Protein AF-0000000080696445 (afdb_homodimer)

Secondary structure (DSSP, 8-state):
--HHHHTS-HHHHHHHHHHHHHHHHHHHHHHHHHHHHHHHHHHHHHHHHHHHHHHHHHHHHHHHHHHHTTS-HHHHHHHHHHHHHHHHHHHHHHHH---HHHHHHHHHHHHHHHHHHHHHHHHHHHHHHHHHHHHHHHHHHHHHHHHHHHHHHHHHTS-TT-THHHHHHHHHHHHHHHHHHHHHHHHHHHHS-SHHHHHHHHHHHHHHHHTHHHHHHHHTTTTHHHHHHHHHHHHHHHHHHHHHHHHHHHHHHHHHHHHHHHHHHHHHHHHHHHHHHHHHHHHHHHHHHHHHHHHHHHHHHHHHHHHHHHHHHHHHHHHHHHHHHHHHTT-----------SHHHHHHHHHHHHHHHHHHHHHHHHHHHHHHHHHHHHHHHHHHHHH-/--HHHHTS-HHHHHHHHHHHHHHHHHHHHHHHHHHHHHHHHHHHHHHHHHHHHHHHHHHHHHHHHHHHTTS-HHHHHHHHHHHHHHHHHHHHHHHH---HHHHHHHHHHHHHHHHHHHHHHHHHHHHHHHHHHHHHHHHHHHHHHHHHHHHHHHHHTS-TT-THHHHHHHHHHHHHHHHHHHHHHHHHHHHS-SHHHHHHHHHHHHHHHHTHHHHHHHHTTTTHHHHHHHHHHHHHHHHHHHHHHHHHHHHHHHHHHHHHHHHHHHHHHHHHHHHHHHHHHHHHHHHHHHHHHHHHHHHHHHHHHHHHHHHHHHHHHHHHHHHHHHHHTT-----------SHHHHHHHHHHHHHHHHHHHHHHHHHHHHHHHHHHHHHHHHHHHHH-

Sequence (776 aa):
MNSRFANISVNMKLALGFGTVLFFTAVLALVGWTSLDKLIYRTDRIGDITRLSDNLTTLRIARLQYMLTDGDETAAQNMQGKLDVFKAQQQSLLVSFNNPVNLKPLRELADVTRDYEASLNSMRAAYQAGANVRNEMTANGTAAMQAVESLNNAVMQIDPSDPARFDLAQLANNARQDLVLVRYEVRGYTGNPNDKTETAAFQQLDSAISHLDRLKAAFGTANREQIAQFESALRNYRSSVDAFKATTQTAASVRKDLTTQGATIVKLGEELYGLQMQMGKEDTAHARSLQMGCVVLVMLLGILAAVVITRQITRPLRDTLAIVERIASGDLTHTEAVTRRDELGVLQQGIQRMGTTLRELISGIRDGVTQIASAAEELSAVTEQTSAMNSRFANISVNMKLALGFGTVLFFTAVLALVGWTSLDKLIYRTDRIGDITRLSDNLTTLRIARLQYMLTDGDETAAQNMQGKLDVFKAQQQSLLVSFNNPVNLKPLRELADVTRDYEASLNSMRAAYQAGANVRNEMTANGTAAMQAVESLNNAVMQIDPSDPARFDLAQLANNARQDLVLVRYEVRGYTGNPNDKTETAAFQQLDSAISHLDRLKAAFGTANREQIAQFESALRNYRSSVDAFKATTQTAASVRKDLTTQGATIVKLGEELYGLQMQMGKEDTAHARSLQMGCVVLVMLLGILAAVVITRQITRPLRDTLAIVERIASGDLTHTEAVTRRDELGVLQQGIQRMGTTLRELISGIRDGVTQIASAAEELSAVTEQTSA

Solvent-accessible surface area (backbone atoms only — not comparable to full-atom values): 39063 Å² total; per-residue (Å²): 126,72,64,68,69,58,35,44,46,67,59,54,48,43,48,50,36,44,47,51,40,49,51,40,51,51,51,46,51,50,49,53,52,53,46,50,54,56,51,52,54,46,53,51,52,53,49,52,54,51,49,47,52,49,34,47,48,54,26,53,48,30,45,51,50,16,56,70,55,69,56,36,66,70,38,48,53,52,26,51,51,33,46,51,54,34,51,53,49,54,53,50,46,65,68,68,55,77,51,72,86,54,43,60,61,48,51,52,45,51,51,46,48,53,49,39,52,53,35,51,53,50,37,52,51,26,42,51,50,36,52,52,31,50,52,49,29,52,54,25,46,50,48,23,52,52,26,40,50,52,47,43,52,54,40,71,71,47,59,87,82,42,79,59,38,62,59,50,44,51,52,35,50,48,52,45,50,36,50,55,51,22,52,36,30,39,42,42,16,74,43,49,75,43,71,67,32,43,51,49,20,52,52,39,45,52,50,44,59,64,50,45,59,59,50,53,66,70,55,41,81,87,42,45,65,49,50,51,50,24,50,52,24,46,52,49,24,50,52,28,51,50,51,36,51,52,30,52,50,50,37,50,53,33,51,50,48,41,52,54,39,50,52,49,46,52,50,46,51,50,48,52,50,49,51,51,51,51,51,46,51,51,50,49,50,50,42,48,49,50,49,51,50,44,50,51,51,36,47,50,50,35,50,49,35,40,50,51,49,37,49,65,52,46,48,57,49,52,53,47,37,52,51,35,49,36,43,55,71,63,51,61,78,77,80,74,86,68,83,44,66,16,69,66,22,50,36,44,46,30,50,48,49,41,40,51,52,45,48,52,51,53,50,48,40,50,51,49,52,50,50,46,53,50,51,51,51,51,50,53,51,53,53,54,54,70,75,88,130,71,65,68,70,57,37,43,44,66,58,54,51,43,48,50,37,45,46,52,39,49,50,40,50,51,51,46,51,50,50,53,52,52,46,50,52,56,50,53,55,47,52,50,52,52,49,52,52,51,47,47,52,49,34,48,49,53,26,52,48,30,46,51,49,17,57,69,54,69,56,36,67,70,39,46,51,52,26,50,51,34,46,50,53,33,50,54,48,54,54,50,46,64,68,68,55,76,48,72,85,52,43,60,62,47,52,52,47,51,51,46,48,52,51,38,52,52,35,51,53,51,38,53,50,25,44,53,50,36,53,53,32,50,54,49,27,52,54,24,47,50,47,23,53,54,26,38,50,52,46,42,53,54,39,72,70,47,57,87,84,43,80,60,38,61,60,50,44,51,52,35,50,50,53,46,49,36,49,52,52,23,53,35,31,38,41,43,17,74,44,49,76,43,73,67,32,43,50,50,20,52,53,39,44,52,50,43,59,63,51,47,58,58,50,53,67,70,54,40,80,86,42,44,66,49,50,51,48,23,51,52,22,46,51,49,24,52,50,28,51,53,51,37,50,53,30,52,51,50,37,52,53,33,50,52,49,41,53,53,40,52,51,50,46,51,51,47,50,50,48,51,50,50,51,51,52,53,51,45,51,50,51,50,51,51,42,50,47,50,46,51,51,42,50,51,50,37,46,50,51,35,50,50,36,42,51,52,48,36,48,65,50,47,48,58,50,50,53,46,39,51,52,35,49,36,45,55,68,64,51,63,78,75,80,74,86,70,84,44,68,15,68,65,21,52,36,43,46,30,51,49,49,41,38,50,52,45,47,52,52,54,50,49,40,51,50,50,51,52,50,45,52,50,51,51,51,52,50,52,50,53,53,53,54,70,74,92

Organism: NCBI:txid629263

Foldseek 3Di:
DDQPLLADALVVLVCVLVVLLVVLVVVLVVLVVVLVVVLVLLVVLLVLLVVLLVLLVQLVVLVVVCVVVLNDPVSLVSNVVSLVVNVVSLVVNCVSVPDPVLNVLSVVLVVLSVVLVVLSVLLNVLSVLLVVLVVQLVVLLVQLLVLLVVQLVVLVPDDPPDPLSVVSNVLSVVLNVLSVLLVVLLVVCSVPPDPVSLCSNVVSLVVSLVSLVVNCVSVDPVCNPSSVSNNVSSVSSSVSSVSSVVSVVSNVVSVVSNVVSSVSSVVSSVVSSVVSVVVSVVSSVVSVVVSVVSVVVSVVSSVVSVVVSCCSVVVLVVVLVVLLVCVVVPNLPDQDDQSHNYPSSVSSVVSNVVSVVVVVVVVVVVVVVVVVVVVVVVVVVVVVVVVD/DDQPLLFDALVVLVCVLVVLLVVLVVVLVVLVVVLVVVLVLLVVLLVLLVVLVVLLVQLVVLVVVCVVVLNDPVSLVSNVVSLVVNVVSLVVNCVSVPDPVLNVLSVVLVVLSVVLVVLSVLLNVLSVLLVVLVVQLVVLLVQLLVLLVVQLVVLVPDPPVDPLSVVSNVLSVVLNVLSVQLVVLLVVCSVPPDPVSLCSNVVSLVVSLVSLVVNCVSVDPVCNPSSVSNNVSSVSSSVSSVSSVVSVVSNVVSVVSNVVSSVSSVVSSVVSSVVSVVVSVVSSVVSVVVSVVSVVVSVVSSVVSVVVSCCSPVVLVVVLVVLLVCLVVPNLPDDDDQSHNYPSSVSSVVSNVVSVVVVVVVVVVVVVVVVVVVVVVVVVVVVVVVVD

Structure (mmCIF, N/CA/C/O backbone):
data_AF-0000000080696445-model_v1
#
loop_
_entity.id
_entity.type
_entity.pdbx_description
1 polymer 'Histidine kinase, HAMP region: chemotaxis sensory transducer'
#
loop_
_atom_site.group_PDB
_atom_site.id
_atom_site.type_symbol
_atom_site.label_atom_id
_atom_site.label_alt_id
_atom_site.label_comp_id
_atom_site.label_asym_id
_atom_site.label_entity_id
_atom_site.label_seq_id
_atom_site.pdbx_PDB_ins_code
_atom_site.Cartn_x
_atom_site.Cartn_y
_atom_site.Cartn_z
_atom_site.occupancy
_atom_site.B_iso_or_equiv
_atom_site.auth_seq_id
_atom_site.auth_comp_id
_atom_site.auth_asym_id
_atom_site.auth_atom_id
_atom_site.pdbx_PDB_model_num
ATOM 1 N N . MET A 1 1 ? 10.602 60.25 44.219 1 37.22 1 MET A N 1
ATOM 2 C CA . MET A 1 1 ? 9.727 60 43.062 1 37.22 1 MET A CA 1
ATOM 3 C C . MET A 1 1 ? 10.336 60.562 41.781 1 37.22 1 MET A C 1
ATOM 5 O O . MET A 1 1 ? 10.672 61.75 41.719 1 37.22 1 MET A O 1
ATOM 9 N N . ASN A 1 2 ? 10.859 59.812 40.969 1 44.88 2 ASN A N 1
ATOM 10 C CA . ASN A 1 2 ? 12 60.094 40.094 1 44.88 2 ASN A CA 1
ATOM 11 C C . ASN A 1 2 ? 11.742 61.25 39.156 1 44.88 2 ASN A C 1
ATOM 13 O O . ASN A 1 2 ? 10.688 61.344 38.531 1 44.88 2 ASN A O 1
ATOM 17 N N . SER A 1 3 ? 12.398 62.281 39.344 1 53.12 3 SER A N 1
ATOM 18 C CA . SER A 1 3 ? 12.594 63.688 39 1 53.12 3 SER A CA 1
ATOM 19 C C . SER A 1 3 ? 12.523 63.875 37.469 1 53.12 3 SER A C 1
ATOM 21 O O . SER A 1 3 ? 11.992 64.875 37 1 53.12 3 SER A O 1
ATOM 23 N N . ARG A 1 4 ? 13.062 62.875 36.812 1 59.59 4 ARG A N 1
ATOM 24 C CA . ARG A 1 4 ? 13.211 63.125 35.406 1 59.59 4 ARG A CA 1
ATOM 25 C C . ARG A 1 4 ? 11.875 62.969 34.656 1 59.59 4 ARG A C 1
ATOM 27 O O . ARG A 1 4 ? 11.562 63.75 33.75 1 59.59 4 ARG A O 1
ATOM 34 N N . PHE A 1 5 ? 11.094 62 35.062 1 60.88 5 PHE A N 1
ATOM 35 C CA . PHE A 1 5 ? 9.82 61.75 34.406 1 60.88 5 PHE A CA 1
ATOM 36 C C . PHE A 1 5 ? 8.812 62.844 34.781 1 60.88 5 PHE A C 1
ATOM 38 O O . PHE A 1 5 ? 7.969 63.219 33.938 1 60.88 5 PHE A O 1
ATOM 45 N N . ALA A 1 6 ? 9.031 63.281 35.938 1 61.41 6 ALA A N 1
ATOM 46 C CA . ALA A 1 6 ? 8.125 64.312 36.406 1 61.41 6 ALA A CA 1
ATOM 47 C C . ALA A 1 6 ? 8.375 65.625 35.656 1 61.41 6 ALA A C 1
ATOM 49 O O . ALA A 1 6 ? 7.492 66.5 35.594 1 61.41 6 ALA A O 1
ATOM 50 N N . ASN A 1 7 ? 9.586 65.562 34.938 1 64.75 7 ASN A N 1
ATOM 51 C CA . ASN A 1 7 ? 9.969 66.812 34.312 1 64.75 7 ASN A CA 1
ATOM 52 C C . ASN A 1 7 ? 9.672 66.812 32.812 1 64.75 7 ASN A C 1
ATOM 54 O O . ASN A 1 7 ? 9.828 67.875 32.156 1 64.75 7 ASN A O 1
ATOM 58 N N . ILE A 1 8 ? 9.195 65.688 32.312 1 70.06 8 ILE A N 1
ATOM 59 C CA . ILE A 1 8 ? 8.906 65.688 30.891 1 70.06 8 ILE A CA 1
ATOM 60 C C . ILE A 1 8 ? 7.512 66.25 30.625 1 70.06 8 ILE A C 1
ATOM 62 O O . ILE A 1 8 ? 6.648 66.188 31.5 1 70.06 8 ILE A O 1
ATOM 66 N N . SER A 1 9 ? 7.387 66.75 29.281 1 72.81 9 SER A N 1
ATOM 67 C CA . SER A 1 9 ? 6.121 67.312 28.906 1 72.81 9 SER A CA 1
ATOM 68 C C . SER A 1 9 ? 4.977 66.312 28.953 1 72.81 9 SER A C 1
ATOM 70 O O . SER A 1 9 ? 5.203 65.125 28.875 1 72.81 9 SER A O 1
ATOM 72 N N . VAL A 1 10 ? 3.828 66.688 29.375 1 75.75 10 VAL A N 1
ATOM 73 C CA . VAL A 1 10 ? 2.631 65.875 29.406 1 75.75 10 VAL A CA 1
ATOM 74 C C . VAL A 1 10 ? 2.428 65.188 28.047 1 75.75 10 VAL A C 1
ATOM 76 O O . VAL A 1 10 ? 2.031 64.062 27.984 1 75.75 10 VAL A O 1
ATOM 79 N N . ASN A 1 11 ? 2.734 65.938 26.953 1 73.25 11 ASN A N 1
ATOM 80 C CA . ASN A 1 11 ? 2.66 65.375 25.625 1 73.25 11 ASN A CA 1
ATOM 81 C C . ASN A 1 11 ? 3.586 64.125 25.469 1 73.25 11 ASN A C 1
ATOM 83 O O . ASN A 1 11 ? 3.205 63.125 24.891 1 73.25 11 ASN A O 1
ATOM 87 N N . MET A 1 12 ? 4.672 64.312 25.938 1 76.19 12 MET A N 1
ATOM 88 C CA . MET A 1 12 ? 5.664 63.281 25.812 1 76.19 12 MET A CA 1
ATOM 89 C C . MET A 1 12 ? 5.305 62.094 26.719 1 76.19 12 MET A C 1
ATOM 91 O O . MET A 1 12 ? 5.551 60.938 26.359 1 76.19 12 MET A O 1
ATOM 95 N N . LYS A 1 13 ? 4.754 62.375 27.906 1 74.38 13 LYS A N 1
ATOM 96 C CA . LYS A 1 13 ? 4.332 61.281 28.781 1 74.38 13 LYS A CA 1
ATOM 97 C C . LYS A 1 13 ? 3.238 60.438 28.141 1 74.38 13 LYS A C 1
ATOM 99 O O . LYS A 1 13 ? 3.268 59.219 28.219 1 74.38 13 LYS A O 1
ATOM 104 N N . LEU A 1 14 ? 2.35 61.094 27.484 1 76.31 14 LEU A N 1
ATOM 105 C CA . LEU A 1 14 ? 1.259 60.406 26.812 1 76.31 14 LEU A CA 1
ATOM 106 C C . LEU A 1 14 ? 1.771 59.625 25.594 1 76.31 14 LEU A C 1
ATOM 108 O O . LEU A 1 14 ? 1.359 58.5 25.344 1 76.31 14 LEU A O 1
ATOM 112 N N . ALA A 1 15 ? 2.658 60.281 24.875 1 75.12 15 ALA A N 1
ATOM 113 C CA . ALA A 1 15 ? 3.248 59.625 23.703 1 75.12 15 ALA A CA 1
ATOM 114 C C . ALA A 1 15 ? 4.016 58.375 24.109 1 75.12 15 ALA A C 1
ATOM 116 O O . ALA A 1 15 ? 3.961 57.344 23.422 1 75.12 15 ALA A O 1
ATOM 117 N N . LEU A 1 16 ? 4.695 58.438 25.141 1 73.62 16 LEU A N 1
ATOM 118 C CA . LEU A 1 16 ? 5.469 57.281 25.625 1 73.62 16 LEU A CA 1
ATOM 119 C C . LEU A 1 16 ? 4.551 56.188 26.109 1 73.62 16 LEU A C 1
ATOM 121 O O . LEU A 1 16 ? 4.836 55 25.891 1 73.62 16 LEU A O 1
ATOM 125 N N . GLY A 1 17 ? 3.531 56.562 26.812 1 74.31 17 GLY A N 1
ATOM 126 C CA . GLY A 1 17 ? 2.596 55.562 27.297 1 74.31 17 GLY A CA 1
ATOM 127 C C . GLY A 1 17 ? 1.884 54.812 26.172 1 74.31 17 GLY A C 1
ATOM 128 O O . GLY A 1 17 ? 1.975 53.594 26.078 1 74.31 17 GLY A O 1
ATOM 129 N N . PHE A 1 18 ? 1.278 55.562 25.297 1 76.38 18 PHE A N 1
ATOM 130 C CA . PHE A 1 18 ? 0.558 54.969 24.188 1 76.38 18 PHE A CA 1
ATOM 131 C C . PHE A 1 18 ? 1.523 54.281 23.219 1 76.38 18 PHE A C 1
ATOM 133 O O . PHE A 1 18 ? 1.211 53.25 22.641 1 76.38 18 PHE A O 1
ATOM 140 N N . GLY A 1 19 ? 2.682 54.906 23 1 76.12 19 GLY A N 1
ATOM 141 C CA . GLY A 1 19 ? 3.693 54.312 22.141 1 76.12 19 GLY A CA 1
ATOM 142 C C . GLY A 1 19 ? 4.176 52.969 22.609 1 76.12 19 GLY A C 1
ATOM 143 O O . GLY A 1 19 ? 4.355 52.031 21.797 1 76.12 19 GLY A O 1
ATOM 144 N N . THR A 1 20 ? 4.363 52.812 23.844 1 76 20 THR A N 1
ATOM 145 C CA . THR A 1 20 ? 4.809 51.562 24.422 1 76 20 THR A CA 1
ATOM 146 C C . THR A 1 20 ? 3.758 50.469 24.219 1 76 20 THR A C 1
ATOM 148 O O . THR A 1 20 ? 4.09 49.344 23.859 1 76 20 THR A O 1
ATOM 151 N N . VAL A 1 21 ? 2.523 50.781 24.406 1 74.62 21 VAL A N 1
ATOM 152 C CA . VAL A 1 21 ? 1.443 49.812 24.25 1 74.62 21 VAL A CA 1
ATOM 153 C C . VAL A 1 21 ? 1.349 49.375 22.781 1 74.62 21 VAL A C 1
ATOM 155 O O . VAL A 1 21 ? 1.165 48.188 22.484 1 74.62 21 VAL A O 1
ATOM 158 N N . LEU A 1 22 ? 1.515 50.312 21.922 1 77.56 22 LEU A N 1
ATOM 159 C CA . LEU A 1 22 ? 1.433 50.031 20.484 1 77.56 22 LEU A CA 1
ATOM 160 C C . LEU A 1 22 ? 2.613 49.188 20.047 1 77.56 22 LEU A C 1
ATOM 162 O O . LEU A 1 22 ? 2.465 48.312 19.188 1 77.56 22 LEU A O 1
ATOM 166 N N . PHE A 1 23 ? 3.729 49.469 20.562 1 77.19 23 PHE A N 1
ATOM 167 C CA . PHE A 1 23 ? 4.922 48.688 20.25 1 77.19 23 PHE A CA 1
ATOM 168 C C . PHE A 1 23 ? 4.742 47.219 20.656 1 77.19 23 PHE A C 1
ATOM 170 O O . PHE A 1 23 ? 5.023 46.312 19.859 1 77.19 23 PHE A O 1
ATOM 177 N N . PHE A 1 24 ? 4.234 47 21.781 1 75.06 24 PHE A N 1
ATOM 178 C CA . PHE A 1 24 ? 4.074 45.656 22.266 1 75.06 24 PHE A CA 1
ATOM 179 C C . PHE A 1 24 ? 2.953 44.938 21.531 1 75.06 24 PHE A C 1
ATOM 181 O O . PHE A 1 24 ? 3.014 43.719 21.328 1 75.06 24 PHE A O 1
ATOM 188 N N . THR A 1 25 ? 2.004 45.688 21.094 1 73.94 25 THR A N 1
ATOM 189 C CA . THR A 1 25 ? 0.953 45.094 20.266 1 73.94 25 THR A CA 1
ATOM 190 C C . THR A 1 25 ? 1.513 44.625 18.922 1 73.94 25 THR A C 1
ATOM 192 O O . THR A 1 25 ? 1.118 43.562 18.422 1 73.94 25 THR A O 1
ATOM 195 N N . ALA A 1 26 ? 2.406 45.375 18.422 1 75.75 26 ALA A N 1
ATOM 196 C CA . ALA A 1 26 ? 3.059 45 17.172 1 75.75 26 ALA A CA 1
ATOM 197 C C . ALA A 1 26 ? 3.896 43.719 17.344 1 75.75 26 ALA A C 1
ATOM 199 O O . ALA A 1 26 ? 3.932 42.875 16.469 1 75.75 26 ALA A O 1
ATOM 200 N N . VAL A 1 27 ? 4.535 43.688 18.453 1 74.81 27 VAL A N 1
ATOM 201 C CA . VAL A 1 27 ? 5.352 42.5 18.75 1 74.81 27 VAL A CA 1
ATOM 202 C C . VAL A 1 27 ? 4.461 41.281 18.875 1 74.81 27 VAL A C 1
ATOM 204 O O . VAL A 1 27 ? 4.812 40.188 18.391 1 74.81 27 VAL A O 1
ATOM 207 N N . LEU A 1 28 ? 3.34 41.469 19.531 1 73.62 28 LEU A N 1
ATOM 208 C CA . LEU A 1 28 ? 2.383 40.375 19.672 1 73.62 28 LEU A CA 1
ATOM 209 C C . LEU A 1 28 ? 1.896 39.875 18.312 1 73.62 28 LEU A C 1
ATOM 211 O O . LEU A 1 28 ? 1.744 38.688 18.094 1 73.62 28 LEU A O 1
ATOM 215 N N . ALA A 1 29 ? 1.685 40.812 17.438 1 74.38 29 ALA A N 1
ATOM 216 C CA . ALA A 1 29 ? 1.231 40.469 16.094 1 74.38 29 ALA A CA 1
ATOM 217 C C . ALA A 1 29 ? 2.303 39.688 15.328 1 74.38 29 ALA A C 1
ATOM 219 O O . ALA A 1 29 ? 1.993 38.75 14.594 1 74.38 29 ALA A O 1
ATOM 220 N N . LEU A 1 30 ? 3.49 40.062 15.523 1 73.62 30 LEU A N 1
ATOM 221 C CA . LEU A 1 30 ? 4.598 39.406 14.844 1 73.62 30 LEU A CA 1
ATOM 222 C C . LEU A 1 30 ? 4.781 37.969 15.367 1 73.62 30 LEU A C 1
ATOM 224 O O . LEU A 1 30 ? 5.07 37.062 14.594 1 73.62 30 LEU A O 1
ATOM 228 N N . VAL A 1 31 ? 4.617 37.875 16.625 1 71.94 31 VAL A N 1
ATOM 229 C CA . VAL A 1 31 ? 4.738 36.531 17.219 1 71.94 31 VAL A CA 1
ATOM 230 C C . VAL A 1 31 ? 3.623 35.625 16.703 1 71.94 31 VAL A C 1
ATOM 232 O O . VAL A 1 31 ? 3.855 34.469 16.406 1 71.94 31 VAL A O 1
ATOM 235 N N . GLY A 1 32 ? 2.494 36.125 16.625 1 69.44 32 GLY A N 1
ATOM 236 C CA . GLY A 1 32 ? 1.392 35.344 16.062 1 69.44 32 GLY A CA 1
ATOM 237 C C . GLY A 1 32 ? 1.629 34.938 14.633 1 69.44 32 GLY A C 1
ATOM 238 O O . GLY A 1 32 ? 1.338 33.781 14.25 1 69.44 32 GLY A O 1
ATOM 239 N N . TRP A 1 33 ? 2.25 35.812 13.883 1 70.25 33 TRP A N 1
ATOM 240 C CA . TRP A 1 33 ? 2.52 35.562 12.477 1 70.25 33 TRP A CA 1
ATOM 241 C C . TRP A 1 33 ? 3.584 34.469 12.312 1 70.25 33 TRP A C 1
ATOM 243 O O . TRP A 1 33 ? 3.428 33.562 11.5 1 70.25 33 TRP A O 1
ATOM 253 N N . THR A 1 34 ? 4.59 34.531 13.031 1 72 34 THR A N 1
ATOM 254 C CA . THR A 1 34 ? 5.695 33.594 12.922 1 72 34 THR A CA 1
ATOM 255 C C . THR A 1 34 ? 5.273 32.219 13.398 1 72 34 THR A C 1
ATOM 257 O O . THR A 1 34 ? 5.727 31.203 12.859 1 72 34 THR A O 1
ATOM 260 N N . SER A 1 35 ? 4.43 32.156 14.367 1 70.31 35 SER A N 1
ATOM 261 C CA . SER A 1 35 ? 3.941 30.875 14.859 1 70.31 35 SER A CA 1
ATOM 262 C C . SER A 1 35 ? 3.139 30.141 13.789 1 70.31 35 SER A C 1
ATOM 264 O O . SER A 1 35 ? 3.246 28.922 13.656 1 70.31 35 SER A O 1
ATOM 266 N N . LEU A 1 36 ? 2.465 30.797 12.969 1 67.94 36 LEU A N 1
ATOM 267 C CA . LEU A 1 36 ? 1.675 30.188 11.898 1 67.94 36 LEU A CA 1
ATOM 268 C C . LEU A 1 36 ? 2.576 29.656 10.797 1 67.94 36 LEU A C 1
ATOM 270 O O . LEU A 1 36 ? 2.305 28.594 10.227 1 67.94 36 LEU A O 1
ATOM 274 N N . ASP A 1 37 ? 3.572 30.391 10.5 1 71.19 37 ASP A N 1
ATOM 275 C CA . ASP A 1 37 ? 4.516 29.969 9.469 1 71.19 37 ASP A CA 1
ATOM 276 C C . ASP A 1 37 ? 5.195 28.656 9.859 1 71.19 37 ASP A C 1
ATOM 278 O O . ASP A 1 37 ? 5.398 27.781 9.008 1 71.19 37 ASP A O 1
ATOM 282 N N . LYS A 1 38 ? 5.551 28.578 11.062 1 70.69 38 LYS A N 1
ATOM 283 C CA . LYS A 1 38 ? 6.199 27.359 11.547 1 70.69 38 LYS A CA 1
ATOM 284 C C . LYS A 1 38 ? 5.258 26.156 11.461 1 70.69 38 LYS A C 1
ATOM 286 O O . LYS A 1 38 ? 5.68 25.047 11.133 1 70.69 38 LYS A O 1
ATOM 291 N N . LEU A 1 39 ? 4.008 26.359 11.648 1 68.31 39 LEU A N 1
ATOM 292 C CA . LEU A 1 39 ? 3.023 25.297 11.586 1 68.31 39 LEU A CA 1
ATOM 293 C C . LEU A 1 39 ? 2.812 24.828 10.148 1 68.31 39 LEU A C 1
ATOM 295 O O . LEU A 1 39 ? 2.633 23.641 9.898 1 68.31 39 LEU A O 1
ATOM 299 N N . ILE A 1 40 ? 2.846 25.766 9.297 1 70.12 40 ILE A N 1
ATOM 300 C CA . ILE A 1 40 ? 2.682 25.438 7.887 1 70.12 40 ILE A CA 1
ATOM 301 C C . ILE A 1 40 ? 3.865 24.594 7.414 1 70.12 40 ILE A C 1
ATOM 303 O O . ILE A 1 40 ? 3.688 23.609 6.684 1 70.12 40 ILE A O 1
ATOM 307 N N . TYR A 1 41 ? 5.008 25 7.855 1 71.5 41 TYR A N 1
ATOM 308 C CA . TYR A 1 41 ? 6.219 24.266 7.516 1 71.5 41 TYR A CA 1
ATOM 309 C C . TYR A 1 41 ? 6.125 22.812 7.992 1 71.5 41 TYR A C 1
ATOM 311 O O . TYR A 1 41 ? 6.453 21.891 7.25 1 71.5 41 TYR A O 1
ATOM 319 N N . ARG A 1 42 ? 5.641 22.578 9.078 1 70.75 42 ARG A N 1
ATOM 320 C CA . ARG A 1 42 ? 5.523 21.234 9.648 1 70.75 42 ARG A CA 1
ATOM 321 C C . ARG A 1 42 ? 4.473 20.422 8.906 1 70.75 42 ARG A C 1
ATOM 323 O O . ARG A 1 42 ? 4.648 19.219 8.695 1 70.75 42 ARG A O 1
ATOM 330 N N . THR A 1 43 ? 3.48 20.969 8.562 1 70.62 43 THR A N 1
ATOM 331 C CA . THR A 1 43 ? 2.432 20.266 7.82 1 70.62 43 THR A CA 1
ATOM 332 C C . THR A 1 43 ? 2.949 19.797 6.469 1 70.62 43 THR A C 1
ATOM 334 O O . THR A 1 43 ? 2.605 18.703 6.016 1 70.62 43 THR A O 1
ATOM 337 N N . ASP A 1 44 ? 3.793 20.609 5.91 1 73.44 44 ASP A N 1
ATOM 338 C CA . ASP A 1 44 ? 4.375 20.234 4.625 1 73.44 44 ASP A CA 1
ATOM 339 C C . ASP A 1 44 ? 5.297 19.016 4.77 1 73.44 44 ASP A C 1
ATOM 341 O O . ASP A 1 44 ? 5.312 18.141 3.912 1 73.44 44 ASP A O 1
ATOM 345 N N . ARG A 1 45 ? 6.027 19.047 5.844 1 76.69 45 ARG A N 1
ATOM 346 C CA . ARG A 1 45 ? 6.938 17.938 6.09 1 76.69 45 ARG A CA 1
ATOM 347 C C . ARG A 1 45 ? 6.168 16.641 6.363 1 76.69 45 ARG A C 1
ATOM 349 O O . ARG A 1 45 ? 6.562 15.57 5.91 1 76.69 45 ARG A O 1
ATOM 356 N N . ILE A 1 46 ? 5.117 16.75 7.051 1 74 46 ILE A N 1
ATOM 357 C CA . ILE A 1 46 ? 4.25 15.594 7.293 1 74 46 ILE A CA 1
ATOM 358 C C . ILE A 1 46 ? 3.691 15.078 5.965 1 74 46 ILE A C 1
ATOM 360 O O . ILE A 1 46 ? 3.602 13.867 5.75 1 74 46 ILE A O 1
ATOM 364 N N . GLY A 1 47 ? 3.387 15.984 5.125 1 75.94 47 GLY A N 1
ATOM 365 C CA . GLY A 1 47 ? 2.912 15.609 3.803 1 75.94 47 GLY A CA 1
ATOM 366 C C . GLY A 1 47 ? 3.949 14.852 2.99 1 75.94 47 GLY A C 1
ATOM 367 O O . GLY A 1 47 ? 3.619 13.883 2.299 1 75.94 47 GLY A O 1
ATOM 368 N N . ASP A 1 48 ? 5.164 15.305 3.115 1 81.38 48 ASP A N 1
ATOM 369 C CA . ASP A 1 48 ? 6.25 14.648 2.393 1 81.38 48 ASP A CA 1
ATOM 370 C C . ASP A 1 48 ? 6.441 13.211 2.875 1 81.38 48 ASP A C 1
ATOM 372 O O . ASP A 1 48 ? 6.672 12.305 2.07 1 81.38 48 ASP A O 1
ATOM 376 N N . ILE A 1 49 ? 6.391 13 4.121 1 80.69 49 ILE A N 1
ATOM 377 C CA . ILE A 1 49 ? 6.555 11.672 4.699 1 80.69 49 ILE A CA 1
ATOM 378 C C . ILE A 1 49 ? 5.379 10.789 4.297 1 80.69 49 ILE A C 1
ATOM 380 O O . ILE A 1 49 ? 5.562 9.609 3.986 1 80.69 49 ILE A O 1
ATOM 384 N N . THR A 1 50 ? 4.23 11.32 4.285 1 77.56 50 THR A N 1
ATOM 385 C CA . THR A 1 50 ? 3.049 10.586 3.859 1 77.56 50 THR A CA 1
ATOM 386 C C . THR A 1 50 ? 3.17 10.164 2.396 1 77.56 50 THR A C 1
ATOM 388 O O . THR A 1 50 ? 2.82 9.039 2.037 1 77.56 50 THR A O 1
ATOM 391 N N . ARG A 1 51 ? 3.729 11 1.618 1 85.31 51 ARG A N 1
ATOM 392 C CA . ARG A 1 51 ? 3.932 10.688 0.207 1 85.31 51 ARG A CA 1
ATOM 393 C C . ARG A 1 51 ? 4.945 9.562 0.036 1 85.31 51 ARG A C 1
ATOM 395 O O . ARG A 1 51 ? 4.789 8.711 -0.842 1 85.31 51 ARG A O 1
ATOM 402 N N . LEU A 1 52 ? 5.93 9.664 0.823 1 85.88 52 LEU A N 1
ATOM 403 C CA . LEU A 1 52 ? 6.918 8.586 0.79 1 85.88 52 LEU A CA 1
ATOM 404 C C . LEU A 1 52 ? 6.27 7.246 1.104 1 85.88 52 LEU A C 1
ATOM 406 O O . LEU A 1 52 ? 6.523 6.254 0.416 1 85.88 52 LEU A O 1
ATOM 410 N N . SER A 1 53 ? 5.461 7.23 2.115 1 83.62 53 SER A N 1
ATOM 411 C CA . SER A 1 53 ? 4.754 6.012 2.5 1 83.62 53 SER A CA 1
ATOM 412 C C . SER A 1 53 ? 3.834 5.531 1.383 1 83.62 53 SER A C 1
ATOM 414 O O . SER A 1 53 ? 3.75 4.328 1.117 1 83.62 53 SER A O 1
ATOM 416 N N . ASP A 1 54 ? 3.23 6.461 0.752 1 83.81 54 ASP A N 1
ATOM 417 C CA . ASP A 1 54 ? 2.35 6.125 -0.364 1 83.81 54 ASP A CA 1
ATOM 418 C C . ASP A 1 54 ? 3.139 5.523 -1.524 1 83.81 54 ASP A C 1
ATOM 420 O O . ASP A 1 54 ? 2.701 4.551 -2.141 1 83.81 54 ASP A O 1
ATOM 424 N N . ASN A 1 55 ? 4.227 6.148 -1.757 1 89.5 55 ASN A N 1
ATOM 425 C CA . ASN A 1 55 ? 5.07 5.645 -2.836 1 89.5 55 ASN A CA 1
ATOM 426 C C . ASN A 1 55 ? 5.605 4.25 -2.52 1 89.5 55 ASN A C 1
ATOM 428 O O . ASN A 1 55 ? 5.734 3.412 -3.414 1 89.5 55 ASN A O 1
ATOM 432 N N . LEU A 1 56 ? 5.945 4.016 -1.283 1 89.06 56 LEU A N 1
ATOM 433 C CA . LEU A 1 56 ? 6.367 2.676 -0.89 1 89.06 56 LEU A CA 1
ATOM 434 C C . LEU A 1 56 ? 5.234 1.672 -1.084 1 89.06 56 LEU A C 1
ATOM 436 O O . LEU A 1 56 ? 5.465 0.561 -1.567 1 89.06 56 LEU A O 1
ATOM 440 N N . THR A 1 57 ? 4.098 2.059 -0.73 1 86.44 57 THR A N 1
ATOM 441 C CA . THR A 1 57 ? 2.936 1.188 -0.879 1 86.44 57 THR A CA 1
ATOM 442 C C . THR A 1 57 ? 2.727 0.811 -2.344 1 86.44 57 THR A C 1
ATOM 444 O O . THR A 1 57 ? 2.529 -0.363 -2.666 1 86.44 57 THR A O 1
ATOM 447 N N . THR A 1 58 ? 2.807 1.797 -3.193 1 88.31 58 THR A N 1
ATOM 448 C CA . THR A 1 58 ? 2.625 1.543 -4.617 1 88.31 58 THR A CA 1
ATOM 449 C C . THR A 1 58 ? 3.719 0.621 -5.148 1 88.31 58 THR A C 1
ATOM 451 O O . THR A 1 58 ? 3.467 -0.215 -6.02 1 88.31 58 THR A O 1
ATOM 454 N N . LEU A 1 59 ? 4.867 0.83 -4.602 1 92.31 59 LEU A N 1
ATOM 455 C CA . LEU A 1 59 ? 5.984 -0.024 -4.984 1 92.31 59 LEU A CA 1
ATOM 456 C C . LEU A 1 59 ? 5.758 -1.46 -4.523 1 92.31 59 LEU A C 1
ATOM 458 O O . LEU A 1 59 ? 6 -2.404 -5.281 1 92.31 59 LEU A O 1
ATOM 462 N N . ARG A 1 60 ? 5.277 -1.655 -3.332 1 89.25 60 ARG A N 1
ATOM 463 C CA . ARG A 1 60 ? 5.008 -2.986 -2.797 1 89.25 60 ARG A CA 1
ATOM 464 C C . ARG A 1 60 ? 3.912 -3.686 -3.592 1 89.25 60 ARG A C 1
ATOM 466 O O . ARG A 1 60 ? 4.004 -4.887 -3.863 1 89.25 60 ARG A O 1
ATOM 473 N N . ILE A 1 61 ? 2.943 -2.945 -4.004 1 88.38 61 ILE A N 1
ATOM 474 C CA . ILE A 1 61 ? 1.862 -3.506 -4.809 1 88.38 61 ILE A CA 1
ATOM 475 C C . ILE A 1 61 ? 2.398 -3.926 -6.176 1 88.38 61 ILE A C 1
ATOM 477 O O . ILE A 1 61 ? 2.092 -5.016 -6.66 1 88.38 61 ILE A O 1
ATOM 481 N N . ALA A 1 62 ? 3.182 -3.041 -6.719 1 91.88 62 ALA A N 1
ATOM 482 C CA . ALA A 1 62 ? 3.773 -3.365 -8.016 1 91.88 62 ALA A CA 1
ATOM 483 C C . ALA A 1 62 ? 4.641 -4.617 -7.922 1 91.88 62 ALA A C 1
ATOM 485 O O . ALA A 1 62 ? 4.66 -5.438 -8.844 1 91.88 62 ALA A O 1
ATOM 486 N N . ARG A 1 63 ? 5.328 -4.707 -6.805 1 92.62 63 ARG A N 1
ATOM 487 C CA . ARG A 1 63 ? 6.16 -5.887 -6.594 1 92.62 63 ARG A CA 1
ATOM 488 C C . ARG A 1 63 ? 5.309 -7.152 -6.516 1 92.62 63 ARG A C 1
ATOM 490 O O . ARG A 1 63 ? 5.629 -8.164 -7.145 1 92.62 63 ARG A O 1
ATOM 497 N N . LEU A 1 64 ? 4.25 -7.109 -5.75 1 90.88 64 LEU A N 1
ATOM 498 C CA . LEU A 1 64 ? 3.379 -8.266 -5.602 1 90.88 64 LEU A CA 1
ATOM 499 C C . LEU A 1 64 ? 2.715 -8.625 -6.93 1 90.88 64 LEU A C 1
ATOM 501 O O . LEU A 1 64 ? 2.541 -9.805 -7.242 1 90.88 64 LEU A O 1
ATOM 505 N N . GLN A 1 65 ? 2.391 -7.586 -7.668 1 89.62 65 GLN A N 1
ATOM 506 C CA . GLN A 1 65 ? 1.848 -7.844 -9 1 89.62 65 GLN A CA 1
ATOM 507 C C . GLN A 1 65 ? 2.883 -8.516 -9.891 1 89.62 65 GLN A C 1
ATOM 509 O O . GLN A 1 65 ? 2.547 -9.414 -10.672 1 89.62 65 GLN A O 1
ATOM 514 N N . TYR A 1 66 ? 4.184 -8.109 -9.758 1 93 66 TYR A N 1
ATOM 515 C CA . TYR A 1 66 ? 5.289 -8.719 -10.484 1 93 66 TYR A CA 1
ATOM 516 C C . TYR A 1 66 ? 5.426 -10.195 -10.133 1 93 66 TYR A C 1
ATOM 518 O O . TYR A 1 66 ? 5.625 -11.039 -11.008 1 93 66 TYR A O 1
ATOM 526 N N . MET A 1 67 ? 5.168 -10.461 -8.906 1 90.06 67 MET A N 1
ATOM 527 C CA . MET A 1 67 ? 5.254 -11.844 -8.445 1 90.06 67 MET A CA 1
ATOM 528 C C . MET A 1 67 ? 4.062 -12.664 -8.93 1 90.06 67 MET A C 1
ATOM 530 O O . MET A 1 67 ? 4.219 -13.812 -9.336 1 90.06 67 MET A O 1
ATOM 534 N N . LEU A 1 68 ? 2.877 -12.016 -8.961 1 87.38 68 LEU A N 1
ATOM 535 C CA . LEU A 1 68 ? 1.662 -12.703 -9.375 1 87.38 68 LEU A CA 1
ATOM 536 C C . LEU A 1 68 ? 1.724 -13.07 -10.859 1 87.38 68 LEU A C 1
ATOM 538 O O . LEU A 1 68 ? 1.127 -14.055 -11.289 1 87.38 68 LEU A O 1
ATOM 542 N N . THR A 1 69 ? 2.527 -12.266 -11.617 1 87.69 69 THR A N 1
ATOM 543 C CA . THR A 1 69 ? 2.645 -12.531 -13.047 1 87.69 69 THR A CA 1
ATOM 544 C C . THR A 1 69 ? 3.879 -13.383 -13.344 1 87.69 69 THR A C 1
ATOM 546 O O . THR A 1 69 ? 4.281 -13.523 -14.5 1 87.69 69 THR A O 1
ATOM 549 N N . ASP A 1 70 ? 4.516 -13.836 -12.289 1 86.88 70 ASP A N 1
ATOM 550 C CA . ASP A 1 70 ? 5.699 -14.68 -12.406 1 86.88 70 ASP A CA 1
ATOM 551 C C . ASP A 1 70 ? 6.789 -13.984 -13.219 1 86.88 70 ASP A C 1
ATOM 553 O O . ASP A 1 70 ? 7.367 -14.578 -14.133 1 86.88 70 ASP A O 1
ATOM 557 N N . GLY A 1 71 ? 6.926 -12.688 -13.008 1 88 71 GLY A N 1
ATOM 558 C CA . GLY A 1 71 ? 8.047 -11.922 -13.539 1 88 71 GLY A CA 1
ATOM 559 C C . GLY A 1 71 ? 7.816 -11.445 -14.961 1 88 71 GLY A C 1
ATOM 560 O O . GLY A 1 71 ? 8.75 -11.414 -15.766 1 88 71 GLY A O 1
ATOM 561 N N . ASP A 1 72 ? 6.648 -11.164 -15.32 1 90.38 72 ASP A N 1
ATOM 562 C CA . ASP A 1 72 ? 6.391 -10.664 -16.672 1 90.38 72 ASP A CA 1
ATOM 563 C C . ASP A 1 72 ? 7.027 -9.289 -16.875 1 90.38 72 ASP A C 1
ATOM 565 O O . ASP A 1 72 ? 7.152 -8.508 -15.938 1 90.38 72 ASP A O 1
ATOM 569 N N . GLU A 1 73 ? 7.383 -8.961 -18.094 1 90.06 73 GLU A N 1
ATOM 570 C CA . GLU A 1 73 ? 8.164 -7.773 -18.406 1 90.06 73 GLU A CA 1
ATOM 571 C C . GLU A 1 73 ? 7.355 -6.5 -18.172 1 90.06 73 GLU A C 1
ATOM 573 O O . GLU A 1 73 ? 7.895 -5.496 -17.703 1 90.06 73 GLU A O 1
ATOM 578 N N . THR A 1 74 ? 6.105 -6.527 -18.469 1 92.25 74 THR A N 1
ATOM 579 C CA . THR A 1 74 ? 5.27 -5.352 -18.25 1 92.25 74 THR A CA 1
ATOM 580 C C . THR A 1 74 ? 5.199 -5.008 -16.766 1 92.25 74 THR A C 1
ATOM 582 O O . THR A 1 74 ? 5.355 -3.844 -16.375 1 92.25 74 THR A O 1
ATOM 585 N N . ALA A 1 75 ? 4.984 -6.016 -15.906 1 92.81 75 ALA A N 1
ATOM 586 C CA . ALA A 1 75 ? 4.953 -5.809 -14.461 1 92.81 75 ALA A CA 1
ATOM 587 C C . ALA A 1 75 ? 6.316 -5.371 -13.938 1 92.81 75 ALA A C 1
ATOM 589 O O . ALA A 1 75 ? 6.406 -4.566 -13.008 1 92.81 75 ALA A O 1
ATOM 590 N N . ALA A 1 76 ? 7.422 -5.879 -14.586 1 93.25 76 ALA A N 1
ATOM 591 C CA . ALA A 1 76 ? 8.773 -5.492 -14.188 1 93.25 76 ALA A CA 1
ATOM 592 C C . ALA A 1 76 ? 9.016 -4.008 -14.445 1 93.25 76 ALA A C 1
ATOM 594 O O . ALA A 1 76 ? 9.586 -3.309 -13.602 1 93.25 76 ALA A O 1
ATOM 595 N N . GLN A 1 77 ? 8.539 -3.549 -15.578 1 93.69 77 GLN A N 1
ATOM 596 C CA . GLN A 1 77 ? 8.703 -2.141 -15.922 1 93.69 77 GLN A CA 1
ATOM 597 C C . GLN A 1 77 ? 7.898 -1.247 -14.984 1 93.69 77 GLN A C 1
ATOM 599 O O . GLN A 1 77 ? 8.375 -0.187 -14.57 1 93.69 77 GLN A O 1
ATOM 604 N N . ASN A 1 78 ? 6.719 -1.663 -14.719 1 94.31 78 ASN A N 1
ATOM 605 C CA . ASN A 1 78 ? 5.902 -0.921 -13.766 1 94.31 78 ASN A CA 1
ATOM 606 C C . ASN A 1 78 ? 6.574 -0.843 -12.398 1 94.31 78 ASN A C 1
ATOM 608 O O . ASN A 1 78 ? 6.617 0.224 -11.781 1 94.31 78 ASN A O 1
ATOM 612 N N . MET A 1 79 ? 7.121 -1.987 -11.93 1 94.31 79 MET A N 1
ATOM 613 C CA . MET A 1 79 ? 7.828 -2.041 -10.656 1 94.31 79 MET A CA 1
ATOM 614 C C . MET A 1 79 ? 9.039 -1.11 -10.664 1 94.31 79 MET A C 1
ATOM 616 O O . MET A 1 79 ? 9.258 -0.37 -9.703 1 94.31 79 MET A O 1
ATOM 620 N N . GLN A 1 80 ? 9.742 -1.07 -11.781 1 94.12 80 GLN A N 1
ATOM 621 C CA . GLN A 1 80 ? 10.891 -0.189 -11.906 1 94.12 80 GLN A CA 1
ATOM 622 C C . GLN A 1 80 ? 10.477 1.277 -11.852 1 94.12 80 GLN A C 1
ATOM 624 O O . GLN A 1 80 ? 11.148 2.096 -11.211 1 94.12 80 GLN A O 1
ATOM 629 N N . GLY A 1 81 ? 9.453 1.555 -12.516 1 95.31 81 GLY A N 1
ATOM 630 C CA . GLY A 1 81 ? 8.945 2.918 -12.477 1 95.31 81 GLY A CA 1
ATOM 631 C C . GLY A 1 81 ? 8.578 3.371 -11.078 1 95.31 81 GLY A C 1
ATOM 632 O O . GLY A 1 81 ? 8.922 4.48 -10.664 1 95.31 81 GLY A O 1
ATOM 633 N N . LYS A 1 82 ? 7.863 2.525 -10.383 1 94.94 82 LYS A N 1
ATOM 634 C CA . LYS A 1 82 ? 7.48 2.848 -9.008 1 94.94 82 LYS A CA 1
ATOM 635 C C . LYS A 1 82 ? 8.711 3 -8.117 1 94.94 82 LYS A C 1
ATOM 637 O O . LYS A 1 82 ? 8.734 3.854 -7.227 1 94.94 82 LYS A O 1
ATOM 642 N N . LEU A 1 83 ? 9.719 2.15 -8.328 1 94.88 83 LEU A N 1
ATOM 643 C CA . LEU A 1 83 ? 10.969 2.25 -7.582 1 94.88 83 LEU A CA 1
ATOM 644 C C . LEU A 1 83 ? 11.641 3.594 -7.828 1 94.88 83 LEU A C 1
ATOM 646 O O . LEU A 1 83 ? 12.133 4.23 -6.891 1 94.88 83 LEU A O 1
ATOM 650 N N . ASP A 1 84 ? 11.617 4.07 -9.039 1 95.19 84 ASP A N 1
ATOM 651 C CA . ASP A 1 84 ? 12.242 5.34 -9.391 1 95.19 84 ASP A CA 1
ATOM 652 C C . ASP A 1 84 ? 11.547 6.508 -8.688 1 95.19 84 ASP A C 1
ATOM 654 O O . ASP A 1 84 ? 12.203 7.414 -8.18 1 95.19 84 ASP A O 1
ATOM 658 N N . VAL A 1 85 ? 10.289 6.43 -8.688 1 93.81 85 VAL A N 1
ATOM 659 C CA . VAL A 1 85 ? 9.516 7.477 -8.031 1 93.81 85 VAL A CA 1
ATOM 660 C C . VAL A 1 85 ? 9.82 7.48 -6.531 1 93.81 85 VAL A C 1
ATOM 662 O O . VAL A 1 85 ? 10.016 8.539 -5.934 1 93.81 85 VAL A O 1
ATOM 665 N N . PHE A 1 86 ? 9.891 6.332 -5.93 1 94.56 86 PHE A N 1
ATOM 666 C CA . PHE A 1 86 ? 10.188 6.199 -4.508 1 94.56 86 PHE A CA 1
ATOM 667 C C . PHE A 1 86 ? 11.578 6.738 -4.191 1 94.56 86 PHE A C 1
ATOM 669 O O . PHE A 1 86 ? 11.758 7.477 -3.219 1 94.56 86 PHE A O 1
ATOM 676 N N . LYS A 1 87 ? 12.461 6.406 -5.012 1 92.5 87 LYS A N 1
ATOM 677 C CA . LYS A 1 87 ? 13.836 6.859 -4.812 1 92.5 87 LYS A CA 1
ATOM 678 C C . LYS A 1 87 ? 13.938 8.375 -4.922 1 92.5 87 LYS A C 1
ATOM 680 O O . LYS A 1 87 ? 14.641 9.016 -4.137 1 92.5 87 LYS A O 1
ATOM 685 N N . ALA A 1 88 ? 13.289 8.914 -5.902 1 91.5 88 ALA A N 1
ATOM 686 C CA . ALA A 1 88 ? 13.297 10.359 -6.082 1 91.5 88 ALA A CA 1
ATOM 687 C C . ALA A 1 88 ? 12.719 11.07 -4.859 1 91.5 88 ALA A C 1
ATOM 689 O O . ALA A 1 88 ? 13.258 12.078 -4.406 1 91.5 88 ALA A O 1
ATOM 690 N N . GLN A 1 89 ? 11.664 10.508 -4.383 1 90 89 GLN A N 1
ATOM 691 C CA . GLN A 1 89 ? 11.039 11.094 -3.199 1 90 89 GLN A CA 1
ATOM 692 C C . GLN A 1 89 ? 11.953 10.977 -1.981 1 90 89 GLN A C 1
ATOM 694 O O . GLN A 1 89 ? 12.047 11.914 -1.184 1 90 89 GLN A O 1
ATOM 699 N N . GLN A 1 90 ? 12.508 9.867 -1.819 1 89.12 90 GLN A N 1
ATOM 700 C CA . GLN A 1 90 ? 13.438 9.656 -0.713 1 89.12 90 GLN A CA 1
ATOM 701 C C . GLN A 1 90 ? 14.594 10.656 -0.764 1 89.12 90 GLN A C 1
ATOM 703 O O . GLN A 1 90 ? 14.969 11.227 0.259 1 89.12 90 GLN A O 1
ATOM 708 N N . GLN A 1 91 ? 15.133 10.914 -1.909 1 87 91 GLN A N 1
ATOM 709 C CA . GLN A 1 91 ? 16.234 11.859 -2.078 1 87 91 GLN A CA 1
ATOM 710 C C . GLN A 1 91 ? 15.789 13.281 -1.744 1 87 91 GLN A C 1
ATOM 712 O O . GLN A 1 91 ? 16.547 14.047 -1.137 1 87 91 GLN A O 1
ATOM 717 N N . SER A 1 92 ? 14.625 13.578 -2.125 1 87.25 92 SER A N 1
ATOM 718 C CA . SER A 1 92 ? 14.102 14.906 -1.84 1 87.25 92 SER A CA 1
ATOM 719 C C . SER A 1 92 ? 13.977 15.141 -0.339 1 87.25 92 SER A C 1
ATOM 721 O O . SER A 1 92 ? 14.203 16.25 0.14 1 87.25 92 SER A O 1
ATOM 723 N N . LEU A 1 93 ? 13.633 14.086 0.382 1 83.38 93 LEU A N 1
ATOM 724 C CA . LEU A 1 93 ? 13.5 14.195 1.831 1 83.38 93 LEU A CA 1
ATOM 725 C C . LEU A 1 93 ? 14.859 14.438 2.486 1 83.38 93 LEU A C 1
ATOM 727 O O . LEU A 1 93 ? 14.953 15.172 3.467 1 83.38 93 LEU A O 1
ATOM 731 N N . LEU A 1 94 ? 15.836 13.859 1.968 1 81.31 94 LEU A N 1
ATOM 732 C CA . LEU A 1 94 ? 17.172 14.039 2.506 1 81.31 94 LEU A CA 1
ATOM 733 C C . LEU A 1 94 ? 17.641 15.484 2.367 1 81.31 94 LEU A C 1
ATOM 735 O O . LEU A 1 94 ? 18.359 16 3.223 1 81.31 94 LEU A O 1
ATOM 739 N N . VAL A 1 95 ? 17.094 16.188 1.383 1 79.06 95 VAL A N 1
ATOM 740 C CA . VAL A 1 95 ? 17.469 17.578 1.141 1 79.06 95 VAL A CA 1
ATOM 741 C C . VAL A 1 95 ? 16.609 18.5 2.008 1 79.06 95 VAL A C 1
ATOM 743 O O . VAL A 1 95 ? 17.125 19.484 2.562 1 79.06 95 VAL A O 1
ATOM 746 N N . SER A 1 96 ? 15.406 18.094 2.201 1 77.38 96 SER A N 1
ATOM 747 C CA . SER A 1 96 ? 14.453 19 2.83 1 77.38 96 SER A CA 1
ATOM 748 C C . SER A 1 96 ? 14.508 18.891 4.352 1 77.38 96 SER A C 1
ATOM 750 O O . SER A 1 96 ? 14.172 19.844 5.055 1 77.38 96 SER A O 1
ATOM 752 N N . PHE A 1 97 ? 14.844 17.75 4.875 1 75.44 97 PHE A N 1
ATOM 753 C CA . PHE A 1 97 ? 14.828 17.547 6.316 1 75.44 97 PHE A CA 1
ATOM 754 C C . PHE A 1 97 ? 16.188 17.906 6.922 1 75.44 97 PHE A C 1
ATOM 756 O O . PHE A 1 97 ? 17.094 17.078 6.965 1 75.44 97 PHE A O 1
ATOM 763 N N . ASN A 1 98 ? 16.375 19.109 7.352 1 68.75 98 ASN A N 1
ATOM 764 C CA . ASN A 1 98 ? 17.656 19.656 7.793 1 68.75 98 ASN A CA 1
ATOM 765 C C . ASN A 1 98 ? 17.812 19.578 9.305 1 68.75 98 ASN A C 1
ATOM 767 O O . ASN A 1 98 ? 18.875 19.875 9.844 1 68.75 98 ASN A O 1
ATOM 771 N N . ASN A 1 99 ? 16.938 19.062 9.969 1 73.44 99 ASN A N 1
ATOM 772 C CA . ASN A 1 99 ? 17.062 18.953 11.414 1 73.44 99 ASN A CA 1
ATOM 773 C C . ASN A 1 99 ? 17.875 17.734 11.82 1 73.44 99 ASN A C 1
ATOM 775 O O . ASN A 1 99 ? 17.625 16.625 11.328 1 73.44 99 ASN A O 1
ATOM 779 N N . PRO A 1 100 ? 18.828 17.969 12.656 1 75.75 100 PRO A N 1
ATOM 780 C CA . PRO A 1 100 ? 19.719 16.875 13.039 1 75.75 100 PRO A CA 1
ATOM 781 C C . PRO A 1 100 ? 18.984 15.695 13.664 1 75.75 100 PRO A C 1
ATOM 783 O O . PRO A 1 100 ? 19.453 14.555 13.578 1 75.75 100 PRO A O 1
ATOM 786 N N . VAL A 1 101 ? 17.891 15.914 14.305 1 77.5 101 VAL A N 1
ATOM 787 C CA . VAL A 1 101 ? 17.156 14.844 14.977 1 77.5 101 VAL A CA 1
ATOM 788 C C . VAL A 1 101 ? 16.609 13.859 13.945 1 77.5 101 VAL A C 1
ATOM 790 O O . VAL A 1 101 ? 16.438 12.672 14.227 1 77.5 101 VAL A O 1
ATOM 793 N N . ASN A 1 102 ? 16.438 14.414 12.766 1 78.25 102 ASN A N 1
ATOM 794 C CA . ASN A 1 102 ? 15.875 13.602 11.695 1 78.25 102 ASN A CA 1
ATOM 795 C C . ASN A 1 102 ? 16.953 12.891 10.891 1 78.25 102 ASN A C 1
ATOM 797 O O . ASN A 1 102 ? 16.656 12.016 10.078 1 78.25 102 ASN A O 1
ATOM 801 N N . LEU A 1 103 ? 18.172 13.156 11.141 1 80.31 103 LEU A N 1
ATOM 802 C CA . LEU A 1 103 ? 19.234 12.703 10.25 1 80.31 103 LEU A CA 1
ATOM 803 C C . LEU A 1 103 ? 19.5 11.211 10.422 1 80.31 103 LEU A C 1
ATOM 805 O O . LEU A 1 103 ? 19.734 10.5 9.445 1 80.31 103 LEU A O 1
ATOM 809 N N . LYS A 1 104 ? 19.422 10.719 11.609 1 85.56 104 LYS A N 1
ATOM 810 C CA . LYS A 1 104 ? 19.719 9.305 11.844 1 85.56 104 LYS A CA 1
ATOM 811 C C . LYS A 1 104 ? 18.688 8.414 11.164 1 85.56 104 LYS A C 1
ATOM 813 O O . LYS A 1 104 ? 19.031 7.562 10.344 1 85.56 104 LYS A O 1
ATOM 818 N N . PRO A 1 105 ? 17.406 8.586 11.461 1 86.75 105 PRO A N 1
ATOM 819 C CA . PRO A 1 105 ? 16.422 7.758 10.773 1 86.75 105 PRO A CA 1
ATOM 820 C C . PRO A 1 105 ? 16.438 7.945 9.258 1 86.75 105 PRO A C 1
ATOM 822 O O . PRO A 1 105 ? 16.172 7 8.516 1 86.75 105 PRO A O 1
ATOM 825 N N . LEU A 1 106 ? 16.828 9.039 8.828 1 87.31 106 LEU A N 1
ATOM 826 C CA . LEU A 1 106 ? 16.859 9.305 7.395 1 87.31 106 LEU A CA 1
ATOM 827 C C . LEU A 1 106 ? 18.031 8.562 6.742 1 87.31 106 LEU A C 1
ATOM 829 O O . LEU A 1 106 ? 17.891 8.055 5.625 1 87.31 106 LEU A O 1
ATOM 833 N N . ARG A 1 107 ? 19.141 8.547 7.387 1 87.75 107 ARG A N 1
ATOM 834 C CA . ARG A 1 107 ? 20.281 7.805 6.867 1 87.75 107 ARG A CA 1
ATOM 835 C C . ARG A 1 107 ? 20 6.309 6.84 1 87.75 107 ARG A C 1
ATOM 837 O O . ARG A 1 107 ? 20.344 5.621 5.875 1 87.75 107 ARG A O 1
ATOM 844 N N . GLU A 1 108 ? 19.391 5.879 7.914 1 91.81 108 GLU A N 1
ATOM 845 C CA . GLU A 1 108 ? 18.984 4.477 7.938 1 91.81 108 GLU A CA 1
ATOM 846 C C . GLU A 1 108 ? 17.984 4.168 6.828 1 91.81 108 GLU A C 1
ATOM 848 O O . GLU A 1 108 ? 18.047 3.109 6.199 1 91.81 108 GLU A O 1
ATOM 853 N N . LEU A 1 109 ? 17.078 5.082 6.645 1 91.06 109 LEU A N 1
ATOM 854 C CA . LEU A 1 109 ? 16.109 4.926 5.574 1 91.06 109 LEU A CA 1
ATOM 855 C C . LEU A 1 109 ? 16.797 4.84 4.219 1 91.06 109 LEU A C 1
ATOM 857 O O . LEU A 1 109 ? 16.438 4.012 3.381 1 91.06 109 LEU A O 1
ATOM 861 N N . ALA A 1 110 ? 17.781 5.625 4.027 1 90.06 110 ALA A N 1
ATOM 862 C CA . ALA A 1 110 ? 18.516 5.605 2.773 1 90.06 110 ALA A CA 1
ATOM 863 C C . ALA A 1 110 ? 19.234 4.273 2.58 1 90.06 110 ALA A C 1
ATOM 865 O O . ALA A 1 110 ? 19.234 3.709 1.482 1 90.06 110 ALA A O 1
ATOM 866 N N . ASP A 1 111 ? 19.766 3.766 3.598 1 94.38 111 ASP A N 1
ATOM 867 C CA . ASP A 1 111 ? 20.484 2.496 3.537 1 94.38 111 ASP A CA 1
ATOM 868 C C . ASP A 1 111 ? 19.531 1.343 3.221 1 94.38 111 ASP A C 1
ATOM 870 O O . ASP A 1 111 ? 19.812 0.524 2.342 1 94.38 111 ASP A O 1
ATOM 874 N N . VAL A 1 112 ? 18.484 1.304 3.945 1 94.75 112 VAL A N 1
ATOM 875 C CA . VAL A 1 112 ? 17.531 0.214 3.738 1 94.75 112 VAL A CA 1
ATOM 876 C C . VAL A 1 112 ? 16.938 0.314 2.34 1 94.75 112 VAL A C 1
ATOM 878 O O . VAL A 1 112 ? 16.641 -0.705 1.705 1 94.75 112 VAL A O 1
ATOM 881 N N . THR A 1 113 ? 16.766 1.496 1.878 1 93.31 113 THR A N 1
ATOM 882 C CA . THR A 1 113 ? 16.25 1.683 0.531 1 93.31 113 THR A CA 1
ATOM 883 C C . THR A 1 113 ? 17.219 1.159 -0.512 1 93.31 113 THR A C 1
ATOM 885 O O . THR A 1 113 ? 16.828 0.564 -1.512 1 93.31 113 THR A O 1
ATOM 888 N N . ARG A 1 114 ? 18.469 1.361 -0.285 1 93.75 114 ARG A N 1
ATOM 889 C CA . ARG A 1 114 ? 19.484 0.82 -1.178 1 93.75 114 ARG A CA 1
ATOM 890 C C . ARG A 1 114 ? 19.453 -0.705 -1.187 1 93.75 114 ARG A C 1
ATOM 892 O O . ARG A 1 114 ? 19.531 -1.327 -2.248 1 93.75 114 ARG A O 1
ATOM 899 N N . ASP A 1 115 ? 19.297 -1.233 -0.027 1 96.44 115 ASP A N 1
ATOM 900 C CA . ASP A 1 115 ? 19.188 -2.686 0.077 1 96.44 115 ASP A CA 1
ATOM 901 C C . ASP A 1 115 ? 17.953 -3.195 -0.649 1 96.44 115 ASP A C 1
ATOM 903 O O . ASP A 1 115 ? 18 -4.234 -1.31 1 96.44 115 ASP A O 1
ATOM 907 N N . TYR A 1 116 ? 16.875 -2.494 -0.497 1 96.12 116 TYR A N 1
ATOM 908 C CA . TYR A 1 116 ? 15.633 -2.861 -1.155 1 96.12 116 TYR A CA 1
ATOM 909 C C . TYR A 1 116 ? 15.797 -2.857 -2.672 1 96.12 116 TYR A C 1
ATOM 911 O O . TYR A 1 116 ? 15.344 -3.783 -3.352 1 96.12 116 TYR A O 1
ATOM 919 N N . GLU A 1 117 ? 16.422 -1.848 -3.111 1 94.88 117 GLU A N 1
ATOM 920 C CA . GLU A 1 117 ? 16.672 -1.757 -4.547 1 94.88 117 GLU A CA 1
ATOM 921 C C . GLU A 1 117 ? 17.531 -2.922 -5.035 1 94.88 117 GLU A C 1
ATOM 923 O O . GLU A 1 117 ? 17.25 -3.514 -6.078 1 94.88 117 GLU A O 1
ATOM 928 N N . ALA A 1 118 ? 18.516 -3.26 -4.34 1 96.56 118 ALA A N 1
ATOM 929 C CA . ALA A 1 118 ? 19.375 -4.395 -4.684 1 96.56 118 ALA A CA 1
ATOM 930 C C . ALA A 1 118 ? 18.578 -5.699 -4.684 1 96.56 118 ALA A C 1
ATOM 932 O O . ALA A 1 118 ? 18.75 -6.531 -5.578 1 96.56 118 ALA A O 1
ATOM 933 N N . SER A 1 119 ? 17.75 -5.824 -3.689 1 96.5 119 SER A N 1
ATOM 934 C CA . SER A 1 119 ? 16.922 -7.023 -3.604 1 96.5 119 SER A CA 1
ATOM 935 C C . SER A 1 119 ? 15.938 -7.102 -4.766 1 96.5 119 SER A C 1
ATOM 937 O O . SER A 1 119 ? 15.68 -8.18 -5.289 1 96.5 119 SER A O 1
ATOM 939 N N . LEU A 1 120 ? 15.43 -5.992 -5.184 1 95.44 120 LEU A N 1
ATOM 940 C CA . LEU A 1 120 ? 14.531 -5.984 -6.336 1 95.44 120 LEU A CA 1
ATOM 941 C C . LEU A 1 120 ? 15.266 -6.441 -7.594 1 95.44 120 LEU A C 1
ATOM 943 O O . LEU A 1 120 ? 14.719 -7.211 -8.391 1 95.44 120 LEU A O 1
ATOM 947 N N . ASN A 1 121 ? 16.469 -5.992 -7.727 1 94.94 121 ASN A N 1
ATOM 948 C CA . ASN A 1 121 ? 17.281 -6.422 -8.859 1 94.94 121 ASN A CA 1
ATOM 949 C C . ASN A 1 121 ? 17.578 -7.918 -8.797 1 94.94 121 ASN A C 1
ATOM 951 O O . ASN A 1 121 ? 17.531 -8.602 -9.82 1 94.94 121 ASN A O 1
ATOM 955 N N . SER A 1 122 ? 17.828 -8.367 -7.645 1 95.81 122 SER A N 1
ATOM 956 C CA . SER A 1 122 ? 18.078 -9.797 -7.461 1 95.81 122 SER A CA 1
ATOM 957 C C . SER A 1 122 ? 16.828 -10.617 -7.781 1 95.81 122 SER A C 1
ATOM 959 O O . SER A 1 122 ? 16.922 -11.711 -8.336 1 95.81 122 SER A O 1
ATOM 961 N N . MET A 1 123 ? 15.703 -10.078 -7.406 1 94.75 123 MET A N 1
ATOM 962 C CA . MET A 1 123 ? 14.453 -10.766 -7.719 1 94.75 123 MET A CA 1
ATOM 963 C C . MET A 1 123 ? 14.25 -10.867 -9.227 1 94.75 123 MET A C 1
ATOM 965 O O . MET A 1 123 ? 13.883 -11.93 -9.742 1 94.75 123 MET A O 1
ATOM 969 N N . ARG A 1 124 ? 14.5 -9.805 -9.883 1 93.69 124 ARG A N 1
ATOM 970 C CA . ARG A 1 124 ? 14.383 -9.805 -11.336 1 93.69 124 ARG A CA 1
ATOM 971 C C . ARG A 1 124 ? 15.32 -10.836 -11.961 1 93.69 124 ARG A C 1
ATOM 973 O O . ARG A 1 124 ? 14.922 -11.578 -12.859 1 93.69 124 ARG A O 1
ATOM 980 N N . ALA A 1 125 ? 16.516 -10.906 -11.484 1 94.88 125 ALA A N 1
ATOM 981 C CA . ALA A 1 125 ? 17.5 -11.875 -11.969 1 94.88 125 ALA A CA 1
ATOM 982 C C . ALA A 1 125 ? 17.031 -13.305 -11.703 1 94.88 125 ALA A C 1
ATOM 984 O O . ALA A 1 125 ? 17.203 -14.188 -12.555 1 94.88 125 ALA A O 1
ATOM 985 N N . ALA A 1 126 ? 16.469 -13.477 -10.523 1 94.56 126 ALA A N 1
ATOM 986 C CA . ALA A 1 126 ? 15.992 -14.812 -10.164 1 94.56 126 ALA A CA 1
ATOM 987 C C . ALA A 1 126 ? 14.867 -15.258 -11.086 1 94.56 126 ALA A C 1
ATOM 989 O O . ALA A 1 126 ? 14.836 -16.406 -11.523 1 94.56 126 ALA A O 1
ATOM 990 N N . TYR A 1 127 ? 13.953 -14.391 -11.406 1 94.19 127 TYR A N 1
ATOM 991 C CA . TYR A 1 127 ? 12.844 -14.734 -12.289 1 94.19 127 TYR A CA 1
ATOM 992 C C . TYR A 1 127 ? 13.328 -14.992 -13.711 1 94.19 127 TYR A C 1
ATOM 994 O O . TYR A 1 127 ? 12.844 -15.898 -14.383 1 94.19 127 TYR A O 1
ATOM 1002 N N . GLN A 1 128 ? 14.312 -14.227 -14.156 1 93.75 128 GLN A N 1
ATOM 1003 C CA . GLN A 1 128 ? 14.891 -14.461 -15.477 1 93.75 128 GLN A CA 1
ATOM 1004 C C . GLN A 1 128 ? 15.602 -15.805 -15.539 1 93.75 128 GLN A C 1
ATOM 1006 O O . GLN A 1 128 ? 15.445 -16.547 -16.5 1 93.75 128 GLN A O 1
ATOM 1011 N N . ALA A 1 129 ? 16.328 -16.094 -14.516 1 95.31 129 ALA A N 1
ATOM 1012 C CA . ALA A 1 129 ? 17 -17.391 -14.438 1 95.31 129 ALA A CA 1
ATOM 1013 C C . ALA A 1 129 ? 15.992 -18.531 -14.406 1 95.31 129 ALA A C 1
ATOM 1015 O O . ALA A 1 129 ? 16.188 -19.562 -15.062 1 95.31 129 ALA A O 1
ATOM 1016 N N . GLY A 1 130 ? 14.938 -18.312 -13.602 1 94.69 130 GLY A N 1
ATOM 1017 C CA . GLY A 1 130 ? 13.883 -19.312 -13.562 1 94.69 130 GLY A CA 1
ATOM 1018 C C . GLY A 1 130 ? 13.258 -19.562 -14.914 1 94.69 130 GLY A C 1
ATOM 1019 O O . GLY A 1 130 ? 13.016 -20.719 -15.289 1 94.69 130 GLY A O 1
ATOM 1020 N N . ALA A 1 131 ? 13.031 -18.516 -15.68 1 92.94 131 ALA A N 1
ATOM 1021 C CA . ALA A 1 131 ? 12.453 -18.656 -17.016 1 92.94 131 ALA A CA 1
ATOM 1022 C C . ALA A 1 131 ? 13.398 -19.422 -17.953 1 92.94 131 ALA A C 1
ATOM 1024 O O . ALA A 1 131 ? 12.961 -20.281 -18.703 1 92.94 131 ALA A O 1
ATOM 1025 N N . ASN A 1 132 ? 14.664 -19.141 -17.859 1 95.75 132 ASN A N 1
ATOM 1026 C CA . ASN A 1 132 ? 15.664 -19.828 -18.688 1 95.75 132 ASN A CA 1
ATOM 1027 C C . ASN A 1 132 ? 15.727 -21.328 -18.359 1 95.75 132 ASN A C 1
ATOM 1029 O O . ASN A 1 132 ? 15.773 -22.156 -19.266 1 95.75 132 ASN A O 1
ATOM 1033 N N . VAL A 1 133 ? 15.703 -21.609 -17.094 1 97.06 133 VAL A N 1
ATOM 1034 C CA . VAL A 1 133 ? 15.789 -23 -16.672 1 97.06 133 VAL A CA 1
ATOM 1035 C C . VAL A 1 133 ? 14.531 -23.75 -17.109 1 97.06 133 VAL A C 1
ATOM 1037 O O . VAL A 1 133 ? 14.594 -24.922 -17.484 1 97.06 133 VAL A O 1
ATOM 1040 N N . ARG A 1 134 ? 13.398 -23.109 -17.031 1 94.5 134 ARG A N 1
ATOM 1041 C CA . ARG A 1 134 ? 12.164 -23.734 -17.5 1 94.5 134 ARG A CA 1
ATOM 1042 C C . ARG A 1 134 ? 12.258 -24.078 -18.984 1 94.5 134 ARG A C 1
ATOM 1044 O O . ARG A 1 134 ? 11.797 -25.141 -19.406 1 94.5 134 ARG A O 1
ATOM 1051 N N . ASN A 1 135 ? 12.859 -23.203 -19.781 1 95.19 135 ASN A N 1
ATOM 1052 C CA . ASN A 1 135 ? 13.086 -23.5 -21.188 1 95.19 135 ASN A CA 1
ATOM 1053 C C . ASN A 1 135 ? 14 -24.719 -21.375 1 95.19 135 ASN A C 1
ATOM 1055 O O . ASN A 1 135 ? 13.734 -25.578 -22.203 1 95.19 135 ASN A O 1
ATOM 1059 N N . GLU A 1 136 ? 14.992 -24.781 -20.562 1 96.81 136 GLU A N 1
ATOM 1060 C CA . GLU A 1 136 ? 15.906 -25.922 -20.609 1 96.81 136 GLU A CA 1
ATOM 1061 C C . GLU A 1 136 ? 15.188 -27.219 -20.219 1 96.81 136 GLU A C 1
ATOM 1063 O O . GLU A 1 136 ? 15.414 -28.266 -20.828 1 96.81 136 GLU A O 1
ATOM 1068 N N . MET A 1 137 ? 14.344 -27.125 -19.203 1 97 137 MET A N 1
ATOM 1069 C CA . MET A 1 137 ? 13.57 -28.281 -18.781 1 97 137 MET A CA 1
ATOM 1070 C C . MET A 1 137 ? 12.664 -28.781 -19.906 1 97 137 MET A C 1
ATOM 1072 O O . MET A 1 137 ? 12.57 -29.984 -20.141 1 97 137 MET A O 1
ATOM 1076 N N . THR A 1 138 ? 12.031 -27.828 -20.562 1 94.06 138 THR A N 1
ATOM 1077 C CA . THR A 1 138 ? 11.18 -28.203 -21.688 1 94.06 138 THR A CA 1
ATOM 1078 C C . THR A 1 138 ? 11.984 -28.891 -22.781 1 94.06 138 THR A C 1
ATOM 1080 O O . THR A 1 138 ? 11.578 -29.938 -23.297 1 94.06 138 THR A O 1
ATOM 1083 N N . ALA A 1 139 ? 13.164 -28.391 -23.125 1 96.38 139 ALA A N 1
ATOM 1084 C CA . ALA A 1 139 ? 14.023 -28.969 -24.156 1 96.38 139 ALA A CA 1
ATOM 1085 C C . ALA A 1 139 ? 14.492 -30.359 -23.766 1 96.38 139 ALA A C 1
ATOM 1087 O O . ALA A 1 139 ? 14.414 -31.297 -24.547 1 96.38 139 ALA A O 1
ATOM 1088 N N . ASN A 1 140 ? 14.906 -30.484 -22.484 1 96.62 140 ASN A N 1
ATOM 1089 C CA . ASN A 1 140 ? 15.406 -31.781 -22.016 1 96.62 140 ASN A CA 1
ATOM 1090 C C . ASN A 1 140 ? 14.289 -32.812 -21.875 1 96.62 140 ASN A C 1
ATOM 1092 O O . ASN A 1 140 ? 14.484 -33.969 -22.172 1 96.62 140 ASN A O 1
ATOM 1096 N N . GLY A 1 141 ? 13.133 -32.312 -21.422 1 95.75 141 GLY A N 1
ATOM 1097 C CA . GLY A 1 141 ? 11.984 -33.219 -21.375 1 95.75 141 GLY A CA 1
ATOM 1098 C C . GLY A 1 141 ? 11.57 -33.75 -22.734 1 95.75 141 GLY A C 1
ATOM 1099 O O . GLY A 1 141 ? 11.297 -34.938 -22.891 1 95.75 141 GLY A O 1
ATOM 1100 N N . THR A 1 142 ? 11.602 -32.875 -23.734 1 95.25 142 THR A N 1
ATOM 1101 C CA . THR A 1 142 ? 11.258 -33.25 -25.109 1 95.25 142 THR A CA 1
ATOM 1102 C C . THR A 1 142 ? 12.289 -34.25 -25.672 1 95.25 142 THR A C 1
ATOM 1104 O O . THR A 1 142 ? 11.93 -35.219 -26.312 1 95.25 142 THR A O 1
ATOM 1107 N N . ALA A 1 143 ? 13.523 -33.969 -25.391 1 96.38 143 ALA A N 1
ATOM 1108 C CA . ALA A 1 143 ? 14.586 -34.875 -25.844 1 96.38 143 ALA A CA 1
ATOM 1109 C C . ALA A 1 143 ? 14.43 -36.25 -25.219 1 96.38 143 ALA A C 1
ATOM 1111 O O . ALA A 1 143 ? 14.633 -37.281 -25.906 1 96.38 143 ALA A O 1
ATOM 1112 N N . ALA A 1 144 ? 14.031 -36.281 -23.984 1 96.81 144 ALA A N 1
ATOM 1113 C CA . ALA A 1 144 ? 13.828 -37.562 -23.328 1 96.81 144 ALA A CA 1
ATOM 1114 C C . ALA A 1 144 ? 12.641 -38.312 -23.922 1 96.81 144 ALA A C 1
ATOM 1116 O O . ALA A 1 144 ? 12.703 -39.531 -24.125 1 96.81 144 ALA A O 1
ATOM 1117 N N . MET A 1 145 ? 11.617 -37.594 -24.234 1 94.5 145 MET A N 1
ATOM 1118 C CA . MET A 1 145 ? 10.438 -38.188 -24.844 1 94.5 145 MET A CA 1
ATOM 1119 C C . MET A 1 145 ? 10.766 -38.75 -26.219 1 94.5 145 MET A C 1
ATOM 1121 O O . MET A 1 145 ? 10.328 -39.875 -26.562 1 94.5 145 MET A O 1
ATOM 1125 N N . GLN A 1 146 ? 11.57 -38.062 -27 1 94.69 146 GLN A N 1
ATOM 1126 C CA . GLN A 1 146 ? 11.977 -38.531 -28.312 1 94.69 146 GLN A CA 1
ATOM 1127 C C . GLN A 1 146 ? 12.852 -39.781 -28.203 1 94.69 146 GLN A C 1
ATOM 1129 O O . GLN A 1 146 ? 12.703 -40.719 -28.984 1 94.69 146 GLN A O 1
ATOM 1134 N N . ALA A 1 147 ? 13.688 -39.75 -27.188 1 94.69 147 ALA A N 1
ATOM 1135 C CA . ALA A 1 147 ? 14.594 -40.906 -27 1 94.69 147 ALA A CA 1
ATOM 1136 C C . ALA A 1 147 ? 13.828 -42.156 -26.625 1 94.69 147 ALA A C 1
ATOM 1138 O O . ALA A 1 147 ? 14.094 -43.25 -27.172 1 94.69 147 ALA A O 1
ATOM 1139 N N . VAL A 1 148 ? 12.891 -42.062 -25.75 1 93.56 148 VAL A N 1
ATOM 1140 C CA . VAL A 1 148 ? 12.141 -43.25 -25.328 1 93.56 148 VAL A CA 1
ATOM 1141 C C . VAL A 1 148 ? 11.242 -43.719 -26.469 1 93.56 148 VAL A C 1
ATOM 1143 O O . VAL A 1 148 ? 11.023 -44.906 -26.656 1 93.56 148 VAL A O 1
ATOM 1146 N N . GLU A 1 149 ? 10.727 -42.781 -27.25 1 91.88 149 GLU A N 1
ATOM 1147 C CA . GLU A 1 149 ? 9.953 -43.125 -28.438 1 91.88 149 GLU A CA 1
ATOM 1148 C C . GLU A 1 149 ? 10.805 -43.906 -29.438 1 91.88 149 GLU A C 1
ATOM 1150 O O . GLU A 1 149 ? 10.312 -44.844 -30.094 1 91.88 149 GLU A O 1
ATOM 1155 N N . SER A 1 150 ? 12.039 -43.594 -29.578 1 92.19 150 SER A N 1
ATOM 1156 C CA . SER A 1 150 ? 12.938 -44.312 -30.469 1 92.19 150 SER A CA 1
ATOM 1157 C C . SER A 1 150 ? 13.117 -45.75 -30.031 1 92.19 150 SER A C 1
ATOM 1159 O O . SER A 1 150 ? 13.266 -46.656 -30.875 1 92.19 150 SER A O 1
ATOM 1161 N N . LEU A 1 151 ? 13.023 -46 -28.734 1 89.56 151 LEU A N 1
ATOM 1162 C CA . LEU A 1 151 ? 13.094 -47.375 -28.219 1 89.56 151 LEU A CA 1
ATOM 1163 C C . LEU A 1 151 ? 11.859 -48.188 -28.641 1 89.56 151 LEU A C 1
ATOM 1165 O O . LEU A 1 151 ? 11.969 -49.344 -29.047 1 89.56 151 LEU A O 1
ATOM 1169 N N . ASN A 1 152 ? 10.766 -47.531 -28.453 1 88.19 152 ASN A N 1
ATOM 1170 C CA . ASN A 1 152 ? 9.531 -48.156 -28.891 1 88.19 152 ASN A CA 1
ATOM 1171 C C . ASN A 1 152 ? 9.562 -48.469 -30.391 1 88.19 152 ASN A C 1
ATOM 1173 O O . ASN A 1 152 ? 9.148 -49.562 -30.797 1 88.19 152 ASN A O 1
ATOM 1177 N N . ASN A 1 153 ? 10.062 -47.594 -31.203 1 90.19 153 ASN A N 1
ATOM 1178 C CA . ASN A 1 153 ? 10.18 -47.812 -32.625 1 90.19 153 ASN A CA 1
ATOM 1179 C C . ASN A 1 153 ? 11.094 -49 -32.938 1 90.19 153 ASN A C 1
ATOM 1181 O O . ASN A 1 153 ? 10.812 -49.781 -33.875 1 90.19 153 ASN A O 1
ATOM 1185 N N . ALA A 1 154 ? 12.117 -49.125 -32.188 1 88.94 154 ALA A N 1
ATOM 1186 C CA . ALA A 1 154 ? 13.031 -50.25 -32.375 1 88.94 154 ALA A CA 1
ATOM 1187 C C . ALA A 1 154 ? 12.328 -51.594 -32.094 1 88.94 154 ALA A C 1
ATOM 1189 O O . ALA A 1 154 ? 12.547 -52.562 -32.812 1 88.94 154 ALA A O 1
ATOM 1190 N N . VAL A 1 155 ? 11.492 -51.625 -31.078 1 88.62 155 VAL A N 1
ATOM 1191 C CA . VAL A 1 155 ? 10.758 -52.812 -30.734 1 88.62 155 VAL A CA 1
ATOM 1192 C C . VAL A 1 155 ? 9.797 -53.188 -31.859 1 88.62 155 VAL A C 1
ATOM 1194 O O . VAL A 1 155 ? 9.633 -54.375 -32.188 1 88.62 155 VAL A O 1
ATOM 1197 N N . MET A 1 156 ? 9.219 -52.188 -32.531 1 88.88 156 MET A N 1
ATOM 1198 C CA . MET A 1 156 ? 8.25 -52.406 -33.594 1 88.88 156 MET A CA 1
ATOM 1199 C C . MET A 1 156 ? 8.938 -53 -34.844 1 88.88 156 MET A C 1
ATOM 1201 O O . MET A 1 156 ? 8.273 -53.562 -35.719 1 88.88 156 MET A O 1
ATOM 1205 N N . GLN A 1 157 ? 10.258 -52.938 -34.938 1 88.56 157 GLN A N 1
ATOM 1206 C CA . GLN A 1 157 ? 11 -53.469 -36.062 1 88.56 157 GLN A CA 1
ATOM 1207 C C . GLN A 1 157 ? 11.422 -54.906 -35.844 1 88.56 157 GLN A C 1
ATOM 1209 O O . GLN A 1 157 ? 11.898 -55.562 -36.75 1 88.56 157 GLN A O 1
ATOM 1214 N N . ILE A 1 158 ? 11.203 -55.406 -34.625 1 87.88 158 ILE A N 1
ATOM 1215 C CA . ILE A 1 158 ? 11.508 -56.812 -34.312 1 87.88 158 ILE A CA 1
ATOM 1216 C C . ILE A 1 158 ? 10.5 -57.719 -35.031 1 87.88 158 ILE A C 1
ATOM 1218 O O . ILE A 1 158 ? 9.32 -57.375 -35.125 1 87.88 158 ILE A O 1
ATOM 1222 N N . ASP A 1 159 ? 10.914 -58.875 -35.438 1 88.94 159 ASP A N 1
ATOM 1223 C CA . ASP A 1 159 ? 10.055 -59.875 -36.094 1 88.94 159 ASP A CA 1
ATOM 1224 C C . ASP A 1 159 ? 8.859 -60.219 -35.219 1 88.94 159 ASP A C 1
ATOM 1226 O O . ASP A 1 159 ? 9.031 -60.562 -34.031 1 88.94 159 ASP A O 1
ATOM 1230 N N . PRO A 1 160 ? 7.723 -60.062 -35.688 1 87.44 160 PRO A N 1
ATOM 1231 C CA . PRO A 1 160 ? 6.512 -60.344 -34.938 1 87.44 160 PRO A CA 1
ATOM 1232 C C . PRO A 1 160 ? 6.5 -61.75 -34.344 1 87.44 160 PRO A C 1
ATOM 1234 O O . PRO A 1 160 ? 5.797 -62.031 -33.375 1 87.44 160 PRO A O 1
ATOM 1237 N N . SER A 1 161 ? 7.324 -62.656 -34.938 1 85.88 161 SER A N 1
ATOM 1238 C CA . SER A 1 161 ? 7.344 -64.062 -34.469 1 85.88 161 SER A CA 1
ATOM 1239 C C . SER A 1 161 ? 8.305 -64.188 -33.281 1 85.88 161 SER A C 1
ATOM 1241 O O . SER A 1 161 ? 8.289 -65.25 -32.625 1 85.88 161 SER A O 1
ATOM 1243 N N . ASP A 1 162 ? 9.047 -63.219 -33.062 1 87.38 162 ASP A N 1
ATOM 1244 C CA . ASP A 1 162 ? 9.992 -63.281 -31.953 1 87.38 162 ASP A CA 1
ATOM 1245 C C . ASP A 1 162 ? 9.273 -63.219 -30.609 1 87.38 162 ASP A C 1
ATOM 1247 O O . ASP A 1 162 ? 8.578 -62.219 -30.312 1 87.38 162 ASP A O 1
ATOM 1251 N N . PRO A 1 163 ? 9.445 -64.125 -29.766 1 84.06 163 PRO A N 1
ATOM 1252 C CA . PRO A 1 163 ? 8.727 -64.125 -28.484 1 84.06 163 PRO A CA 1
ATOM 1253 C C . PRO A 1 163 ? 9.148 -63.031 -27.531 1 84.06 163 PRO A C 1
ATOM 1255 O O . PRO A 1 163 ? 8.406 -62.688 -26.609 1 84.06 163 PRO A O 1
ATOM 1258 N N . ALA A 1 164 ? 10.289 -62.438 -27.812 1 86.62 164 ALA A N 1
ATOM 1259 C CA . ALA A 1 164 ? 10.789 -61.406 -26.906 1 86.62 164 ALA A CA 1
ATOM 1260 C C . ALA A 1 164 ? 10.133 -60.062 -27.219 1 86.62 164 ALA A C 1
ATOM 1262 O O . ALA A 1 164 ? 10.227 -59.125 -26.438 1 86.62 164 ALA A O 1
ATOM 1263 N N . ARG A 1 165 ? 9.5 -59.969 -28.406 1 88.44 165 ARG A N 1
ATOM 1264 C CA . ARG A 1 165 ? 8.961 -58.688 -28.891 1 88.44 165 ARG A CA 1
ATOM 1265 C C . ARG A 1 165 ? 7.957 -58.125 -27.891 1 88.44 165 ARG A C 1
ATOM 1267 O O . ARG A 1 165 ? 8.008 -56.906 -27.578 1 88.44 165 ARG A O 1
ATOM 1274 N N . PHE A 1 166 ? 7.129 -58.938 -27.375 1 88.12 166 PHE A N 1
ATOM 1275 C CA . PHE A 1 166 ? 6.074 -58.5 -26.484 1 88.12 166 PHE A CA 1
ATOM 1276 C C . PHE A 1 166 ? 6.664 -57.938 -25.188 1 88.12 166 PHE A C 1
ATOM 1278 O O . PHE A 1 166 ? 6.289 -56.844 -24.75 1 88.12 166 PHE A O 1
ATOM 1285 N N . ASP A 1 167 ? 7.578 -58.656 -24.625 1 87.81 167 ASP A N 1
ATOM 1286 C CA . ASP A 1 167 ? 8.18 -58.219 -23.359 1 87.81 167 ASP A CA 1
ATOM 1287 C C . ASP A 1 167 ? 8.969 -56.938 -23.531 1 87.81 167 ASP A C 1
ATOM 1289 O O . ASP A 1 167 ? 8.922 -56.062 -22.656 1 87.81 167 ASP A O 1
ATOM 1293 N N . LEU A 1 168 ? 9.641 -56.781 -24.625 1 89.94 168 LEU A N 1
ATOM 1294 C CA . LEU A 1 168 ? 10.398 -55.562 -24.891 1 89.94 168 LEU A CA 1
ATOM 1295 C C . LEU A 1 168 ? 9.469 -54.406 -25.125 1 89.94 168 LEU A C 1
ATOM 1297 O O . LEU A 1 168 ? 9.758 -53.281 -24.688 1 89.94 168 LEU A O 1
ATOM 1301 N N . ALA A 1 169 ? 8.359 -54.625 -25.734 1 90 169 ALA A N 1
ATOM 1302 C CA . ALA A 1 169 ? 7.359 -53.562 -25.953 1 90 169 ALA A CA 1
ATOM 1303 C C . ALA A 1 169 ? 6.801 -53.062 -24.625 1 90 169 ALA A C 1
ATOM 1305 O O . ALA A 1 169 ? 6.625 -51.875 -24.438 1 90 169 ALA A O 1
ATOM 1306 N N . GLN A 1 170 ? 6.586 -54 -23.719 1 88.12 170 GLN A N 1
ATOM 1307 C CA . GLN A 1 170 ? 6.066 -53.625 -22.406 1 88.12 170 GLN A CA 1
ATOM 1308 C C . GLN A 1 170 ? 7.082 -52.781 -21.625 1 88.12 170 GLN A C 1
ATOM 1310 O O . GLN A 1 170 ? 6.715 -51.812 -20.953 1 88.12 170 GLN A O 1
ATOM 1315 N N . LEU A 1 171 ? 8.297 -53.188 -21.75 1 90.25 171 LEU A N 1
ATOM 1316 C CA . LEU A 1 171 ? 9.344 -52.469 -21.031 1 90.25 171 LEU A CA 1
ATOM 1317 C C . LEU A 1 171 ? 9.508 -51.062 -21.594 1 90.25 171 LEU A C 1
ATOM 1319 O O . LEU A 1 171 ? 9.664 -50.094 -20.844 1 90.25 171 LEU A O 1
ATOM 1323 N N . ALA A 1 172 ? 9.492 -50.906 -22.906 1 91.69 172 ALA A N 1
ATOM 1324 C CA . ALA A 1 172 ? 9.578 -49.594 -23.547 1 91.69 172 ALA A CA 1
ATOM 1325 C C . ALA A 1 172 ? 8.391 -48.719 -23.156 1 91.69 172 ALA A C 1
ATOM 1327 O O . ALA A 1 172 ? 8.555 -47.531 -22.859 1 91.69 172 ALA A O 1
ATOM 1328 N N . ASN A 1 173 ? 7.258 -49.281 -23.109 1 90.31 173 ASN A N 1
ATOM 1329 C CA . ASN A 1 173 ? 6.055 -48.562 -22.719 1 90.31 173 ASN A CA 1
ATOM 1330 C C . ASN A 1 173 ? 6.113 -48.125 -21.266 1 90.31 173 ASN A C 1
ATOM 1332 O O . ASN A 1 173 ? 5.676 -47 -20.938 1 90.31 173 ASN A O 1
ATOM 1336 N N . ASN A 1 174 ? 6.574 -49 -20.453 1 89.81 174 ASN A N 1
ATOM 1337 C CA . ASN A 1 174 ? 6.711 -48.625 -19.047 1 89.81 174 ASN A CA 1
ATOM 1338 C C . ASN A 1 174 ? 7.684 -47.469 -18.859 1 89.81 174 ASN A C 1
ATOM 1340 O O . ASN A 1 174 ? 7.453 -46.594 -18.031 1 89.81 174 ASN A O 1
ATOM 1344 N N . ALA A 1 175 ? 8.766 -47.5 -19.594 1 93.44 175 ALA A N 1
ATOM 1345 C CA . ALA A 1 175 ? 9.727 -46.406 -19.531 1 93.44 175 ALA A CA 1
ATOM 1346 C C . ALA A 1 175 ? 9.086 -45.094 -19.969 1 93.44 175 ALA A C 1
ATOM 1348 O O . ALA A 1 175 ? 9.305 -44.031 -19.344 1 93.44 175 ALA A O 1
ATOM 1349 N N . ARG A 1 176 ? 8.367 -45.125 -21.031 1 93.31 176 ARG A N 1
ATOM 1350 C CA . ARG A 1 176 ? 7.66 -43.938 -21.516 1 93.31 176 ARG A CA 1
ATOM 1351 C C . ARG A 1 176 ? 6.668 -43.438 -20.484 1 93.31 176 ARG A C 1
ATOM 1353 O O . ARG A 1 176 ? 6.586 -42.219 -20.234 1 93.31 176 ARG A O 1
ATOM 1360 N N . GLN A 1 177 ? 5.969 -44.344 -19.859 1 89.38 177 GLN A N 1
ATOM 1361 C CA . GLN A 1 177 ? 5.008 -43.969 -18.828 1 89.38 177 GLN A CA 1
ATOM 1362 C C . GLN A 1 177 ? 5.703 -43.312 -17.641 1 89.38 177 GLN A C 1
ATOM 1364 O O . GLN A 1 177 ? 5.211 -42.312 -17.094 1 89.38 177 GLN A O 1
ATOM 1369 N N . ASP A 1 178 ? 6.797 -43.906 -17.25 1 93 178 ASP A N 1
ATOM 1370 C CA . ASP A 1 178 ? 7.574 -43.344 -16.172 1 93 178 ASP A CA 1
ATOM 1371 C C . ASP A 1 178 ? 7.945 -41.875 -16.484 1 93 178 ASP A C 1
ATOM 1373 O O . ASP A 1 178 ? 7.801 -41 -15.641 1 93 178 ASP A O 1
ATOM 1377 N N . LEU A 1 179 ? 8.375 -41.688 -17.703 1 95.31 179 LEU A N 1
ATOM 1378 C CA . LEU A 1 179 ? 8.82 -40.344 -18.094 1 95.31 179 LEU A CA 1
ATOM 1379 C C . LEU A 1 179 ? 7.652 -39.375 -18.109 1 95.31 179 LEU A C 1
ATOM 1381 O O . LEU A 1 179 ? 7.789 -38.219 -17.641 1 95.31 179 LEU A O 1
ATOM 1385 N N . VAL A 1 180 ? 6.543 -39.688 -18.641 1 93.25 180 VAL A N 1
ATOM 1386 C CA . VAL A 1 180 ? 5.387 -38.812 -18.688 1 93.25 180 VAL A CA 1
ATOM 1387 C C . VAL A 1 180 ? 4.941 -38.469 -17.266 1 93.25 180 VAL A C 1
ATOM 1389 O O . VAL A 1 180 ? 4.555 -37.312 -16.984 1 93.25 180 VAL A O 1
ATOM 1392 N N . LEU A 1 181 ? 4.992 -39.5 -16.375 1 92.06 181 LEU A N 1
ATOM 1393 C CA . LEU A 1 181 ? 4.652 -39.25 -14.984 1 92.06 181 LEU A CA 1
ATOM 1394 C C . LEU A 1 181 ? 5.652 -38.281 -14.352 1 92.06 181 LEU A C 1
ATOM 1396 O O . LEU A 1 181 ? 5.277 -37.469 -13.508 1 92.06 181 LEU A O 1
ATOM 1400 N N . VAL A 1 182 ? 6.918 -38.469 -14.68 1 96.31 182 VAL A N 1
ATOM 1401 C CA . VAL A 1 182 ? 7.926 -37.5 -14.219 1 96.31 182 VAL A CA 1
ATOM 1402 C C . VAL A 1 182 ? 7.543 -36.094 -14.664 1 96.31 182 VAL A C 1
ATOM 1404 O O . VAL A 1 182 ? 7.531 -35.156 -13.852 1 96.31 182 VAL A O 1
ATOM 1407 N N . ARG A 1 183 ? 7.219 -35.906 -15.938 1 95.06 183 ARG A N 1
ATOM 1408 C CA . ARG A 1 183 ? 6.879 -34.594 -16.469 1 95.06 183 ARG A CA 1
ATOM 1409 C C . ARG A 1 183 ? 5.629 -34.031 -15.789 1 95.06 183 ARG A C 1
ATOM 1411 O O . ARG A 1 183 ? 5.52 -32.844 -15.578 1 95.06 183 ARG A O 1
ATOM 1418 N N . TYR A 1 184 ? 4.719 -34.938 -15.477 1 93.38 184 TYR A N 1
ATOM 1419 C CA . TYR A 1 184 ? 3.512 -34.562 -14.75 1 93.38 184 TYR A CA 1
ATOM 1420 C C . TYR A 1 184 ? 3.855 -33.969 -13.383 1 93.38 184 TYR A C 1
ATOM 1422 O O . TYR A 1 184 ? 3.391 -32.906 -13.023 1 93.38 184 TYR A O 1
ATOM 1430 N N . GLU A 1 185 ? 4.668 -34.688 -12.625 1 94.81 185 GLU A N 1
ATOM 1431 C CA . GLU A 1 185 ? 5.027 -34.25 -11.289 1 94.81 185 GLU A CA 1
ATOM 1432 C C . GLU A 1 185 ? 5.875 -32.969 -11.344 1 94.81 185 GLU A C 1
ATOM 1434 O O . GLU A 1 185 ? 5.738 -32.094 -10.492 1 94.81 185 GLU A O 1
ATOM 1439 N N . VAL A 1 186 ? 6.766 -32.906 -12.312 1 96.06 186 VAL A N 1
ATOM 1440 C CA . VAL A 1 186 ? 7.605 -31.734 -12.461 1 96.06 186 VAL A CA 1
ATOM 1441 C C . VAL A 1 186 ? 6.742 -30.531 -12.797 1 96.06 186 VAL A C 1
ATOM 1443 O O . VAL A 1 186 ? 6.984 -29.422 -12.305 1 96.06 186 VAL A O 1
ATOM 1446 N N . ARG A 1 187 ? 5.789 -30.719 -13.633 1 93.44 187 ARG A N 1
ATOM 1447 C CA . ARG A 1 187 ? 4.863 -29.641 -13.945 1 93.44 187 ARG A CA 1
ATOM 1448 C C . ARG A 1 187 ? 4.129 -29.156 -12.695 1 93.44 187 ARG A C 1
ATOM 1450 O O . ARG A 1 187 ? 3.898 -27.953 -12.523 1 93.44 187 ARG A O 1
ATOM 1457 N N . GLY A 1 188 ? 3.742 -30.141 -11.898 1 91.56 188 GLY A N 1
ATOM 1458 C CA . GLY A 1 188 ? 3.162 -29.766 -10.617 1 91.56 188 GLY A CA 1
ATOM 1459 C C . GLY A 1 188 ? 4.094 -28.922 -9.766 1 91.56 188 GLY A C 1
ATOM 1460 O O . GLY A 1 188 ? 3.67 -27.938 -9.164 1 91.56 188 GLY A O 1
ATOM 1461 N N . TYR A 1 189 ? 5.367 -29.297 -9.75 1 93.94 189 TYR A N 1
ATOM 1462 C CA . TYR A 1 189 ? 6.379 -28.594 -8.977 1 93.94 189 TYR A CA 1
ATOM 1463 C C . TYR A 1 189 ? 6.613 -27.188 -9.531 1 93.94 189 TYR A C 1
ATOM 1465 O O . TYR A 1 189 ? 6.668 -26.219 -8.773 1 93.94 189 TYR A O 1
ATOM 1473 N N . THR A 1 190 ? 6.66 -27.016 -10.844 1 92.62 190 THR A N 1
ATOM 1474 C CA . THR A 1 190 ? 6.938 -25.719 -11.453 1 92.62 190 THR A CA 1
ATOM 1475 C C . THR A 1 190 ? 5.727 -24.812 -11.336 1 92.62 190 THR A C 1
ATOM 1477 O O . THR A 1 190 ? 5.867 -23.578 -11.289 1 92.62 190 THR A O 1
ATOM 1480 N N . GLY A 1 191 ? 4.555 -25.391 -11.25 1 87.5 191 GLY A N 1
ATOM 1481 C CA . GLY A 1 191 ? 3.346 -24.609 -11.094 1 87.5 191 GLY A CA 1
ATOM 1482 C C . GLY A 1 191 ? 3.123 -24.125 -9.68 1 87.5 191 GLY A C 1
ATOM 1483 O O . GLY A 1 191 ? 2.588 -23.031 -9.461 1 87.5 191 GLY A O 1
ATOM 1484 N N . ASN A 1 192 ? 3.449 -24.984 -8.75 1 88.06 192 ASN A N 1
ATOM 1485 C CA . ASN A 1 192 ? 3.318 -24.672 -7.332 1 88.06 192 ASN A CA 1
ATOM 1486 C C . ASN A 1 192 ? 4.516 -25.188 -6.531 1 88.06 192 ASN A C 1
ATOM 1488 O O . ASN A 1 192 ? 4.414 -26.188 -5.832 1 88.06 192 ASN A O 1
ATOM 1492 N N . PRO A 1 193 ? 5.566 -24.422 -6.633 1 90.31 193 PRO A N 1
ATOM 1493 C CA . PRO A 1 193 ? 6.766 -24.906 -5.945 1 90.31 193 PRO A CA 1
ATOM 1494 C C . PRO A 1 193 ? 6.609 -24.922 -4.426 1 90.31 193 PRO A C 1
ATOM 1496 O O . PRO A 1 193 ? 6.406 -23.859 -3.812 1 90.31 193 PRO A O 1
ATOM 1499 N N . ASN A 1 194 ? 6.602 -26.062 -3.816 1 89.69 194 ASN A N 1
ATOM 1500 C CA . ASN A 1 194 ? 6.59 -26.297 -2.375 1 89.69 194 ASN A CA 1
ATOM 1501 C C . ASN A 1 194 ? 7.242 -27.625 -2.018 1 89.69 194 ASN A C 1
ATOM 1503 O O . ASN A 1 194 ? 7.664 -28.375 -2.902 1 89.69 194 ASN A O 1
ATOM 1507 N N . ASP A 1 195 ? 7.336 -27.938 -0.777 1 93.94 195 ASP A N 1
ATOM 1508 C CA . ASP A 1 195 ? 8.055 -29.141 -0.334 1 93.94 195 ASP A CA 1
ATOM 1509 C C . ASP A 1 195 ? 7.383 -30.406 -0.858 1 93.94 195 ASP A C 1
ATOM 1511 O O . ASP A 1 195 ? 8.062 -31.344 -1.278 1 93.94 195 ASP A O 1
ATOM 1515 N N . LYS A 1 196 ? 6.102 -30.391 -0.845 1 94.06 196 LYS A N 1
ATOM 1516 C CA . LYS A 1 196 ? 5.355 -31.562 -1.266 1 94.06 196 LYS A CA 1
ATOM 1517 C C . LYS A 1 196 ? 5.543 -31.844 -2.756 1 94.06 196 LYS A C 1
ATOM 1519 O O . LYS A 1 196 ? 5.879 -32.969 -3.154 1 94.06 196 LYS A O 1
ATOM 1524 N N . THR A 1 197 ? 5.309 -30.812 -3.604 1 95 197 THR A N 1
ATOM 1525 C CA . THR A 1 197 ? 5.43 -30.969 -5.047 1 95 197 THR A CA 1
ATOM 1526 C C . THR A 1 197 ? 6.879 -31.234 -5.441 1 95 197 THR A C 1
ATOM 1528 O O . THR A 1 197 ? 7.148 -32 -6.375 1 95 197 THR A O 1
ATOM 1531 N N . GLU A 1 198 ? 7.844 -30.656 -4.723 1 96.56 198 GLU A N 1
ATOM 1532 C CA . GLU A 1 198 ? 9.258 -30.906 -4.961 1 96.56 198 GLU A CA 1
ATOM 1533 C C . GLU A 1 198 ? 9.609 -32.375 -4.723 1 96.56 198 GLU A C 1
ATOM 1535 O O . GLU A 1 198 ? 10.219 -33 -5.578 1 96.56 198 GLU A O 1
ATOM 1540 N N . THR A 1 199 ? 9.203 -32.875 -3.584 1 97.62 199 THR A N 1
ATOM 1541 C CA . THR A 1 199 ? 9.484 -34.25 -3.221 1 97.62 199 THR A CA 1
ATOM 1542 C C . THR A 1 199 ? 8.883 -35.219 -4.238 1 97.62 199 THR A C 1
ATOM 1544 O O . THR A 1 199 ? 9.547 -36.188 -4.672 1 97.62 199 THR A O 1
ATOM 1547 N N . ALA A 1 200 ? 7.641 -34.938 -4.664 1 96.62 200 ALA A N 1
ATOM 1548 C CA . ALA A 1 200 ? 6.973 -35.781 -5.641 1 96.62 200 ALA A CA 1
ATOM 1549 C C . ALA A 1 200 ? 7.73 -35.781 -6.969 1 96.62 200 ALA A C 1
ATOM 1551 O O . ALA A 1 200 ? 7.926 -36.844 -7.566 1 96.62 200 ALA A O 1
ATOM 1552 N N . ALA A 1 201 ? 8.203 -34.625 -7.418 1 97.62 201 ALA A N 1
ATOM 1553 C CA . ALA A 1 201 ? 8.922 -34.531 -8.688 1 97.62 201 ALA A CA 1
ATOM 1554 C C . ALA A 1 201 ? 10.242 -35.281 -8.641 1 97.62 201 ALA A C 1
ATOM 1556 O O . ALA A 1 201 ? 10.516 -36.125 -9.523 1 97.62 201 ALA A O 1
ATOM 1557 N N . PHE A 1 202 ? 11.008 -35.156 -7.578 1 97.81 202 PHE A N 1
ATOM 1558 C CA . PHE A 1 202 ? 12.328 -35.781 -7.5 1 97.81 202 PHE A CA 1
ATOM 1559 C C . PHE A 1 202 ? 12.203 -37.281 -7.234 1 97.81 202 PHE A C 1
ATOM 1561 O O . PHE A 1 202 ? 13.008 -38.062 -7.73 1 97.81 202 PHE A O 1
ATOM 1568 N N . GLN A 1 203 ? 11.203 -37.656 -6.414 1 97.75 203 GLN A N 1
ATOM 1569 C CA . GLN A 1 203 ? 10.977 -39.094 -6.195 1 97.75 203 GLN A CA 1
ATOM 1570 C C . GLN A 1 203 ? 10.648 -39.812 -7.504 1 97.75 203 GLN A C 1
ATOM 1572 O O . GLN A 1 203 ? 11.188 -40.875 -7.777 1 97.75 203 GLN A O 1
ATOM 1577 N N . GLN A 1 204 ? 9.75 -39.188 -8.305 1 96.94 204 GLN A N 1
ATOM 1578 C CA . GLN A 1 204 ? 9.383 -39.781 -9.586 1 96.94 204 GLN A CA 1
ATOM 1579 C C . GLN A 1 204 ? 10.578 -39.812 -10.539 1 96.94 204 GLN A C 1
ATOM 1581 O O . GLN A 1 204 ? 10.766 -40.781 -11.273 1 96.94 204 GLN A O 1
ATOM 1586 N N . LEU A 1 205 ? 11.367 -38.719 -10.578 1 97.44 205 LEU A N 1
ATOM 1587 C CA . LEU A 1 205 ? 12.562 -38.656 -11.406 1 97.44 205 LEU A CA 1
ATOM 1588 C C . LEU A 1 205 ? 13.555 -39.75 -11.023 1 97.44 205 LEU A C 1
ATOM 1590 O O . LEU A 1 205 ? 14.055 -40.469 -11.883 1 97.44 205 LEU A O 1
ATOM 1594 N N . ASP A 1 206 ? 13.789 -39.969 -9.758 1 97.12 206 ASP A N 1
ATOM 1595 C CA . ASP A 1 206 ? 14.742 -40.938 -9.273 1 97.12 206 ASP A CA 1
ATOM 1596 C C . ASP A 1 206 ? 14.242 -42.375 -9.531 1 97.12 206 ASP A C 1
ATOM 1598 O O . ASP A 1 206 ? 15.023 -43.25 -9.867 1 97.12 206 ASP A O 1
ATOM 1602 N N . SER A 1 207 ? 12.93 -42.531 -9.391 1 96.5 207 SER A N 1
ATOM 1603 C CA . SER A 1 207 ? 12.344 -43.812 -9.711 1 96.5 207 SER A CA 1
ATOM 1604 C C . SER A 1 207 ? 12.547 -44.156 -11.188 1 96.5 207 SER A C 1
ATOM 1606 O O . SER A 1 207 ? 12.945 -45.281 -11.516 1 96.5 207 SER A O 1
ATOM 1608 N N . ALA A 1 208 ? 12.273 -43.156 -12.078 1 96.62 208 ALA A N 1
ATOM 1609 C CA . ALA A 1 208 ? 12.453 -43.375 -13.508 1 96.62 208 ALA A CA 1
ATOM 1610 C C . ALA A 1 208 ? 13.906 -43.719 -13.836 1 96.62 208 ALA A C 1
ATOM 1612 O O . ALA A 1 208 ? 14.18 -44.625 -14.648 1 96.62 208 ALA A O 1
ATOM 1613 N N . ILE A 1 209 ? 14.852 -43.062 -13.219 1 95.94 209 ILE A N 1
ATOM 1614 C CA . ILE A 1 209 ? 16.281 -43.281 -13.461 1 95.94 209 ILE A CA 1
ATOM 1615 C C . ILE A 1 209 ? 16.672 -44.688 -12.961 1 95.94 209 ILE A C 1
ATOM 1617 O O . ILE A 1 209 ? 17.469 -45.375 -13.602 1 95.94 209 ILE A O 1
ATOM 1621 N N . SER A 1 210 ? 16.047 -45.156 -11.828 1 95.44 210 SER A N 1
ATOM 1622 C CA . SER A 1 210 ? 16.375 -46.469 -11.281 1 95.44 210 SER A CA 1
ATOM 1623 C C . SER A 1 210 ? 15.898 -47.594 -12.203 1 95.44 210 SER A C 1
ATOM 1625 O O . SER A 1 210 ? 16.453 -48.688 -12.195 1 95.44 210 SER A O 1
ATOM 1627 N N . HIS A 1 211 ? 14.852 -47.281 -12.992 1 94.19 211 HIS A N 1
ATOM 1628 C CA . HIS A 1 211 ? 14.305 -48.281 -13.891 1 94.19 211 HIS A CA 1
ATOM 1629 C C . HIS A 1 211 ? 15.148 -48.438 -15.148 1 94.19 211 HIS A C 1
ATOM 1631 O O . HIS A 1 211 ? 14.93 -49.344 -15.953 1 94.19 211 HIS A O 1
ATOM 1637 N N . LEU A 1 212 ? 16.172 -47.531 -15.344 1 92.81 212 LEU A N 1
ATOM 1638 C CA . LEU A 1 212 ? 17 -47.562 -16.547 1 92.81 212 LEU A CA 1
ATOM 1639 C C . LEU A 1 212 ? 17.828 -48.844 -16.609 1 92.81 212 LEU A C 1
ATOM 1641 O O . LEU A 1 212 ? 18.094 -49.344 -17.688 1 92.81 212 LEU A O 1
ATOM 1645 N N . ASP A 1 213 ? 18.219 -49.406 -15.469 1 90.94 213 ASP A N 1
ATOM 1646 C CA . ASP A 1 213 ? 19.047 -50.625 -15.438 1 90.94 213 ASP A CA 1
ATOM 1647 C C . ASP A 1 213 ? 18.297 -51.812 -16.016 1 90.94 213 ASP A C 1
ATOM 1649 O O . ASP A 1 213 ? 18.875 -52.625 -16.75 1 90.94 213 ASP A O 1
ATOM 1653 N N . ARG A 1 214 ? 17.031 -51.812 -15.656 1 90.69 214 ARG A N 1
ATOM 1654 C CA . ARG A 1 214 ? 16.219 -52.906 -16.203 1 90.69 214 ARG A CA 1
ATOM 1655 C C . ARG A 1 214 ? 16.109 -52.781 -17.719 1 90.69 214 ARG A C 1
ATOM 1657 O O . ARG A 1 214 ? 16.125 -53.781 -18.422 1 90.69 214 ARG A O 1
ATOM 1664 N N . LEU A 1 215 ? 16.016 -51.594 -18.203 1 91.06 215 LEU A N 1
ATOM 1665 C CA . LEU A 1 215 ? 15.961 -51.344 -19.641 1 91.06 215 LEU A CA 1
ATOM 1666 C C . LEU A 1 215 ? 17.266 -51.781 -20.312 1 91.06 215 LEU A C 1
ATOM 1668 O O . LEU A 1 215 ? 17.234 -52.438 -21.359 1 91.06 215 LEU A O 1
ATOM 1672 N N . LYS A 1 216 ? 18.375 -51.438 -19.719 1 90.88 216 LYS A N 1
ATOM 1673 C CA . LYS A 1 216 ? 19.688 -51.812 -20.25 1 90.88 216 LYS A CA 1
ATOM 1674 C C . LYS A 1 216 ? 19.859 -53.312 -20.328 1 90.88 216 LYS A C 1
ATOM 1676 O O . LYS A 1 216 ? 20.375 -53.844 -21.312 1 90.88 216 LYS A O 1
ATOM 1681 N N . ALA A 1 217 ? 19.359 -54.031 -19.312 1 90.06 217 ALA A N 1
ATOM 1682 C CA . ALA A 1 217 ? 19.484 -55.469 -19.234 1 90.06 217 ALA A CA 1
ATOM 1683 C C . ALA A 1 217 ? 18.625 -56.156 -20.281 1 90.06 217 ALA A C 1
ATOM 1685 O O . ALA A 1 217 ? 19.031 -57.156 -20.891 1 90.06 217 ALA A O 1
ATOM 1686 N N . ALA A 1 218 ? 17.469 -55.562 -20.516 1 89.31 218 ALA A N 1
ATOM 1687 C CA . ALA A 1 218 ? 16.484 -56.219 -21.375 1 89.31 218 ALA A CA 1
ATOM 1688 C C . ALA A 1 218 ? 16.797 -55.969 -22.844 1 89.31 218 ALA A C 1
ATOM 1690 O O . ALA A 1 218 ? 16.688 -56.875 -23.672 1 89.31 218 ALA A O 1
ATOM 1691 N N . PHE A 1 219 ? 17.156 -54.812 -23.312 1 86.94 219 PHE A N 1
ATOM 1692 C CA . PHE A 1 219 ? 17.344 -54.469 -24.719 1 86.94 219 PHE A CA 1
ATOM 1693 C C . PHE A 1 219 ? 18.734 -54.875 -25.188 1 86.94 219 PHE A C 1
ATOM 1695 O O . PHE A 1 219 ? 18.953 -55 -26.391 1 86.94 219 PHE A O 1
ATOM 1702 N N . GLY A 1 220 ? 19.656 -55.188 -24.25 1 76.12 220 GLY A N 1
ATOM 1703 C CA . GLY A 1 220 ? 20.953 -55.719 -24.594 1 76.12 220 GLY A CA 1
ATOM 1704 C C . GLY A 1 220 ? 21.781 -54.781 -25.453 1 76.12 220 GLY A C 1
ATOM 1705 O O . GLY A 1 220 ? 21.578 -53.562 -25.422 1 76.12 220 GLY A O 1
ATOM 1706 N N . THR A 1 221 ? 22.625 -55.469 -26.359 1 78.38 221 THR A N 1
ATOM 1707 C CA . THR A 1 221 ? 23.641 -54.719 -27.094 1 78.38 221 THR A CA 1
ATOM 1708 C C . THR A 1 221 ? 23.047 -54.156 -28.375 1 78.38 221 THR A C 1
ATOM 1710 O O . THR A 1 221 ? 23.531 -53.125 -28.875 1 78.38 221 THR A O 1
ATOM 1713 N N . ALA A 1 222 ? 21.891 -54.594 -28.828 1 78.69 222 ALA A N 1
ATOM 1714 C CA . ALA A 1 222 ? 21.328 -54.156 -30.094 1 78.69 222 ALA A CA 1
ATOM 1715 C C . ALA A 1 222 ? 20.766 -52.75 -30 1 78.69 222 ALA A C 1
ATOM 1717 O O . ALA A 1 222 ? 20.766 -52 -30.984 1 78.69 222 ALA A O 1
ATOM 1718 N N . ASN A 1 223 ? 20.469 -52.312 -28.828 1 88.62 223 ASN A N 1
ATOM 1719 C CA . ASN A 1 223 ? 19.844 -51 -28.672 1 88.62 223 ASN A CA 1
ATOM 1720 C C . ASN A 1 223 ? 20.609 -50.125 -27.672 1 88.62 223 ASN A C 1
ATOM 1722 O O . ASN A 1 223 ? 20.016 -49.281 -27.016 1 88.62 223 ASN A O 1
ATOM 1726 N N . ARG A 1 224 ? 21.859 -50.375 -27.609 1 88.31 224 ARG A N 1
ATOM 1727 C CA . ARG A 1 224 ? 22.688 -49.75 -26.609 1 88.31 224 ARG A CA 1
ATOM 1728 C C . ARG A 1 224 ? 22.719 -48.219 -26.812 1 88.31 224 ARG A C 1
ATOM 1730 O O . ARG A 1 224 ? 22.641 -47.469 -25.859 1 88.31 224 ARG A O 1
ATOM 1737 N N . GLU A 1 225 ? 22.75 -47.781 -28.031 1 89.56 225 GLU A N 1
ATOM 1738 C CA . GLU A 1 225 ? 22.828 -46.375 -28.344 1 89.56 225 GLU A CA 1
ATOM 1739 C C . GLU A 1 225 ? 21.531 -45.656 -27.984 1 89.56 225 GLU A C 1
ATOM 1741 O O . GLU A 1 225 ? 21.547 -44.562 -27.406 1 89.56 225 GLU A O 1
ATOM 1746 N N . GLN A 1 226 ? 20.375 -46.219 -28.25 1 91.25 226 GLN A N 1
ATOM 1747 C CA . G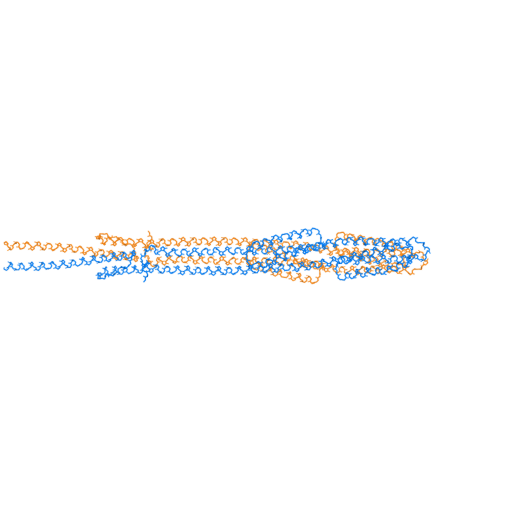LN A 1 226 ? 19.078 -45.625 -27.922 1 91.25 226 GLN A CA 1
ATOM 1748 C C . GLN A 1 226 ? 18.891 -45.5 -26.422 1 91.25 226 GLN A C 1
ATOM 1750 O O . GLN A 1 226 ? 18.391 -44.5 -25.922 1 91.25 226 GLN A O 1
ATOM 1755 N N . ILE A 1 227 ? 19.375 -46.5 -25.719 1 92.88 227 ILE A N 1
ATOM 1756 C CA . ILE A 1 227 ? 19.234 -46.5 -24.281 1 92.88 227 ILE A CA 1
ATOM 1757 C C . ILE A 1 227 ? 20.141 -45.438 -23.672 1 92.88 227 ILE A C 1
ATOM 1759 O O . ILE A 1 227 ? 19.75 -44.719 -22.734 1 92.88 227 ILE A O 1
ATOM 1763 N N . ALA A 1 228 ? 21.344 -45.375 -24.203 1 93.31 228 ALA A N 1
ATOM 1764 C CA . ALA A 1 228 ? 22.281 -44.375 -23.719 1 93.31 228 ALA A CA 1
ATOM 1765 C C . ALA A 1 228 ? 21.75 -42.969 -23.938 1 93.31 228 ALA A C 1
ATOM 1767 O O . ALA A 1 228 ? 21.906 -42.094 -23.094 1 93.31 228 ALA A O 1
ATOM 1768 N N . GLN A 1 229 ? 21.156 -42.781 -25.062 1 93.94 229 GLN A N 1
ATOM 1769 C CA . GLN A 1 229 ? 20.562 -41.469 -25.375 1 93.94 229 GLN A CA 1
ATOM 1770 C C . GLN A 1 229 ? 19.422 -41.156 -24.406 1 93.94 229 GLN A C 1
ATOM 1772 O O . GLN A 1 229 ? 19.297 -40.031 -23.953 1 93.94 229 GLN A O 1
ATOM 1777 N N . PHE A 1 230 ? 18.594 -42.125 -24.109 1 95.25 230 PHE A N 1
ATOM 1778 C CA . PHE A 1 230 ? 17.469 -41.938 -23.188 1 95.25 230 PHE A CA 1
ATOM 1779 C C . PHE A 1 230 ? 17.984 -41.625 -21.797 1 95.25 230 PHE A C 1
ATOM 1781 O O . PHE A 1 230 ? 17.5 -40.688 -21.141 1 95.25 230 PHE A O 1
ATOM 1788 N N . GLU A 1 231 ? 18.984 -42.344 -21.391 1 95.44 231 GLU A N 1
ATOM 1789 C CA . GLU A 1 231 ? 19.562 -42.125 -20.078 1 95.44 231 GLU A CA 1
ATOM 1790 C C . GLU A 1 231 ? 20.141 -40.719 -19.969 1 95.44 231 GLU A C 1
ATOM 1792 O O . GLU A 1 231 ? 19.906 -40.031 -18.969 1 95.44 231 GLU A O 1
ATOM 1797 N N . SER A 1 232 ? 20.891 -40.312 -20.969 1 96.44 232 SER A N 1
ATOM 1798 C CA . SER A 1 232 ? 21.484 -39 -20.953 1 96.44 232 SER A CA 1
ATOM 1799 C C . SER A 1 232 ? 20.422 -37.906 -20.922 1 96.44 232 SER A C 1
ATOM 1801 O O . SER A 1 232 ? 20.547 -36.938 -20.172 1 96.44 232 SER A O 1
ATOM 1803 N N . ALA A 1 233 ? 19.391 -38.031 -21.719 1 96.44 233 ALA A N 1
ATOM 1804 C CA . ALA A 1 233 ? 18.312 -37.062 -21.781 1 96.44 233 ALA A CA 1
ATOM 1805 C C . ALA A 1 233 ? 17.594 -36.969 -20.438 1 96.44 233 ALA A C 1
ATOM 1807 O O . ALA A 1 233 ? 17.266 -35.844 -19.969 1 96.44 233 ALA A O 1
ATOM 1808 N N . LEU A 1 234 ? 17.344 -38.094 -19.828 1 96.94 234 LEU A N 1
ATOM 1809 C CA . LEU A 1 234 ? 16.656 -38.156 -18.547 1 96.94 234 LEU A CA 1
ATOM 1810 C C . LEU A 1 234 ? 17.484 -37.5 -17.438 1 96.94 234 LEU A C 1
ATOM 1812 O O . LEU A 1 234 ? 16.969 -36.75 -16.625 1 96.94 234 LEU A O 1
ATOM 1816 N N . ARG A 1 235 ? 18.734 -37.781 -17.453 1 97.38 235 ARG A N 1
ATOM 1817 C CA . ARG A 1 235 ? 19.625 -37.219 -16.453 1 97.38 235 ARG A CA 1
ATOM 1818 C C . ARG A 1 235 ? 19.797 -35.719 -16.656 1 97.38 235 ARG A C 1
ATOM 1820 O O . ARG A 1 235 ? 19.906 -34.938 -15.695 1 97.38 235 ARG A O 1
ATOM 1827 N N . ASN A 1 236 ? 19.844 -35.281 -17.922 1 97.75 236 ASN A N 1
ATOM 1828 C CA . ASN A 1 236 ? 19.844 -33.844 -18.219 1 97.75 236 ASN A CA 1
ATOM 1829 C C . ASN A 1 236 ? 18.562 -33.188 -17.719 1 97.75 236 ASN A C 1
ATOM 1831 O O . ASN A 1 236 ? 18.609 -32.062 -17.203 1 97.75 236 ASN A O 1
ATOM 1835 N N . TYR A 1 237 ? 17.438 -33.812 -17.906 1 97.88 237 TYR A N 1
ATOM 1836 C CA . TYR A 1 237 ? 16.156 -33.312 -17.406 1 97.88 237 TYR A CA 1
ATOM 1837 C C . TYR A 1 237 ? 16.188 -33.156 -15.898 1 97.88 237 TYR A C 1
ATOM 1839 O O . TYR A 1 237 ? 15.789 -32.125 -15.359 1 97.88 237 TYR A O 1
ATOM 1847 N N . ARG A 1 238 ? 16.703 -34.188 -15.242 1 97.94 238 ARG A N 1
ATOM 1848 C CA . ARG A 1 238 ? 16.828 -34.125 -13.789 1 97.94 238 ARG A CA 1
ATOM 1849 C C . ARG A 1 238 ? 17.703 -32.938 -13.367 1 97.94 238 ARG A C 1
ATOM 1851 O O . ARG A 1 238 ? 17.375 -32.25 -12.406 1 97.94 238 ARG A O 1
ATOM 1858 N N . SER A 1 239 ? 18.812 -32.75 -14.07 1 97.81 239 SER A N 1
ATOM 1859 C CA . SER A 1 239 ? 19.719 -31.656 -13.773 1 97.81 239 SER A CA 1
ATOM 1860 C C . SER A 1 239 ? 19.016 -30.312 -13.938 1 97.81 239 SER A C 1
ATOM 1862 O O . SER A 1 239 ? 19.234 -29.391 -13.148 1 97.81 239 SER A O 1
ATOM 1864 N N . SER A 1 240 ? 18.203 -30.188 -14.953 1 97.88 240 SER A N 1
ATOM 1865 C CA . SER A 1 240 ? 17.453 -28.938 -15.164 1 97.88 240 SER A CA 1
ATOM 1866 C C . SER A 1 240 ? 16.438 -28.719 -14.055 1 97.88 240 SER A C 1
ATOM 1868 O O . SER A 1 240 ? 16.172 -27.578 -13.672 1 97.88 240 SER A O 1
ATOM 1870 N N . VAL A 1 241 ? 15.812 -29.75 -13.531 1 98.06 241 VAL A N 1
ATOM 1871 C CA . VAL A 1 241 ? 14.875 -29.641 -12.422 1 98.06 241 VAL A CA 1
ATOM 1872 C C . VAL A 1 241 ? 15.617 -29.188 -11.164 1 98.06 241 VAL A C 1
ATOM 1874 O O . VAL A 1 241 ? 15.102 -28.391 -10.383 1 98.06 241 VAL A O 1
ATOM 1877 N N . ASP A 1 242 ? 16.859 -29.688 -11.016 1 97.94 242 ASP A N 1
ATOM 1878 C CA . ASP A 1 242 ? 17.703 -29.234 -9.922 1 97.94 242 ASP A CA 1
ATOM 1879 C C . ASP A 1 242 ? 18 -27.734 -10.031 1 97.94 242 ASP A C 1
ATOM 1881 O O . ASP A 1 242 ? 18 -27.031 -9.023 1 97.94 242 ASP A O 1
ATOM 1885 N N . ALA A 1 243 ? 18.281 -27.359 -11.203 1 97.38 243 ALA A N 1
ATOM 1886 C CA . ALA A 1 243 ? 18.547 -25.938 -11.438 1 97.38 243 ALA A CA 1
ATOM 1887 C C . ALA A 1 243 ? 17.312 -25.109 -11.117 1 97.38 243 ALA A C 1
ATOM 1889 O O . ALA A 1 243 ? 17.422 -24.016 -10.562 1 97.38 243 ALA A O 1
ATOM 1890 N N . PHE A 1 244 ? 16.125 -25.578 -11.445 1 97.12 244 PHE A N 1
ATOM 1891 C CA . PHE A 1 244 ? 14.875 -24.891 -11.117 1 97.12 244 PHE A CA 1
ATOM 1892 C C . PHE A 1 244 ? 14.711 -24.75 -9.609 1 97.12 244 PHE A C 1
ATOM 1894 O O . PHE A 1 244 ? 14.297 -23.703 -9.117 1 97.12 244 PHE A O 1
ATOM 1901 N N . LYS A 1 245 ? 15.016 -25.828 -8.945 1 97.19 245 LYS A N 1
ATOM 1902 C CA . LYS A 1 245 ? 14.969 -25.797 -7.484 1 97.19 245 LYS A CA 1
ATOM 1903 C C . LYS A 1 245 ? 15.836 -24.672 -6.934 1 97.19 245 LYS A C 1
ATOM 1905 O O . LYS A 1 245 ? 15.398 -23.922 -6.055 1 97.19 245 LYS A O 1
ATOM 1910 N N . ALA A 1 246 ? 17 -24.516 -7.48 1 96.44 246 ALA A N 1
ATOM 1911 C CA . ALA A 1 246 ? 17.922 -23.469 -7.031 1 96.44 246 ALA A CA 1
ATOM 1912 C C . ALA A 1 246 ? 17.344 -22.078 -7.289 1 96.44 246 ALA A C 1
ATOM 1914 O O . ALA A 1 246 ? 17.438 -21.203 -6.438 1 96.44 246 ALA A O 1
ATOM 1915 N N . THR A 1 247 ? 16.766 -21.875 -8.445 1 95.19 247 THR A N 1
ATOM 1916 C CA . THR A 1 247 ? 16.188 -20.562 -8.773 1 95.19 247 THR A CA 1
ATOM 1917 C C . THR A 1 247 ? 15.008 -20.25 -7.863 1 95.19 247 THR A C 1
ATOM 1919 O O . THR A 1 247 ? 14.82 -19.094 -7.465 1 95.19 247 THR A O 1
ATOM 1922 N N . THR A 1 248 ? 14.219 -21.25 -7.551 1 94.25 248 THR A N 1
ATOM 1923 C CA . THR A 1 248 ? 13.062 -21.062 -6.68 1 94.25 248 THR A CA 1
ATOM 1924 C C . THR A 1 248 ? 13.508 -20.703 -5.262 1 94.25 248 THR A C 1
ATOM 1926 O O . THR A 1 248 ? 12.891 -19.859 -4.613 1 94.25 248 THR A O 1
ATOM 1929 N N . GLN A 1 249 ? 14.555 -21.328 -4.824 1 94.88 249 GLN A N 1
ATOM 1930 C CA . GLN A 1 249 ? 15.094 -21.031 -3.496 1 94.88 249 GLN A CA 1
ATOM 1931 C C . GLN A 1 249 ? 15.656 -19.625 -3.424 1 94.88 249 GLN A C 1
ATOM 1933 O O . GLN A 1 249 ? 15.453 -18.922 -2.432 1 94.88 249 GLN A O 1
ATOM 1938 N N . THR A 1 250 ? 16.297 -19.25 -4.457 1 95.69 250 THR A N 1
ATOM 1939 C CA . THR A 1 250 ? 16.812 -17.891 -4.523 1 95.69 250 THR A CA 1
ATOM 1940 C C . THR A 1 250 ? 15.672 -16.875 -4.52 1 95.69 250 THR A C 1
ATOM 1942 O O . THR A 1 250 ? 15.719 -15.883 -3.787 1 95.69 250 THR A O 1
ATOM 1945 N N . ALA A 1 251 ? 14.664 -17.078 -5.312 1 93.69 251 ALA A N 1
ATOM 1946 C CA . ALA A 1 251 ? 13.516 -16.188 -5.375 1 93.69 251 ALA A CA 1
ATOM 1947 C C . ALA A 1 251 ? 12.82 -16.094 -4.016 1 93.69 251 ALA A C 1
ATOM 1949 O O . ALA A 1 251 ? 12.422 -15 -3.594 1 93.69 251 ALA A O 1
ATOM 1950 N N . ALA A 1 252 ? 12.711 -17.203 -3.34 1 92.44 252 ALA A N 1
ATOM 1951 C CA . ALA A 1 252 ? 12.078 -17.219 -2.021 1 92.44 252 ALA A CA 1
ATOM 1952 C C . ALA A 1 252 ? 12.898 -16.422 -1.012 1 92.44 252 ALA A C 1
ATOM 1954 O O . ALA A 1 252 ? 12.336 -15.672 -0.205 1 92.44 252 ALA A O 1
ATOM 1955 N N . SER A 1 253 ? 14.18 -16.578 -1.056 1 95.5 253 SER A N 1
ATOM 1956 C CA . SER A 1 253 ? 15.062 -15.859 -0.152 1 95.5 253 SER A CA 1
ATOM 1957 C C . SER A 1 253 ? 14.984 -14.352 -0.4 1 95.5 253 SER A C 1
ATOM 1959 O O . SER A 1 253 ? 14.914 -13.562 0.546 1 95.5 253 SER A O 1
ATOM 1961 N N . VAL A 1 254 ? 15 -13.953 -1.629 1 95.88 254 VAL A N 1
ATOM 1962 C CA . VAL A 1 254 ? 14.938 -12.539 -1.991 1 95.88 254 VAL A CA 1
ATOM 1963 C C . VAL A 1 254 ? 13.594 -11.961 -1.571 1 95.88 254 VAL A C 1
ATOM 1965 O O . VAL A 1 254 ? 13.523 -10.82 -1.099 1 95.88 254 VAL A O 1
ATOM 1968 N N . ARG A 1 255 ? 12.531 -12.672 -1.745 1 93.19 255 ARG A N 1
ATOM 1969 C CA . ARG A 1 255 ? 11.211 -12.234 -1.315 1 93.19 255 ARG A CA 1
ATOM 1970 C C . ARG A 1 255 ? 11.188 -11.945 0.18 1 93.19 255 ARG A C 1
ATOM 1972 O O . ARG A 1 255 ? 10.617 -10.938 0.613 1 93.19 255 ARG A O 1
ATOM 1979 N N . LYS A 1 256 ? 11.781 -12.836 0.897 1 93.38 256 LYS A N 1
ATOM 1980 C CA . LYS A 1 256 ? 11.859 -12.641 2.342 1 93.38 256 LYS A CA 1
ATOM 1981 C C . LYS A 1 256 ? 12.625 -11.359 2.68 1 93.38 256 LYS A C 1
ATOM 1983 O O . LYS A 1 256 ? 12.203 -10.594 3.547 1 93.38 256 LYS A O 1
ATOM 1988 N N . ASP A 1 257 ? 13.703 -11.109 1.99 1 95.56 257 ASP A N 1
ATOM 1989 C CA . ASP A 1 257 ? 14.484 -9.891 2.188 1 95.56 257 ASP A CA 1
ATOM 1990 C C . ASP A 1 257 ? 13.656 -8.648 1.874 1 95.56 257 ASP A C 1
ATOM 1992 O O . ASP A 1 257 ? 13.664 -7.684 2.641 1 95.56 257 ASP A O 1
ATOM 1996 N N . LEU A 1 258 ? 12.977 -8.742 0.824 1 94.31 258 LEU A N 1
ATOM 1997 C CA . LEU A 1 258 ? 12.164 -7.609 0.386 1 94.31 258 LEU A CA 1
ATOM 1998 C C . LEU A 1 258 ? 11.055 -7.316 1.392 1 94.31 258 LEU A C 1
ATOM 2000 O O . LEU A 1 258 ? 10.758 -6.152 1.678 1 94.31 258 LEU A O 1
ATOM 2004 N N . THR A 1 259 ? 10.484 -8.367 1.921 1 90.38 259 THR A N 1
ATOM 2005 C CA . THR A 1 259 ? 9.43 -8.195 2.912 1 90.38 259 THR A CA 1
ATOM 2006 C C . THR A 1 259 ? 9.969 -7.539 4.176 1 90.38 259 THR A C 1
ATOM 2008 O O . THR A 1 259 ? 9.375 -6.594 4.695 1 90.38 259 THR A O 1
ATOM 2011 N N . THR A 1 260 ? 11.109 -7.992 4.617 1 94.31 260 THR A N 1
ATOM 2012 C CA . THR A 1 260 ? 11.727 -7.449 5.82 1 94.31 260 THR A CA 1
ATOM 2013 C C . THR A 1 260 ? 12.164 -6.004 5.598 1 94.31 260 THR A C 1
ATOM 2015 O O . THR A 1 260 ? 11.922 -5.137 6.438 1 94.31 260 THR A O 1
ATOM 2018 N N . GLN A 1 261 ? 12.781 -5.789 4.453 1 93.81 261 GLN A N 1
ATOM 2019 C CA . GLN A 1 261 ? 13.242 -4.441 4.125 1 93.81 261 GLN A CA 1
ATOM 2020 C C . GLN A 1 261 ? 12.062 -3.486 3.959 1 93.81 261 GLN A C 1
ATOM 2022 O O . GLN A 1 261 ? 12.109 -2.346 4.426 1 93.81 261 GLN A O 1
ATOM 2027 N N . GLY A 1 262 ? 11.039 -3.969 3.283 1 90.75 262 GLY A N 1
ATOM 2028 C CA . GLY A 1 262 ? 9.844 -3.158 3.148 1 90.75 262 GLY A CA 1
ATOM 2029 C C . GLY A 1 262 ? 9.219 -2.785 4.484 1 90.75 262 GLY A C 1
ATOM 2030 O O . GLY A 1 262 ? 8.852 -1.63 4.699 1 90.75 262 GLY A O 1
ATOM 2031 N N . ALA A 1 263 ? 9.133 -3.688 5.371 1 88.62 263 ALA A N 1
ATOM 2032 C CA . ALA A 1 263 ? 8.602 -3.438 6.707 1 88.62 263 ALA A CA 1
ATOM 2033 C C . ALA A 1 263 ? 9.469 -2.439 7.469 1 88.62 263 ALA A C 1
ATOM 2035 O O . ALA A 1 263 ? 8.953 -1.596 8.203 1 88.62 263 ALA A O 1
ATOM 2036 N N . THR A 1 264 ? 10.742 -2.561 7.324 1 93.38 264 THR A N 1
ATOM 2037 C CA . THR A 1 264 ? 11.656 -1.644 7.988 1 93.38 264 THR A CA 1
ATOM 2038 C C . THR A 1 264 ? 11.469 -0.22 7.473 1 93.38 264 THR A C 1
ATOM 2040 O O . THR A 1 264 ? 11.5 0.737 8.25 1 93.38 264 THR A O 1
ATOM 2043 N N . ILE A 1 265 ? 11.297 -0.089 6.207 1 91.44 265 ILE A N 1
ATOM 2044 C CA . ILE A 1 265 ? 11.062 1.226 5.621 1 91.44 265 ILE A CA 1
ATOM 2045 C C . ILE A 1 265 ? 9.789 1.832 6.199 1 91.44 265 ILE A C 1
ATOM 2047 O O . ILE A 1 265 ? 9.766 3.008 6.57 1 91.44 265 ILE A O 1
ATOM 2051 N N . VAL A 1 266 ? 8.75 1.041 6.27 1 86.44 266 VAL A N 1
ATOM 2052 C CA . VAL A 1 266 ? 7.477 1.5 6.82 1 86.44 266 VAL A CA 1
ATOM 2053 C C . VAL A 1 266 ? 7.672 1.936 8.273 1 86.44 266 VAL A C 1
ATOM 2055 O O . VAL A 1 266 ? 7.207 3.004 8.672 1 86.44 266 VAL A O 1
ATOM 2058 N N . LYS A 1 267 ? 8.383 1.188 9.016 1 89.81 267 LYS A N 1
ATOM 2059 C CA . LYS A 1 267 ? 8.633 1.492 10.414 1 89.81 267 LYS A CA 1
ATOM 2060 C C . LYS A 1 267 ? 9.414 2.795 10.57 1 89.81 267 LYS A C 1
ATOM 2062 O O . LYS A 1 267 ? 9.094 3.623 11.422 1 89.81 267 LYS A O 1
ATOM 2067 N N . LEU A 1 268 ? 10.414 2.906 9.75 1 89 268 LEU A N 1
ATOM 2068 C CA . LEU A 1 268 ? 11.211 4.125 9.789 1 89 268 LEU A CA 1
ATOM 2069 C C . LEU A 1 268 ? 10.383 5.332 9.375 1 89 268 LEU A C 1
ATOM 2071 O O . LEU A 1 268 ? 10.523 6.414 9.953 1 89 268 LEU A O 1
ATOM 2075 N N . GLY A 1 269 ? 9.586 5.109 8.336 1 85.75 269 GLY A N 1
ATOM 2076 C CA . GLY A 1 269 ? 8.664 6.168 7.945 1 85.75 269 GLY A CA 1
ATOM 2077 C C . GLY A 1 269 ? 7.73 6.586 9.062 1 85.75 269 GLY A C 1
ATOM 2078 O O . GLY A 1 269 ? 7.516 7.777 9.289 1 85.75 269 GLY A O 1
ATOM 2079 N N . GLU A 1 270 ? 7.191 5.672 9.797 1 83.81 270 GLU A N 1
ATOM 2080 C CA . GLU A 1 270 ? 6.312 5.945 10.93 1 83.81 270 GLU A CA 1
ATOM 2081 C C . GLU A 1 270 ? 7.062 6.664 12.047 1 83.81 270 GLU A C 1
ATOM 2083 O O . GLU A 1 270 ? 6.508 7.551 12.703 1 83.81 270 GLU A O 1
ATOM 2088 N N . GLU A 1 271 ? 8.234 6.203 12.25 1 87.06 271 GLU A N 1
ATOM 2089 C CA . GLU A 1 271 ? 9.055 6.863 13.258 1 87.06 271 GLU A CA 1
ATOM 2090 C C . GLU A 1 271 ? 9.312 8.32 12.898 1 87.06 271 GLU A C 1
ATOM 2092 O O . GLU A 1 271 ? 9.227 9.211 13.75 1 87.06 271 GLU A O 1
ATOM 2097 N N . LEU A 1 272 ? 9.648 8.539 11.695 1 84.5 272 LEU A N 1
ATOM 2098 C CA . LEU A 1 272 ? 9.875 9.898 11.227 1 84.5 272 LEU A CA 1
ATOM 2099 C C . LEU A 1 272 ? 8.609 10.742 11.352 1 84.5 272 LEU A C 1
ATOM 2101 O O . LEU A 1 272 ? 8.672 11.906 11.758 1 84.5 272 LEU A O 1
ATOM 2105 N N . TYR A 1 273 ? 7.5 10.148 11.016 1 82.19 273 TYR A N 1
ATOM 2106 C CA . TYR A 1 273 ? 6.211 10.805 11.164 1 82.19 273 TYR A CA 1
ATOM 2107 C C . TYR A 1 273 ? 5.945 11.164 12.625 1 82.19 273 TYR A C 1
ATOM 2109 O O . TYR A 1 273 ? 5.535 12.281 12.93 1 82.19 273 TYR A O 1
ATOM 2117 N N . GLY A 1 274 ? 6.203 10.203 13.461 1 81.81 274 GLY A N 1
ATOM 2118 C CA . GLY A 1 274 ? 6.004 10.453 14.875 1 81.81 274 GLY A CA 1
ATOM 2119 C C . GLY A 1 274 ? 6.887 11.562 15.414 1 81.81 274 GLY A C 1
ATOM 2120 O O . GLY A 1 274 ? 6.438 12.398 16.203 1 81.81 274 GLY A O 1
ATOM 2121 N N . LEU A 1 275 ? 8.062 11.547 15.055 1 81.38 275 LEU A N 1
ATOM 2122 C CA . LEU A 1 275 ? 9 12.578 15.477 1 81.38 275 LEU A CA 1
ATOM 2123 C C . LEU A 1 275 ? 8.555 13.953 14.992 1 81.38 275 LEU A C 1
ATOM 2125 O O . LEU A 1 275 ? 8.617 14.93 15.742 1 81.38 275 LEU A O 1
ATOM 2129 N N . GLN A 1 276 ? 8.102 14.023 13.789 1 78.44 276 GLN A N 1
ATOM 2130 C CA . GLN A 1 276 ? 7.641 15.289 13.234 1 78.44 276 GLN A CA 1
ATOM 2131 C C . GLN A 1 276 ? 6.395 15.781 13.961 1 78.44 276 GLN A C 1
ATOM 2133 O O . GLN A 1 276 ? 6.246 16.984 14.211 1 78.44 276 GLN A O 1
ATOM 2138 N N . MET A 1 277 ? 5.547 14.859 14.305 1 77.19 277 MET A N 1
ATOM 2139 C CA . MET A 1 277 ? 4.332 15.227 15.031 1 77.19 277 MET A CA 1
ATOM 2140 C C . MET A 1 277 ? 4.668 15.75 16.422 1 77.19 277 MET A C 1
ATOM 2142 O O . MET A 1 277 ? 4.102 16.75 16.875 1 77.19 277 MET A O 1
ATOM 2146 N N . GLN A 1 278 ? 5.57 15.078 17.031 1 79.88 278 GLN A N 1
ATOM 2147 C CA . GLN A 1 278 ? 5.98 15.508 18.375 1 79.88 278 GLN A CA 1
ATOM 2148 C C . GLN A 1 278 ? 6.652 16.875 18.328 1 79.88 278 GLN A C 1
ATOM 2150 O O . GLN A 1 278 ? 6.383 17.734 19.172 1 79.88 278 GLN A O 1
ATOM 2155 N N . MET A 1 279 ? 7.504 17.078 17.391 1 76.69 279 MET A N 1
ATOM 2156 C CA . MET A 1 279 ? 8.172 18.375 17.234 1 76.69 279 MET A CA 1
ATOM 2157 C C . MET A 1 279 ? 7.156 19.469 16.922 1 76.69 279 MET A C 1
ATOM 2159 O O . MET A 1 279 ? 7.285 20.594 17.422 1 76.69 279 MET A O 1
ATOM 2163 N N . GLY A 1 280 ? 6.188 19.078 16.078 1 72.69 280 GLY A N 1
ATOM 2164 C CA . GLY A 1 280 ? 5.125 20.031 15.797 1 72.69 280 GLY A CA 1
ATOM 2165 C C . GLY A 1 280 ? 4.34 20.438 17.031 1 72.69 280 GLY A C 1
ATOM 2166 O O . GLY A 1 280 ? 4.055 21.625 17.234 1 72.69 280 GLY A O 1
ATOM 2167 N N . LYS A 1 281 ? 4.004 19.531 17.859 1 74.62 281 LYS A N 1
ATOM 2168 C CA . LYS A 1 281 ? 3.264 19.812 19.078 1 74.62 281 LYS A CA 1
ATOM 2169 C C . LYS A 1 281 ? 4.082 20.672 20.031 1 74.62 281 LYS A C 1
ATOM 2171 O O . LYS A 1 281 ? 3.555 21.594 20.656 1 74.62 281 LYS A O 1
ATOM 2176 N N . GLU A 1 282 ? 5.312 20.344 20.141 1 76.5 282 GLU A N 1
ATOM 2177 C CA . GLU A 1 282 ? 6.195 21.109 21.016 1 76.5 282 GLU A CA 1
ATOM 2178 C C . GLU A 1 282 ? 6.355 22.547 20.516 1 76.5 282 GLU A C 1
ATOM 2180 O O . GLU A 1 282 ? 6.324 23.5 21.297 1 76.5 282 GLU A O 1
ATOM 2185 N N . ASP A 1 283 ? 6.527 22.656 19.219 1 73.06 283 ASP A N 1
ATOM 2186 C CA . ASP A 1 283 ? 6.648 23.984 18.625 1 73.06 283 ASP A CA 1
ATOM 2187 C C . ASP A 1 283 ? 5.383 24.812 18.859 1 73.06 283 ASP A C 1
ATOM 2189 O O . ASP A 1 283 ? 5.457 26 19.156 1 73.06 283 ASP A O 1
ATOM 2193 N N . THR A 1 284 ? 4.254 24.109 18.703 1 72 284 THR A N 1
ATOM 2194 C CA . THR A 1 284 ? 2.973 24.781 18.906 1 72 284 THR A CA 1
ATOM 2195 C C . THR A 1 284 ? 2.801 25.203 20.359 1 72 284 THR A C 1
ATOM 2197 O O . THR A 1 284 ? 2.338 26.297 20.641 1 72 284 THR A O 1
ATOM 2200 N N . ALA A 1 285 ? 3.178 24.359 21.234 1 74.38 285 ALA A N 1
ATOM 2201 C CA . ALA A 1 285 ? 3.068 24.656 22.656 1 74.38 285 ALA A CA 1
ATOM 2202 C C . ALA A 1 285 ? 3.965 25.844 23.047 1 74.38 285 ALA A C 1
ATOM 2204 O O . ALA A 1 285 ? 3.553 26.734 23.781 1 74.38 285 ALA A O 1
ATOM 2205 N N . HIS A 1 286 ? 5.148 25.859 22.516 1 75.88 286 HIS A N 1
ATOM 2206 C CA . HIS A 1 286 ? 6.082 26.953 22.781 1 75.88 286 HIS A CA 1
ATOM 2207 C C . HIS A 1 286 ? 5.57 28.266 22.203 1 75.88 286 HIS A C 1
ATOM 2209 O O . HIS A 1 286 ? 5.699 29.328 22.828 1 75.88 286 HIS A O 1
ATOM 2215 N N . ALA A 1 287 ? 5.086 28.125 20.984 1 70.12 287 ALA A N 1
ATOM 2216 C CA . ALA A 1 287 ? 4.539 29.312 20.328 1 70.12 287 ALA A CA 1
ATOM 2217 C C . ALA A 1 287 ? 3.35 29.859 21.125 1 70.12 287 ALA A C 1
ATOM 2219 O O . ALA A 1 287 ? 3.221 31.078 21.297 1 70.12 287 ALA A O 1
ATOM 2220 N N . ARG A 1 288 ? 2.533 28.984 21.672 1 73.62 288 ARG A N 1
ATOM 2221 C CA . ARG A 1 288 ? 1.372 29.391 22.453 1 73.62 288 ARG A CA 1
ATOM 2222 C C . ARG A 1 288 ? 1.798 30.047 23.766 1 73.62 288 ARG A C 1
ATOM 2224 O O . ARG A 1 288 ? 1.219 31.047 24.172 1 73.62 288 ARG A O 1
ATOM 2231 N N . SER A 1 289 ? 2.752 29.422 24.359 1 78.94 289 SER A N 1
ATOM 2232 C CA . SER A 1 289 ? 3.229 29.969 25.625 1 78.94 289 SER A CA 1
ATOM 2233 C C . SER A 1 289 ? 3.859 31.344 25.422 1 78.94 289 SER A C 1
ATOM 2235 O O . SER A 1 289 ? 3.641 32.25 26.219 1 78.94 289 SER A O 1
ATOM 2237 N N . LEU A 1 290 ? 4.633 31.422 24.344 1 74.56 290 LEU A N 1
ATOM 2238 C CA . LEU A 1 290 ? 5.258 32.688 24.047 1 74.56 290 LEU A CA 1
ATOM 2239 C C . LEU A 1 290 ? 4.203 33.75 23.734 1 74.56 290 LEU A C 1
ATOM 2241 O O . LEU A 1 290 ? 4.332 34.906 24.172 1 74.56 290 LEU A O 1
ATOM 2245 N N . GLN A 1 291 ? 3.244 33.375 22.984 1 72.25 291 GLN A N 1
ATOM 2246 C CA . GLN A 1 291 ? 2.164 34.281 22.656 1 72.25 291 GLN A CA 1
ATOM 2247 C C . GLN A 1 291 ? 1.402 34.719 23.906 1 72.25 291 GLN A C 1
ATOM 2249 O O . GLN A 1 291 ? 1.108 35.906 24.078 1 72.25 291 GLN A O 1
ATOM 2254 N N . MET A 1 292 ? 1.106 33.781 24.781 1 75.44 292 MET A N 1
ATOM 2255 C CA . MET A 1 292 ? 0.385 34.094 26 1 75.44 292 MET A CA 1
ATOM 2256 C C . MET A 1 292 ? 1.211 35.031 26.906 1 75.44 292 MET A C 1
ATOM 2258 O O . MET A 1 292 ? 0.682 35.969 27.484 1 75.44 292 MET A O 1
ATOM 2262 N N . GLY A 1 293 ? 2.469 34.594 26.969 1 75.44 293 GLY A N 1
ATOM 2263 C CA . GLY A 1 293 ? 3.35 35.438 27.766 1 75.44 293 GLY A CA 1
ATOM 2264 C C . GLY A 1 293 ? 3.434 36.875 27.25 1 75.44 293 GLY A C 1
ATOM 2265 O O . GLY A 1 293 ? 3.389 37.812 28.031 1 75.44 293 GLY A O 1
ATOM 2266 N N . CYS A 1 294 ? 3.516 37 25.922 1 75.19 294 CYS A N 1
ATOM 2267 C CA . CYS A 1 294 ? 3.609 38.344 25.312 1 75.19 294 CYS A CA 1
ATOM 2268 C C . CYS A 1 294 ? 2.324 39.125 25.531 1 75.19 294 CYS A C 1
ATOM 2270 O O . CYS A 1 294 ? 2.367 40.312 25.797 1 75.19 294 CYS A O 1
ATOM 2272 N N . VAL A 1 295 ? 1.167 38.375 25.406 1 75.06 295 VAL A N 1
ATOM 2273 C CA . VAL A 1 295 ? -0.121 39.031 25.609 1 75.06 295 VAL A CA 1
ATOM 2274 C C . VAL A 1 295 ? -0.22 39.562 27.047 1 75.06 295 VAL A C 1
ATOM 2276 O O . VAL A 1 295 ? -0.623 40.688 27.266 1 75.06 295 VAL A O 1
ATOM 2279 N N . VAL A 1 296 ? 0.191 38.75 28 1 80.62 296 VAL A N 1
ATOM 2280 C CA . VAL A 1 296 ? 0.109 39.125 29.406 1 80.62 296 VAL A CA 1
ATOM 2281 C C . VAL A 1 296 ? 1.046 40.312 29.688 1 80.62 296 VAL A C 1
ATOM 2283 O O . VAL A 1 296 ? 0.676 41.25 30.391 1 80.62 296 VAL A O 1
ATOM 2286 N N . LEU A 1 297 ? 2.221 40.188 29.062 1 80.81 297 LEU A N 1
ATOM 2287 C CA . LEU A 1 297 ? 3.203 41.25 29.281 1 80.81 297 LEU A CA 1
ATOM 2288 C C . LEU A 1 297 ? 2.701 42.594 28.719 1 80.81 297 LEU A C 1
ATOM 2290 O O . LEU A 1 297 ? 2.803 43.625 29.391 1 80.81 297 LEU A O 1
ATOM 2294 N N . VAL A 1 298 ? 2.164 42.531 27.469 1 76.25 298 VAL A N 1
ATOM 2295 C CA . VAL A 1 298 ? 1.665 43.75 26.828 1 76.25 298 VAL A CA 1
ATOM 2296 C C . VAL A 1 298 ? 0.494 44.312 27.641 1 76.25 298 VAL A C 1
ATOM 2298 O O . VAL A 1 298 ? 0.374 45.531 27.797 1 76.25 298 VAL A O 1
ATOM 2301 N N . MET A 1 299 ? -0.352 43.438 28.203 1 79.56 299 MET A N 1
ATOM 2302 C CA . MET A 1 299 ? -1.495 43.844 29.016 1 79.56 299 MET A CA 1
ATOM 2303 C C . MET A 1 299 ? -1.035 44.5 30.312 1 79.56 299 MET A C 1
ATOM 2305 O O . MET A 1 299 ? -1.548 45.531 30.719 1 79.56 299 MET A O 1
ATOM 2309 N N . LEU A 1 300 ? -0.069 43.906 30.938 1 83.69 300 LEU A N 1
ATOM 2310 C CA . LEU A 1 300 ? 0.448 44.406 32.188 1 83.69 300 LEU A CA 1
ATOM 2311 C C . LEU A 1 300 ? 1.13 45.781 32 1 83.69 300 LEU A C 1
ATOM 2313 O O . LEU A 1 300 ? 0.919 46.688 32.781 1 83.69 300 LEU A O 1
ATOM 2317 N N . LEU A 1 301 ? 1.921 45.844 30.969 1 80.75 301 LEU A N 1
ATOM 2318 C CA . LEU A 1 301 ? 2.623 47.062 30.672 1 80.75 301 LEU A CA 1
ATOM 2319 C C . LEU A 1 301 ? 1.642 48.188 30.266 1 80.75 301 LEU A C 1
ATOM 2321 O O . LEU A 1 301 ? 1.833 49.344 30.609 1 80.75 301 LEU A O 1
ATOM 2325 N N . GLY A 1 302 ? 0.639 47.656 29.438 1 76.31 302 GLY A N 1
ATOM 2326 C CA . GLY A 1 302 ? -0.399 48.625 29.078 1 76.31 302 GLY A CA 1
ATOM 2327 C C . GLY A 1 302 ? -1.137 49.156 30.281 1 76.31 302 GLY A C 1
ATOM 2328 O O . GLY A 1 302 ? -1.356 50.375 30.375 1 76.31 302 GLY A O 1
ATOM 2329 N N . ILE A 1 303 ? -1.417 48.344 31.297 1 80.88 303 ILE A N 1
ATOM 2330 C CA . ILE A 1 303 ? -2.104 48.75 32.5 1 80.88 303 ILE A CA 1
ATOM 2331 C C . ILE A 1 303 ? -1.184 49.656 33.344 1 80.88 303 ILE A C 1
ATOM 2333 O O . ILE A 1 303 ? -1.612 50.688 33.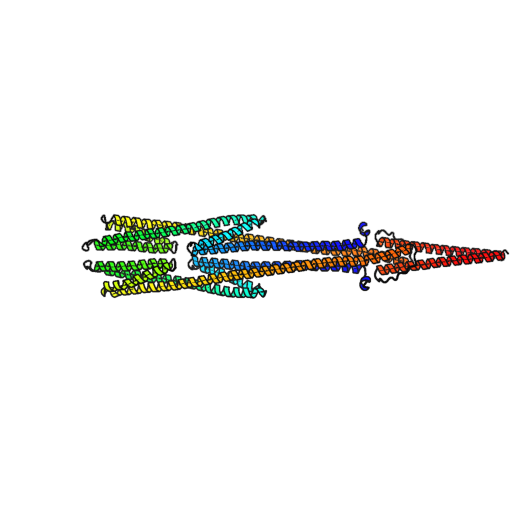875 1 80.88 303 ILE A O 1
ATOM 2337 N N . LEU A 1 304 ? 0.069 49.25 33.438 1 82.5 304 LEU A N 1
ATOM 2338 C CA . LEU A 1 304 ? 1.049 50.031 34.188 1 82.5 304 LEU A CA 1
ATOM 2339 C C . LEU A 1 304 ? 1.223 51.406 33.594 1 82.5 304 LEU A C 1
ATOM 2341 O O . LEU A 1 304 ? 1.257 52.406 34.344 1 82.5 304 LEU A O 1
ATOM 2345 N N . ALA A 1 305 ? 1.362 51.438 32.281 1 77.75 305 ALA A N 1
ATOM 2346 C CA . ALA A 1 305 ? 1.494 52.719 31.625 1 77.75 305 ALA A CA 1
ATOM 2347 C C . ALA A 1 305 ? 0.259 53.594 31.859 1 77.75 305 ALA A C 1
ATOM 2349 O O . ALA A 1 305 ? 0.373 54.812 32.094 1 77.75 305 ALA A O 1
ATOM 2350 N N . ALA A 1 306 ? -0.932 52.938 31.812 1 76 306 ALA A N 1
ATOM 2351 C CA . ALA A 1 306 ? -2.188 53.656 32.031 1 76 306 ALA A CA 1
ATOM 2352 C C . ALA A 1 306 ? -2.24 54.25 33.438 1 76 306 ALA A C 1
ATOM 2354 O O . ALA A 1 306 ? -2.605 55.406 33.625 1 76 306 ALA A O 1
ATOM 2355 N N . VAL A 1 307 ? -1.745 53.594 34.469 1 80.81 307 VAL A N 1
ATOM 2356 C CA . VAL A 1 307 ? -1.817 54.031 35.844 1 80.81 307 VAL A CA 1
ATOM 2357 C C . VAL A 1 307 ? -0.773 55.094 36.125 1 80.81 307 VAL A C 1
ATOM 2359 O O . VAL A 1 307 ? -1.067 56.125 36.75 1 80.81 307 VAL A O 1
ATOM 2362 N N . VAL A 1 308 ? 0.411 54.875 35.625 1 79.44 308 VAL A N 1
ATOM 2363 C CA . VAL A 1 308 ? 1.51 55.781 35.875 1 79.44 308 VAL A CA 1
ATOM 2364 C C . VAL A 1 308 ? 1.211 57.125 35.219 1 79.44 308 VAL A C 1
ATOM 2366 O O . VAL A 1 308 ? 1.368 58.188 35.812 1 79.44 308 VAL A O 1
ATOM 2369 N N . ILE A 1 309 ? 0.804 57.031 33.969 1 75.56 309 ILE A N 1
ATOM 2370 C CA . ILE A 1 309 ? 0.542 58.25 33.219 1 75.56 309 ILE A CA 1
ATOM 2371 C C . ILE A 1 309 ? -0.64 59 33.844 1 75.56 309 ILE A C 1
ATOM 2373 O O . ILE A 1 309 ? -0.603 60.219 34 1 75.56 309 ILE A O 1
ATOM 2377 N N . THR A 1 310 ? -1.683 58.281 34.188 1 75.88 310 THR A N 1
ATOM 2378 C CA . THR A 1 310 ? -2.85 58.906 34.812 1 75.88 310 THR A CA 1
ATOM 2379 C C . THR A 1 310 ? -2.467 59.594 36.125 1 75.88 310 THR A C 1
ATOM 2381 O O . THR A 1 310 ? -2.893 60.719 36.406 1 75.88 310 THR A O 1
ATOM 2384 N N . ARG A 1 311 ? -1.66 58.938 36.906 1 75.81 311 ARG A N 1
ATOM 2385 C CA . ARG A 1 311 ? -1.267 59.5 38.188 1 75.81 311 ARG A CA 1
ATOM 2386 C C . ARG A 1 311 ? -0.35 60.719 38.031 1 75.81 311 ARG A C 1
ATOM 2388 O O . ARG A 1 311 ? -0.419 61.656 38.781 1 75.81 311 ARG A O 1
ATOM 2395 N N . GLN A 1 312 ? 0.475 60.594 37.031 1 74.31 312 GLN A N 1
ATOM 2396 C CA . GLN A 1 312 ? 1.437 61.688 36.812 1 74.31 312 GLN A CA 1
ATOM 2397 C C . GLN A 1 312 ? 0.752 62.906 36.281 1 74.31 312 GLN A C 1
ATOM 2399 O O . GLN A 1 312 ? 1.272 64 36.406 1 74.31 312 GLN A O 1
ATOM 2404 N N . ILE A 1 313 ? -0.307 62.719 35.688 1 72.94 313 ILE A N 1
ATOM 2405 C CA . ILE A 1 313 ? -1.008 63.844 35.125 1 72.94 313 ILE A CA 1
ATOM 2406 C C . ILE A 1 313 ? -2.086 64.375 36.094 1 72.94 313 ILE A C 1
ATOM 2408 O O . ILE A 1 313 ? -2.201 65.562 36.344 1 72.94 313 ILE A O 1
ATOM 2412 N N . THR A 1 314 ? -2.818 63.5 36.719 1 74.94 314 THR A N 1
ATOM 2413 C CA . THR A 1 314 ? -3.988 63.875 37.531 1 74.94 314 THR A CA 1
ATOM 2414 C C . THR A 1 314 ? -3.576 64.375 38.906 1 74.94 314 THR A C 1
ATOM 2416 O O . THR A 1 314 ? -4.215 65.25 39.469 1 74.94 314 THR A O 1
ATOM 2419 N N . ARG A 1 315 ? -2.547 63.812 39.5 1 76 315 ARG A N 1
ATOM 2420 C CA . ARG A 1 315 ? -2.168 64.25 40.844 1 76 315 ARG A CA 1
ATOM 2421 C C . ARG A 1 315 ? -1.689 65.688 40.844 1 76 315 ARG A C 1
ATOM 2423 O O . ARG A 1 315 ? -2.184 66.5 41.594 1 76 315 ARG A O 1
ATOM 2430 N N . PRO A 1 316 ? -0.719 65.875 39.969 1 72.38 316 PRO A N 1
ATOM 2431 C CA . PRO A 1 316 ? -0.291 67.312 39.969 1 72.38 316 PRO A CA 1
ATOM 2432 C C . PRO A 1 316 ? -1.42 68.25 39.594 1 72.38 316 PRO A C 1
ATOM 2434 O O . PRO A 1 316 ? -1.468 69.375 40.062 1 72.38 316 PRO A O 1
ATOM 2437 N N . LEU A 1 317 ? -2.314 67.812 38.781 1 74.5 317 LEU A N 1
ATOM 2438 C CA . LEU A 1 317 ? -3.453 68.688 38.406 1 74.5 317 LEU A CA 1
ATOM 2439 C C . LEU A 1 317 ? -4.348 68.938 39.625 1 74.5 317 LEU A C 1
ATOM 2441 O O . LEU A 1 317 ? -4.836 70.062 39.781 1 74.5 317 LEU A O 1
ATOM 2445 N N . ARG A 1 318 ? -4.512 68 40.406 1 74.31 318 ARG A N 1
ATOM 2446 C CA . ARG A 1 318 ? -5.316 68.125 41.594 1 74.31 318 ARG A CA 1
ATOM 2447 C C . ARG A 1 318 ? -4.625 69.062 42.594 1 74.31 318 ARG A C 1
ATOM 2449 O O . ARG A 1 318 ? -5.281 69.875 43.281 1 74.31 318 ARG A O 1
ATOM 2456 N N . ASP A 1 319 ? -3.355 68.875 42.719 1 76.38 319 ASP A N 1
ATOM 2457 C CA . ASP A 1 319 ? -2.594 69.688 43.594 1 76.38 319 ASP A CA 1
ATOM 2458 C C . ASP A 1 319 ? -2.666 71.188 43.156 1 76.38 319 ASP A C 1
ATOM 2460 O O . ASP A 1 319 ? -2.799 72.062 44 1 76.38 319 ASP A O 1
ATOM 2464 N N . THR A 1 320 ? -2.549 71.312 41.875 1 74.81 320 THR A N 1
ATOM 2465 C CA . THR A 1 320 ? -2.621 72.688 41.344 1 74.81 320 THR A CA 1
ATOM 2466 C C . THR A 1 320 ? -4.004 73.312 41.594 1 74.81 320 THR A C 1
ATOM 2468 O O . THR A 1 320 ? -4.121 74.5 41.906 1 74.81 320 THR A O 1
ATOM 2471 N N . LEU A 1 321 ? -4.977 72.5 41.469 1 74.44 321 LEU A N 1
ATOM 2472 C CA . LEU A 1 321 ? -6.34 72.938 41.719 1 74.44 321 LEU A CA 1
ATOM 2473 C C . LEU A 1 321 ? -6.535 73.312 43.188 1 74.44 321 LEU A C 1
ATOM 2475 O O . LEU A 1 321 ? -7.238 74.312 43.469 1 74.44 321 LEU A O 1
ATOM 2479 N N . ALA A 1 322 ? -5.93 72.625 44.031 1 75.56 322 ALA A N 1
ATOM 2480 C CA . ALA A 1 322 ? -6.023 72.938 45.469 1 75.56 322 ALA A CA 1
ATOM 2481 C C . ALA A 1 322 ? -5.367 74.25 45.781 1 75.56 322 ALA A C 1
ATOM 2483 O O . ALA A 1 322 ? -5.879 75.062 46.594 1 75.56 322 ALA A O 1
ATOM 2484 N N . ILE A 1 323 ? -4.293 74.5 45.156 1 74.25 323 ILE A N 1
ATOM 2485 C CA . ILE A 1 323 ? -3.578 75.75 45.344 1 74.25 323 ILE A CA 1
ATOM 2486 C C . ILE A 1 323 ? -4.406 76.938 44.812 1 74.25 323 ILE A C 1
ATOM 2488 O O . ILE A 1 323 ? -4.523 78 45.469 1 74.25 323 ILE A O 1
ATOM 2492 N N . VAL A 1 324 ? -4.988 76.75 43.688 1 73.94 324 VAL A N 1
ATOM 2493 C CA . VAL A 1 324 ? -5.805 77.75 43.062 1 73.94 324 VAL A CA 1
ATOM 2494 C C . VAL A 1 324 ? -7.023 78.062 43.938 1 73.94 324 VAL A C 1
ATOM 2496 O O . VAL A 1 324 ? -7.41 79.188 44.125 1 73.94 324 VAL A O 1
ATOM 2499 N N . GLU A 1 325 ? -7.551 77 44.531 1 72.81 325 GLU A N 1
ATOM 2500 C CA . GLU A 1 325 ? -8.719 77.188 45.406 1 72.81 325 GLU A CA 1
ATOM 2501 C C . GLU A 1 325 ? -8.359 77.875 46.688 1 72.81 325 GLU A C 1
ATOM 2503 O O . GLU A 1 325 ? -9.141 78.688 47.188 1 72.81 325 GLU A O 1
ATOM 2508 N N . ARG A 1 326 ? -7.273 77.688 47.188 1 74.44 326 ARG A N 1
ATOM 2509 C CA . ARG A 1 326 ? -6.816 78.375 48.406 1 74.44 326 ARG A CA 1
ATOM 2510 C C . ARG A 1 326 ? -6.559 79.812 48.156 1 74.44 326 ARG A C 1
ATOM 2512 O O . ARG A 1 326 ? -6.957 80.688 48.938 1 74.44 326 ARG A O 1
ATOM 2519 N N . ILE A 1 327 ? -5.957 80.062 47.125 1 72.06 327 ILE A N 1
ATOM 2520 C CA . ILE A 1 327 ? -5.656 81.5 46.781 1 72.06 327 ILE A CA 1
ATOM 2521 C C . ILE A 1 327 ? -6.949 82.25 46.5 1 72.06 327 ILE A C 1
ATOM 2523 O O . ILE A 1 327 ? -7.117 83.375 46.906 1 72.06 327 ILE A O 1
ATOM 2527 N N . ALA A 1 328 ? -7.82 81.5 45.781 1 66.44 328 ALA A N 1
ATOM 2528 C CA . ALA A 1 328 ? -9.117 82.125 45.469 1 66.44 328 ALA A CA 1
ATOM 2529 C C . ALA A 1 328 ? -9.93 82.375 46.719 1 66.44 328 ALA A C 1
ATOM 2531 O O . ALA A 1 328 ? -10.75 83.25 46.781 1 66.44 328 ALA A O 1
ATOM 2532 N N . SER A 1 329 ? -9.602 81.562 47.781 1 68.88 329 SER A N 1
ATOM 2533 C CA . SER A 1 329 ? -10.32 81.688 49.062 1 68.88 329 SER A CA 1
ATOM 2534 C C . SER A 1 329 ? -9.633 82.75 49.969 1 68.88 329 SER A C 1
ATOM 2536 O O . SER A 1 329 ? -10.125 83 51.062 1 68.88 329 SER A O 1
ATOM 2538 N N . GLY A 1 330 ? -8.617 83.25 49.531 1 64.25 330 GLY A N 1
ATOM 2539 C CA . GLY A 1 330 ? -7.984 84.375 50.25 1 64.25 330 GLY A CA 1
ATOM 2540 C C . GLY A 1 330 ? -6.758 83.938 51.031 1 64.25 330 GLY A C 1
ATOM 2541 O O . GLY A 1 330 ? -6.145 84.75 51.75 1 64.25 330 GLY A O 1
ATOM 2542 N N . ASP A 1 331 ? -6.461 82.812 51.031 1 66.19 331 ASP A N 1
ATOM 2543 C CA . ASP A 1 331 ? -5.273 82.312 51.719 1 66.19 331 ASP A CA 1
ATOM 2544 C C . ASP A 1 331 ? -4.031 82.438 50.844 1 66.19 331 ASP A C 1
ATOM 2546 O O . ASP A 1 331 ? -3.762 81.562 50.031 1 66.19 331 ASP A O 1
ATOM 2550 N N . LEU A 1 332 ? -3.326 83.562 50.969 1 67.25 332 LEU A N 1
ATOM 2551 C CA . LEU A 1 332 ? -2.178 83.812 50.125 1 67.25 332 LEU A CA 1
ATOM 2552 C C . LEU A 1 332 ? -0.879 83.438 50.781 1 67.25 332 LEU A C 1
ATOM 2554 O O . LEU A 1 332 ? 0.211 83.688 50.312 1 67.25 332 LEU A O 1
ATOM 2558 N N . THR A 1 333 ? -0.974 82.875 51.969 1 60.53 333 THR A N 1
ATOM 2559 C CA . THR A 1 333 ? 0.209 82.625 52.812 1 60.53 333 THR A CA 1
ATOM 2560 C C . THR A 1 333 ? 1.028 81.5 52.25 1 60.53 333 THR A C 1
ATOM 2562 O O . THR A 1 333 ? 2.225 81.375 52.531 1 60.53 333 THR A O 1
ATOM 2565 N N . HIS A 1 334 ? 0.444 80.625 51.656 1 60.44 334 HIS A N 1
ATOM 2566 C CA . HIS A 1 334 ? 1.213 79.375 51.469 1 60.44 334 HIS A CA 1
ATOM 2567 C C . HIS A 1 334 ? 1.907 79.375 50.094 1 60.44 334 HIS A C 1
ATOM 2569 O O . HIS A 1 334 ? 1.252 79.5 49.062 1 60.44 334 HIS A O 1
ATOM 2575 N N . THR A 1 335 ? 3.297 79.688 50.156 1 59.81 335 THR A N 1
ATOM 2576 C CA . THR A 1 335 ? 4.141 79.562 48.969 1 59.81 335 THR A CA 1
ATOM 2577 C C . THR A 1 335 ? 4.691 78.125 48.906 1 59.81 335 THR A C 1
ATOM 2579 O O . THR A 1 335 ? 5.477 77.688 49.75 1 59.81 335 THR A O 1
ATOM 2582 N N . GLU A 1 336 ? 3.975 77.25 48.344 1 60.41 336 GLU A N 1
ATOM 2583 C CA . GLU A 1 336 ? 4.551 75.938 48.219 1 60.41 336 GLU A CA 1
ATOM 2584 C C . GLU A 1 336 ? 5.551 75.875 47.062 1 60.41 336 GLU A C 1
ATOM 2586 O O . GLU A 1 336 ? 5.332 76.5 46.031 1 60.41 336 GLU A O 1
ATOM 2591 N N . ALA A 1 337 ? 6.836 75.375 47.344 1 60.34 337 ALA A N 1
ATOM 2592 C CA . ALA A 1 337 ? 7.926 75.25 46.375 1 60.34 337 ALA A CA 1
ATOM 2593 C C . ALA A 1 337 ? 7.504 74.375 45.188 1 60.34 337 ALA A C 1
ATOM 2595 O O . ALA A 1 337 ? 7.008 73.25 45.406 1 60.34 337 ALA A O 1
ATOM 2596 N N . VAL A 1 338 ? 7.395 75 44 1 65.38 338 VAL A N 1
ATOM 2597 C CA . VAL A 1 338 ? 7.105 74.25 42.781 1 65.38 338 VAL A CA 1
ATOM 2598 C C . VAL A 1 338 ? 8.359 73.5 42.312 1 65.38 338 VAL A C 1
ATOM 2600 O O . VAL A 1 338 ? 9.398 74.125 42.062 1 65.38 338 VAL A O 1
ATOM 2603 N N . THR A 1 339 ? 8.422 72.188 42.406 1 64.44 339 THR A N 1
ATOM 2604 C CA . THR A 1 339 ? 9.594 71.438 42.031 1 64.44 339 THR A CA 1
ATOM 2605 C C . THR A 1 339 ? 9.43 70.875 40.625 1 64.44 339 THR A C 1
ATOM 2607 O O . THR A 1 339 ? 10.391 70.375 40.031 1 64.44 339 THR A O 1
ATOM 2610 N N . ARG A 1 340 ? 8.305 70.938 40.094 1 74.19 340 ARG A N 1
ATOM 2611 C CA . ARG A 1 340 ? 8.047 70.312 38.812 1 74.19 340 ARG A CA 1
ATOM 2612 C C . ARG A 1 340 ? 8.328 71.312 37.656 1 74.19 340 ARG A C 1
ATOM 2614 O O . ARG A 1 340 ? 8.086 72.5 37.781 1 74.19 340 ARG A O 1
ATOM 2621 N N . ARG A 1 341 ? 8.992 70.75 36.656 1 68.38 341 ARG A N 1
ATOM 2622 C CA . ARG A 1 341 ? 9.406 71.625 35.531 1 68.38 341 ARG A CA 1
ATOM 2623 C C . ARG A 1 341 ? 8.547 71.375 34.312 1 68.38 341 ARG A C 1
ATOM 2625 O O . ARG A 1 341 ? 8.875 71.812 33.219 1 68.38 341 ARG A O 1
ATOM 2632 N N . ASP A 1 342 ? 7.488 70.688 34.375 1 70.56 342 ASP A N 1
ATOM 2633 C CA . ASP A 1 342 ? 6.621 70.5 33.219 1 70.56 342 ASP A CA 1
ATOM 2634 C C . ASP A 1 342 ? 5.539 71.562 33.156 1 70.56 342 ASP A C 1
ATOM 2636 O O . ASP A 1 342 ? 5.656 72.625 33.812 1 70.56 342 ASP A O 1
ATOM 2640 N N . GLU A 1 343 ? 4.531 71.375 32.125 1 74.12 343 GLU A N 1
ATOM 2641 C CA . GLU A 1 343 ? 3.475 72.375 31.922 1 74.12 343 GLU A CA 1
ATOM 2642 C C . GLU A 1 343 ? 2.717 72.625 33.219 1 74.12 343 GLU A C 1
ATOM 2644 O O . GLU A 1 343 ? 2.311 73.75 33.5 1 74.12 343 GLU A O 1
ATOM 2649 N N . LEU A 1 344 ? 2.664 71.562 34.031 1 72.12 344 LEU A N 1
ATOM 2650 C CA . LEU A 1 344 ? 1.958 71.688 35.281 1 72.12 344 LEU A CA 1
ATOM 2651 C C . LEU A 1 344 ? 2.801 72.5 36.281 1 72.12 344 LEU A C 1
ATOM 2653 O O . LEU A 1 344 ? 2.264 73.25 37.094 1 72.12 344 LEU A O 1
ATOM 2657 N N . GLY A 1 345 ? 4.113 72.25 36.125 1 71.62 345 GLY A N 1
ATOM 2658 C CA . GLY A 1 345 ? 5.008 73.062 36.938 1 71.62 345 GLY A CA 1
ATOM 2659 C C . GLY A 1 345 ? 4.973 74.5 36.625 1 71.62 345 GLY A C 1
ATOM 2660 O O . GLY A 1 345 ? 4.93 75.375 37.531 1 71.62 345 GLY A O 1
ATOM 2661 N N . VAL A 1 346 ? 4.977 74.75 35.312 1 73.38 346 VAL A N 1
ATOM 2662 C CA . VAL A 1 346 ? 4.918 76.188 34.875 1 73.38 346 VAL A CA 1
ATOM 2663 C C . VAL A 1 346 ? 3.598 76.812 35.344 1 73.38 346 VAL A C 1
ATOM 2665 O O . VAL A 1 346 ? 3.561 77.938 35.719 1 73.38 346 VAL A O 1
ATOM 2668 N N . LEU A 1 347 ? 2.586 76 35.219 1 74.19 347 LEU A N 1
ATOM 2669 C CA . LEU A 1 347 ? 1.279 76.438 35.656 1 74.19 347 LEU A CA 1
ATOM 2670 C C . LEU A 1 347 ? 1.295 76.812 37.156 1 74.19 347 LEU A C 1
ATOM 2672 O O . LEU A 1 347 ? 0.782 77.812 37.562 1 74.19 347 LEU A O 1
ATOM 2676 N N . GLN A 1 348 ? 1.878 76 37.938 1 75.06 348 GLN A N 1
ATOM 2677 C CA . GLN A 1 348 ? 1.952 76.188 39.375 1 75.06 348 GLN A CA 1
ATOM 2678 C C . GLN A 1 348 ? 2.771 77.438 39.719 1 75.06 348 GLN A C 1
ATOM 2680 O O . GLN A 1 348 ? 2.416 78.188 40.625 1 75.06 348 GLN A O 1
ATOM 2685 N N . GLN A 1 349 ? 3.857 77.562 38.938 1 75.5 349 GLN A N 1
ATOM 2686 C CA . GLN A 1 349 ? 4.684 78.75 39.125 1 75.5 349 GLN A CA 1
ATOM 2687 C C . GLN A 1 349 ? 3.918 80 38.781 1 75.5 349 GLN A C 1
ATOM 2689 O O . GLN A 1 349 ? 4.055 81.062 39.469 1 75.5 349 GLN A O 1
ATOM 2694 N N . GLY A 1 350 ? 3.25 79.875 37.625 1 73.31 350 GLY A N 1
ATOM 2695 C CA . GLY A 1 350 ? 2.432 81 37.25 1 73.31 350 GLY A CA 1
ATOM 2696 C C . GLY A 1 350 ? 1.395 81.375 38.281 1 73.31 350 GLY A C 1
ATOM 2697 O O . GLY A 1 350 ? 1.208 82.562 38.594 1 73.31 350 GLY A O 1
ATOM 2698 N N . ILE A 1 351 ? 0.831 80.438 38.906 1 75.5 351 ILE A N 1
ATOM 2699 C CA . ILE A 1 351 ? -0.191 80.625 39.938 1 75.5 351 ILE A CA 1
ATOM 2700 C C . ILE A 1 351 ? 0.446 81.188 41.188 1 75.5 351 ILE A C 1
ATOM 2702 O O . ILE A 1 351 ? -0.133 82.062 41.844 1 75.5 351 ILE A O 1
ATOM 2706 N N . GLN A 1 352 ? 1.598 80.75 41.5 1 75.5 352 GLN A N 1
ATOM 2707 C CA . GLN A 1 352 ? 2.301 81.25 42.688 1 75.5 352 GLN A CA 1
ATOM 2708 C C . GLN A 1 352 ? 2.678 82.75 42.469 1 75.5 352 GLN A C 1
ATOM 2710 O O . GLN A 1 352 ? 2.602 83.562 43.406 1 75.5 352 GLN A O 1
ATOM 2715 N N . ARG A 1 353 ? 3.104 83.062 41.312 1 75.94 353 ARG A N 1
ATOM 2716 C CA . ARG A 1 353 ? 3.426 84.5 41 1 75.94 353 ARG A CA 1
ATOM 2717 C C . ARG A 1 353 ? 2.193 85.375 41.156 1 75.94 353 ARG A C 1
ATOM 2719 O O . ARG A 1 353 ? 2.283 86.5 41.625 1 75.94 353 ARG A O 1
ATOM 2726 N N . MET A 1 354 ? 1.127 84.812 40.656 1 74.06 354 MET A N 1
ATOM 2727 C CA . MET A 1 354 ? -0.14 85.562 40.781 1 74.06 354 MET A CA 1
ATOM 2728 C C . MET A 1 354 ? -0.51 85.75 42.25 1 74.06 354 MET A C 1
ATOM 2730 O O . MET A 1 354 ? -0.965 86.812 42.656 1 74.06 354 MET A O 1
ATOM 2734 N N . GLY A 1 355 ? -0.209 84.625 43 1 72.94 355 GLY A N 1
ATOM 2735 C CA . GLY A 1 355 ? -0.46 84.75 44.438 1 72.94 355 GLY A CA 1
ATOM 2736 C C . GLY A 1 355 ? 0.419 85.75 45.125 1 72.94 355 GLY A C 1
ATOM 2737 O O . GLY A 1 355 ? -0.053 86.5 45.969 1 72.94 355 GLY A O 1
ATOM 2738 N N . THR A 1 356 ? 1.62 85.812 44.719 1 75.06 356 THR A N 1
ATOM 2739 C CA . THR A 1 356 ? 2.561 86.75 45.281 1 75.06 356 THR A CA 1
ATOM 2740 C C . THR A 1 356 ? 2.186 88.188 44.906 1 75.06 356 THR A C 1
ATOM 2742 O O . THR A 1 356 ? 2.258 89.125 45.75 1 75.06 356 THR A O 1
ATOM 2745 N N . THR A 1 357 ? 1.84 88.312 43.719 1 73 357 THR A N 1
ATOM 2746 C CA . THR A 1 357 ? 1.431 89.688 43.25 1 73 357 THR A CA 1
ATOM 2747 C C . THR A 1 357 ? 0.187 90.125 44 1 73 357 THR A C 1
ATOM 2749 O O . THR A 1 357 ? 0.083 91.312 44.375 1 73 357 THR A O 1
ATOM 2752 N N . LEU A 1 358 ? -0.656 89.25 44.344 1 72.06 358 LEU A N 1
ATOM 2753 C CA . LEU A 1 358 ? -1.873 89.5 45.062 1 72.06 358 LEU A CA 1
ATOM 2754 C C . LEU A 1 358 ? -1.549 89.875 46.531 1 72.06 358 LEU A C 1
ATOM 2756 O O . LEU A 1 358 ? -2.141 90.812 47.094 1 72.06 358 LEU A O 1
ATOM 2760 N N . ARG A 1 359 ? -0.515 89.375 47.062 1 74.62 359 ARG A N 1
ATOM 2761 C CA . ARG A 1 359 ? -0.1 89.688 48.438 1 74.62 359 ARG A CA 1
ATOM 2762 C C . ARG A 1 359 ? 0.555 91.062 48.531 1 74.62 359 ARG A C 1
ATOM 2764 O O . ARG A 1 359 ? 0.307 91.812 49.5 1 74.62 359 ARG A O 1
ATOM 2771 N N . GLU A 1 360 ? 1.26 91.25 47.531 1 73.88 360 GLU A N 1
ATOM 2772 C CA . GLU A 1 360 ? 1.946 92.562 47.5 1 73.88 360 GLU A CA 1
ATOM 2773 C C . GLU A 1 360 ? 0.959 93.688 47.312 1 73.88 360 GLU A C 1
ATOM 2775 O O . GLU A 1 360 ? 1.095 94.75 47.938 1 73.88 360 GLU A O 1
ATOM 2780 N N . LEU A 1 361 ? 0.007 93.375 46.594 1 69.06 361 LEU A N 1
ATOM 2781 C CA . LEU A 1 361 ? -1.012 94.438 46.344 1 69.06 361 LEU A CA 1
ATOM 2782 C C . LEU A 1 361 ? -1.865 94.625 47.594 1 69.06 361 LEU A C 1
ATOM 2784 O O . LEU A 1 361 ? -2.139 95.75 47.969 1 69.06 361 LEU A O 1
ATOM 2788 N N . ILE A 1 362 ? -2.125 93.625 48.312 1 70.12 362 ILE A N 1
ATOM 2789 C CA . ILE A 1 362 ? -2.922 93.688 49.531 1 70.12 362 ILE A CA 1
ATOM 2790 C C . ILE A 1 362 ? -2.121 94.375 50.625 1 70.12 362 ILE A C 1
ATOM 2792 O O . ILE A 1 362 ? -2.654 95.188 51.375 1 70.12 362 ILE A O 1
ATOM 2796 N N . SER A 1 363 ? -0.872 94.125 50.594 1 72 363 SER A N 1
ATOM 2797 C CA . SER A 1 363 ? 0.003 94.75 51.562 1 72 363 SER A CA 1
ATOM 2798 C C . SER A 1 363 ? 0.167 96.25 51.25 1 72 363 SER A C 1
ATOM 2800 O O . SER A 1 363 ? 0.191 97.062 52.156 1 72 363 SER A O 1
ATOM 2802 N N . GLY A 1 364 ? 0.182 96.562 50.094 1 66.44 364 GLY A N 1
ATOM 2803 C CA . GLY A 1 364 ? 0.259 97.938 49.688 1 66.44 364 GLY A CA 1
ATOM 2804 C C . GLY A 1 364 ? -0.993 98.75 50 1 66.44 364 GLY A C 1
ATOM 2805 O O . GLY A 1 364 ? -0.911 99.875 50.469 1 66.44 364 GLY A O 1
ATOM 2806 N N . ILE A 1 365 ? -2.031 98.062 49.938 1 62.41 365 ILE A N 1
ATOM 2807 C CA . ILE A 1 365 ? -3.309 98.688 50.25 1 62.41 365 ILE A CA 1
ATOM 2808 C C . ILE A 1 365 ? -3.41 98.875 51.781 1 62.41 365 ILE A C 1
ATOM 2810 O O . ILE A 1 365 ? -3.861 99.938 52.219 1 62.41 365 ILE A O 1
ATOM 2814 N N . ARG A 1 366 ? -2.891 98.062 52.406 1 66.75 366 ARG A N 1
ATOM 2815 C CA . ARG A 1 366 ? -2.893 98.188 53.844 1 66.75 366 ARG A CA 1
ATOM 2816 C C . ARG A 1 366 ? -1.975 99.312 54.312 1 66.75 366 ARG A C 1
ATOM 2818 O O . ARG A 1 366 ? -2.334 100.062 55.188 1 66.75 366 ARG A O 1
ATOM 2825 N N . ASP A 1 367 ? -0.912 99.438 53.594 1 68.31 367 ASP A N 1
ATOM 2826 C CA . ASP A 1 367 ? 0.016 100.5 53.906 1 68.31 367 ASP A CA 1
ATOM 2827 C C . ASP A 1 367 ? -0.567 101.812 53.5 1 68.31 367 ASP A C 1
ATOM 2829 O O . ASP A 1 367 ? -0.414 102.812 54.219 1 68.31 367 ASP A O 1
ATOM 2833 N N . GLY A 1 368 ? -1.237 101.75 52.406 1 62.31 368 GLY A N 1
ATOM 2834 C CA . GLY A 1 368 ? -1.889 102.938 51.969 1 62.31 368 GLY A CA 1
ATOM 2835 C C . GLY A 1 368 ? -2.996 103.438 52.906 1 62.31 368 GLY A C 1
ATOM 2836 O O . GLY A 1 368 ? -3.088 104.625 53.219 1 62.31 368 GLY A O 1
ATOM 2837 N N . VAL A 1 369 ? -3.611 102.5 53.438 1 66.06 369 VAL A N 1
ATOM 2838 C CA . VAL A 1 369 ? -4.707 102.812 54.344 1 66.06 369 VAL A CA 1
ATOM 2839 C C . VAL A 1 369 ? -4.148 103.312 55.688 1 66.06 369 VAL A C 1
ATOM 2841 O O . VAL A 1 369 ? -4.691 104.25 56.281 1 66.06 369 VAL A O 1
ATOM 2844 N N . THR A 1 370 ? -3.037 102.875 56.031 1 67.81 370 THR A N 1
ATOM 2845 C CA . THR A 1 370 ? -2.396 103.312 57.281 1 67.81 370 THR A CA 1
ATOM 2846 C C . THR A 1 370 ? -1.816 104.688 57.094 1 67.81 370 THR A C 1
ATOM 2848 O O . THR A 1 370 ? -1.884 105.5 58.031 1 67.81 370 THR A O 1
ATOM 2851 N N . GLN A 1 371 ? -1.395 104.938 56 1 64.06 371 GLN A N 1
ATOM 2852 C CA . GLN A 1 371 ? -0.846 106.25 55.719 1 64.06 371 GLN A CA 1
ATOM 2853 C C . GLN A 1 371 ? -1.953 107.312 55.656 1 64.06 371 GLN A C 1
ATOM 2855 O O . GLN A 1 371 ? -1.794 108.438 56.156 1 64.06 371 GLN A O 1
ATOM 2860 N N . ILE A 1 372 ? -3.018 107 55.188 1 62.03 372 ILE A N 1
ATOM 2861 C CA . ILE A 1 372 ? -4.148 107.938 55.094 1 62.03 372 ILE A CA 1
ATOM 2862 C C . ILE A 1 372 ? -4.758 108.188 56.469 1 62.03 372 ILE A C 1
ATOM 2864 O O . ILE A 1 372 ? -5.129 109.312 56.812 1 62.03 372 ILE A O 1
ATOM 2868 N N . ALA A 1 373 ? -4.691 107.188 57.188 1 64.12 373 ALA A N 1
ATOM 2869 C CA . ALA A 1 373 ? -5.18 107.312 58.562 1 64.12 373 ALA A CA 1
ATOM 2870 C C . ALA A 1 373 ? -4.246 108.188 59.406 1 64.12 373 ALA A C 1
ATOM 2872 O O . ALA A 1 373 ? -4.703 109 60.188 1 64.12 373 ALA A O 1
ATOM 2873 N N . SER A 1 374 ? -2.996 108.125 59.125 1 69.12 374 SER A N 1
ATOM 2874 C CA . SER A 1 374 ? -2.025 108.938 59.812 1 69.12 374 SER A CA 1
ATOM 2875 C C . SER A 1 374 ? -2.08 110.375 59.344 1 69.12 374 SER A C 1
ATOM 2877 O O . SER A 1 374 ? -2.004 111.312 60.156 1 69.12 374 SER A O 1
ATOM 2879 N N . ALA A 1 375 ? -2.354 110.562 58.125 1 63.91 375 ALA A N 1
ATOM 2880 C CA . ALA A 1 375 ? -2.475 111.875 57.562 1 63.91 375 ALA A CA 1
ATOM 2881 C C . ALA A 1 375 ? -3.768 112.562 58.031 1 63.91 375 ALA A C 1
ATOM 2883 O O . ALA A 1 375 ? -3.785 113.75 58.312 1 63.91 375 ALA A O 1
ATOM 2884 N N . ALA A 1 376 ? -4.734 111.812 58.281 1 62.31 376 ALA A N 1
ATOM 2885 C CA . ALA A 1 376 ? -6.012 112.312 58.75 1 62.31 376 ALA A CA 1
ATOM 2886 C C . ALA A 1 376 ? -5.918 112.688 60.25 1 62.31 376 ALA A C 1
ATOM 2888 O O . ALA A 1 376 ? -6.477 113.688 60.656 1 62.31 376 ALA A O 1
ATOM 2889 N N . GLU A 1 377 ? -5.086 111.938 60.844 1 67.94 377 GLU A N 1
ATOM 2890 C CA . GLU A 1 377 ? -4.859 112.312 62.25 1 67.94 377 GLU A CA 1
ATOM 2891 C C . GLU A 1 377 ? -4.004 113.562 62.406 1 67.94 377 GLU A C 1
ATOM 2893 O O . GLU A 1 377 ? -4.273 114.375 63.281 1 67.94 377 GLU A O 1
ATOM 2898 N N . GLU A 1 378 ? -3.059 113.75 61.594 1 63.78 378 GLU A N 1
ATOM 2899 C CA . GLU A 1 378 ? -2.209 114.938 61.625 1 63.78 378 GLU A CA 1
ATOM 2900 C C . GLU A 1 378 ? -2.975 116.188 61.188 1 63.78 378 GLU A C 1
ATOM 2902 O O . GLU A 1 378 ? -2.83 117.25 61.781 1 63.78 378 GLU A O 1
ATOM 2907 N N . LEU A 1 379 ? -3.82 116.125 60.312 1 61.62 379 LEU A N 1
ATOM 2908 C CA . LEU A 1 379 ? -4.629 117.25 59.844 1 61.62 379 LEU A CA 1
ATOM 2909 C C . LEU A 1 379 ? -5.664 117.625 60.875 1 61.62 379 LEU A C 1
ATOM 2911 O O . LEU A 1 379 ? -5.93 118.812 61.062 1 61.62 379 LEU A O 1
ATOM 2915 N N . SER A 1 380 ? -6.125 116.625 61.562 1 60.94 380 SER A N 1
ATOM 2916 C CA . SER A 1 380 ? -7.055 116.938 62.656 1 60.94 380 SER A CA 1
ATOM 2917 C C . SER A 1 380 ? -6.355 117.625 63.812 1 60.94 380 SER A C 1
ATOM 2919 O O . SER A 1 380 ? -6.898 118.562 64.375 1 60.94 380 SER A O 1
ATOM 2921 N N . ALA A 1 381 ? -5.055 117.375 63.969 1 66.69 381 ALA A N 1
ATOM 2922 C CA . ALA A 1 381 ? -4.281 118.062 65.062 1 66.69 381 ALA A CA 1
ATOM 2923 C C . ALA A 1 381 ? -3.906 119.438 64.625 1 66.69 381 ALA A C 1
ATOM 2925 O O . ALA A 1 381 ? -3.965 120.375 65.5 1 66.69 381 ALA A O 1
ATOM 2926 N N . VAL A 1 382 ? -3.689 119.75 63.469 1 61.12 382 VAL A N 1
ATOM 2927 C CA . VAL A 1 382 ? -3.33 121.062 63 1 61.12 382 VAL A CA 1
ATOM 2928 C C . VAL A 1 382 ? -4.57 122 63 1 61.12 382 VAL A C 1
ATOM 2930 O O . VAL A 1 382 ? -4.5 123.125 63.375 1 61.12 382 VAL A O 1
ATOM 2933 N N . THR A 1 383 ? -5.66 121.375 62.75 1 59.25 383 THR A N 1
ATOM 2934 C CA . THR A 1 383 ? -6.898 122.188 62.75 1 59.25 383 THR A CA 1
ATOM 2935 C C . THR A 1 383 ? -7.328 122.5 64.188 1 59.25 383 THR A C 1
ATOM 2937 O O . THR A 1 383 ? -7.828 123.562 64.438 1 59.25 383 THR A O 1
ATOM 2940 N N . GLU A 1 384 ? -7.02 121.625 65.062 1 59.84 384 GLU A N 1
ATOM 2941 C CA . GLU A 1 384 ? -7.332 121.938 66.438 1 59.84 384 GLU A CA 1
ATOM 2942 C C . GLU A 1 384 ? -6.387 123 67 1 59.84 384 GLU A C 1
ATOM 2944 O O . GLU A 1 384 ? -6.797 123.812 67.812 1 59.84 384 GLU A O 1
ATOM 2949 N N . GLN A 1 385 ? -5.16 123.125 66.625 1 55.91 385 GLN A N 1
ATOM 2950 C CA . GLN A 1 385 ? -4.219 124.125 67.125 1 55.91 385 GLN A CA 1
ATOM 2951 C C . GLN A 1 385 ? -4.469 125.5 66.438 1 55.91 385 GLN A C 1
ATOM 2953 O O . GLN A 1 385 ? -4.223 126.562 67.062 1 55.91 385 GLN A O 1
ATOM 2958 N N . THR A 1 386 ? -4.832 125.625 65.312 1 54.59 386 THR A N 1
ATOM 2959 C CA . THR A 1 386 ? -5.129 126.938 64.688 1 54.59 386 THR A CA 1
ATOM 2960 C C . THR A 1 386 ? -6.473 127.5 65.188 1 54.59 386 THR A C 1
ATOM 2962 O O . THR A 1 386 ? -6.754 128.625 65.062 1 54.59 386 THR A O 1
ATOM 2965 N N . SER A 1 387 ? -7.328 126.625 65.5 1 53.34 387 SER A N 1
ATOM 2966 C CA . SER A 1 387 ? -8.562 127.188 66.062 1 53.34 387 SER A CA 1
ATOM 2967 C C . SER A 1 387 ? -8.398 127.438 67.562 1 53.34 387 SER A C 1
ATOM 2969 O O . SER A 1 387 ? -9.266 128.125 68.188 1 53.34 387 SER A O 1
ATOM 2971 N N . ALA A 1 388 ? -7.316 126.875 68.062 1 51.72 388 ALA A N 1
ATOM 2972 C CA . ALA A 1 388 ? -7.082 127.375 69.375 1 51.72 388 ALA A CA 1
ATOM 2973 C C . ALA A 1 388 ? -6.234 128.625 69.375 1 51.72 388 ALA A C 1
ATOM 2975 O O . ALA A 1 388 ? -5.422 128.875 68.5 1 51.72 388 ALA A O 1
ATOM 2976 N N . MET B 1 1 ? -16.719 71 18.828 1 37.19 1 MET B N 1
ATOM 2977 C CA . MET B 1 1 ? -15.836 69.938 19.391 1 37.19 1 MET B CA 1
ATOM 2978 C C . MET B 1 1 ? -16.453 69.312 20.641 1 37.19 1 MET B C 1
ATOM 2980 O O . MET B 1 1 ? -16.797 70.062 21.594 1 37.19 1 MET B O 1
ATOM 2984 N N . ASN B 1 2 ? -16.938 68.188 20.625 1 45.06 2 ASN B N 1
ATOM 2985 C CA . ASN B 1 2 ? -18.094 67.688 21.344 1 45.06 2 ASN B CA 1
ATOM 2986 C C . ASN B 1 2 ? -17.891 67.75 22.859 1 45.06 2 ASN B C 1
ATOM 2988 O O . ASN B 1 2 ? -16.828 67.375 23.359 1 45.06 2 ASN B O 1
ATOM 2992 N N . SER B 1 3 ? -18.641 68.5 23.484 1 53.59 3 SER B N 1
ATOM 2993 C CA . SER B 1 3 ? -18.922 69.062 24.797 1 53.59 3 SER B CA 1
ATOM 2994 C C . SER B 1 3 ? -18.812 68 25.891 1 53.59 3 SER B C 1
ATOM 2996 O O . SER B 1 3 ? -18.328 68.312 26.984 1 53.59 3 SER B O 1
ATOM 2998 N N . ARG B 1 4 ? -19.234 66.812 25.484 1 59.03 4 ARG B N 1
ATOM 2999 C CA . ARG B 1 4 ? -19.344 65.812 26.562 1 59.03 4 ARG B CA 1
ATOM 3000 C C . ARG B 1 4 ? -17.969 65.312 26.938 1 59.03 4 ARG B C 1
ATOM 3002 O O . ARG B 1 4 ? -17.688 65.062 28.109 1 59.03 4 ARG B O 1
ATOM 3009 N N . PHE B 1 5 ? -17.125 65.062 25.953 1 60.78 5 PHE B N 1
ATOM 3010 C CA . PHE B 1 5 ? -15.812 64.5 26.219 1 60.78 5 PHE B CA 1
ATOM 3011 C C . PHE B 1 5 ? -14.914 65.562 26.891 1 60.78 5 PHE B C 1
ATOM 3013 O O . PHE B 1 5 ? -14.062 65.188 27.703 1 60.78 5 PHE B O 1
ATOM 3020 N N . ALA B 1 6 ? -15.203 66.688 26.484 1 61.53 6 ALA B N 1
ATOM 3021 C CA . ALA B 1 6 ? -14.406 67.75 27.047 1 61.53 6 ALA B CA 1
ATOM 3022 C C . ALA B 1 6 ? -14.727 68 28.516 1 61.53 6 ALA B C 1
ATOM 3024 O O . ALA B 1 6 ? -13.906 68.562 29.266 1 61.53 6 ALA B O 1
ATOM 3025 N N . ASN B 1 7 ? -15.914 67.25 28.859 1 64.69 7 ASN B N 1
ATOM 3026 C CA . ASN B 1 7 ? -16.359 67.562 30.219 1 64.69 7 ASN B CA 1
ATOM 3027 C C . ASN B 1 7 ? -16 66.375 31.172 1 64.69 7 ASN B C 1
ATOM 3029 O O . ASN B 1 7 ? -16.219 66.5 32.375 1 64.69 7 ASN B O 1
ATOM 3033 N N . ILE B 1 8 ? -15.43 65.375 30.625 1 70.25 8 ILE B N 1
ATOM 3034 C CA . ILE B 1 8 ? -15.086 64.25 31.5 1 70.25 8 ILE B CA 1
ATOM 3035 C C . ILE B 1 8 ? -13.727 64.5 32.156 1 70.25 8 ILE B C 1
ATOM 3037 O O . ILE B 1 8 ? -12.898 65.25 31.609 1 70.25 8 ILE B O 1
ATOM 3041 N N . SER B 1 9 ? -13.586 63.75 33.375 1 72.81 9 SER B N 1
ATOM 3042 C CA . SER B 1 9 ? -12.359 63.969 34.125 1 72.81 9 SER B CA 1
ATOM 3043 C C . SER B 1 9 ? -11.148 63.469 33.344 1 72.81 9 SER B C 1
ATOM 3045 O O . SER B 1 9 ? -11.273 62.625 32.438 1 72.81 9 SER B O 1
ATOM 3047 N N . VAL B 1 10 ? -10.039 64.125 33.438 1 75.81 10 VAL B N 1
ATOM 3048 C CA . VAL B 1 10 ? -8.781 63.719 32.812 1 75.81 10 VAL B CA 1
ATOM 3049 C C . VAL B 1 10 ? -8.477 62.25 33.125 1 75.81 10 VAL B C 1
ATOM 3051 O O . VAL B 1 10 ? -7.992 61.531 32.281 1 75.81 10 VAL B O 1
ATOM 3054 N N . ASN B 1 11 ? -8.812 61.844 34.375 1 73.19 11 ASN B N 1
ATOM 3055 C CA . ASN B 1 11 ? -8.641 60.438 34.781 1 73.19 11 ASN B CA 1
ATOM 3056 C C . ASN B 1 11 ? -9.469 59.5 33.875 1 73.19 11 ASN B C 1
ATOM 3058 O O . ASN B 1 11 ? -8.992 58.438 33.469 1 73.19 11 ASN B O 1
ATOM 3062 N N . MET B 1 12 ? -10.578 59.906 33.688 1 76.44 12 MET B N 1
ATOM 3063 C CA . MET B 1 12 ? -11.477 59.062 32.906 1 76.44 12 MET B CA 1
ATOM 3064 C C . MET B 1 12 ? -11.062 59.062 31.438 1 76.44 12 MET B C 1
ATOM 3066 O O . MET B 1 12 ? -11.211 58.062 30.75 1 76.44 12 MET B O 1
ATOM 3070 N N . LYS B 1 13 ? -10.586 60.188 30.922 1 74.25 13 LYS B N 1
ATOM 3071 C CA . LYS B 1 13 ? -10.109 60.25 29.547 1 74.25 13 LYS B CA 1
ATOM 3072 C C . LYS B 1 13 ? -8.938 59.312 29.328 1 74.25 13 LYS B C 1
ATOM 3074 O O . LYS B 1 13 ? -8.875 58.625 28.312 1 74.25 13 LYS B O 1
ATOM 3079 N N . LEU B 1 14 ? -8.078 59.25 30.281 1 76.5 14 LEU B N 1
ATOM 3080 C CA . LEU B 1 14 ? -6.91 58.375 30.188 1 76.5 14 LEU B CA 1
ATOM 3081 C C . LEU B 1 14 ? -7.316 56.938 30.344 1 76.5 14 LEU B C 1
ATOM 3083 O O . LEU B 1 14 ? -6.812 56.062 29.625 1 76.5 14 LEU B O 1
ATOM 3087 N N . ALA B 1 15 ? -8.219 56.688 31.25 1 75 15 ALA B N 1
ATOM 3088 C CA . ALA B 1 15 ? -8.711 55.344 31.453 1 75 15 ALA B CA 1
ATOM 3089 C C . ALA B 1 15 ? -9.391 54.812 30.203 1 75 15 ALA B C 1
ATOM 3091 O O . ALA B 1 15 ? -9.242 53.656 29.844 1 75 15 ALA B O 1
ATOM 3092 N N . LEU B 1 16 ? -10.109 55.594 29.578 1 73.69 16 LEU B N 1
ATOM 3093 C CA . LEU B 1 16 ? -10.812 55.188 28.375 1 73.69 16 LEU B CA 1
ATOM 3094 C C . LEU B 1 16 ? -9.828 54.969 27.234 1 73.69 16 LEU B C 1
ATOM 3096 O O . LEU B 1 16 ? -10.008 54.031 26.438 1 73.69 16 LEU B O 1
ATOM 3100 N N . GLY B 1 17 ? -8.875 55.844 27.109 1 74.44 17 GLY B N 1
ATOM 3101 C CA . GLY B 1 17 ? -7.879 55.656 26.062 1 74.44 17 GLY B CA 1
ATOM 3102 C C . GLY B 1 17 ? -7.07 54.375 26.219 1 74.44 17 GLY B C 1
ATOM 3103 O O . GLY B 1 17 ? -7.062 53.531 25.328 1 74.44 17 GLY B O 1
ATOM 3104 N N . PHE B 1 18 ? -6.492 54.219 27.391 1 76.44 18 PHE B N 1
ATOM 3105 C CA . PHE B 1 18 ? -5.684 53.031 27.641 1 76.44 18 PHE B CA 1
ATOM 3106 C C . PHE B 1 18 ? -6.559 51.781 27.672 1 76.44 18 PHE B C 1
ATOM 3108 O O . PHE B 1 18 ? -6.145 50.688 27.234 1 76.44 18 PHE B O 1
ATOM 3115 N N . GLY B 1 19 ? -7.754 51.906 28.234 1 76.06 19 GLY B N 1
ATOM 3116 C CA . GLY B 1 19 ? -8.68 50.781 28.281 1 76.06 19 GLY B CA 1
ATOM 3117 C C . GLY B 1 19 ? -9.07 50.281 26.906 1 76.06 19 GLY B C 1
ATOM 3118 O O . GLY B 1 19 ? -9.148 49.062 26.688 1 76.06 19 GLY B O 1
ATOM 3119 N N . THR B 1 20 ? -9.297 51.125 26.016 1 75.94 20 THR B N 1
ATOM 3120 C CA . THR B 1 20 ? -9.656 50.75 24.656 1 75.94 20 THR B CA 1
ATOM 3121 C C . THR B 1 20 ? -8.516 50 23.984 1 75.94 20 THR B C 1
ATOM 3123 O O . THR B 1 20 ? -8.742 49 23.312 1 75.94 20 THR B O 1
ATOM 3126 N N . VAL B 1 21 ? -7.316 50.438 24.141 1 74.69 21 VAL B N 1
ATOM 3127 C CA . VAL B 1 21 ? -6.16 49.812 23.531 1 74.69 21 VAL B CA 1
ATOM 3128 C C . VAL B 1 21 ? -5.977 48.406 24.125 1 74.69 21 VAL B C 1
ATOM 3130 O O . VAL B 1 21 ? -5.691 47.438 23.406 1 74.69 21 VAL B O 1
ATOM 3133 N N . LEU B 1 22 ? -6.195 48.312 25.391 1 77.56 22 LEU B N 1
ATOM 3134 C CA . LEU B 1 22 ? -6.035 47.031 26.047 1 77.56 22 LEU B CA 1
ATOM 3135 C C . LEU B 1 22 ? -7.129 46.062 25.625 1 77.56 22 LEU B C 1
ATOM 3137 O O . LEU B 1 22 ? -6.879 44.844 25.484 1 77.56 22 LEU B O 1
ATOM 3141 N N . PHE B 1 23 ? -8.281 46.531 25.484 1 77.19 23 PHE B N 1
ATOM 3142 C CA . PHE B 1 23 ? -9.391 45.719 25.031 1 77.19 23 PHE B CA 1
ATOM 3143 C C . PHE B 1 23 ? -9.109 45.125 23.641 1 77.19 23 PHE B C 1
ATOM 3145 O O . PHE B 1 23 ? -9.289 43.938 23.422 1 77.19 23 PHE B O 1
ATOM 3152 N N . PHE B 1 24 ? -8.633 45.906 22.797 1 75.19 24 PHE B N 1
ATOM 3153 C CA . PHE B 1 24 ? -8.383 45.469 21.422 1 75.19 24 PHE B CA 1
ATOM 3154 C C . PHE B 1 24 ? -7.184 44.531 21.375 1 75.19 24 PHE B C 1
ATOM 3156 O O . PHE B 1 24 ? -7.141 43.625 20.547 1 75.19 24 PHE B O 1
ATOM 3163 N N . THR B 1 25 ? -6.281 44.75 22.266 1 73.88 25 THR B N 1
ATOM 3164 C CA . THR B 1 25 ? -5.156 43.812 22.359 1 73.88 25 THR B CA 1
ATOM 3165 C C . THR B 1 25 ? -5.625 42.438 22.828 1 73.88 25 THR B C 1
ATOM 3167 O O . THR B 1 25 ? -5.133 41.406 22.344 1 73.88 25 THR B O 1
ATOM 3170 N N . ALA B 1 26 ? -6.566 42.438 23.688 1 75.62 26 ALA B N 1
ATOM 3171 C CA . ALA B 1 26 ? -7.137 41.156 24.141 1 75.62 26 ALA B CA 1
ATOM 3172 C C . ALA B 1 26 ? -7.879 40.469 23.016 1 75.62 26 ALA B C 1
ATOM 3174 O O . ALA B 1 26 ? -7.812 39.219 22.906 1 75.62 26 ALA B O 1
ATOM 3175 N N . VAL B 1 27 ? -8.547 41.219 22.25 1 74.81 27 VAL B N 1
ATOM 3176 C CA . VAL B 1 27 ? -9.281 40.656 21.125 1 74.81 27 VAL B CA 1
ATOM 3177 C C . VAL B 1 27 ? -8.305 40.062 20.125 1 74.81 27 VAL B C 1
ATOM 3179 O O . VAL B 1 27 ? -8.547 39 19.562 1 74.81 27 VAL B O 1
ATOM 3182 N N . LEU B 1 28 ? -7.227 40.781 19.906 1 73.62 28 LEU B N 1
ATOM 3183 C CA . LEU B 1 28 ? -6.191 40.312 19 1 73.62 28 LEU B CA 1
ATOM 3184 C C . LEU B 1 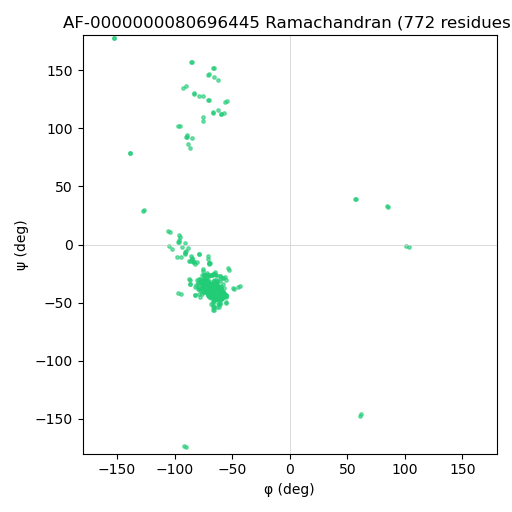28 ? -5.617 38.969 19.5 1 73.62 28 LEU B C 1
ATOM 3186 O O . LEU B 1 28 ? -5.363 38.062 18.703 1 73.62 28 LEU B O 1
ATOM 3190 N N . ALA B 1 29 ? -5.449 38.875 20.766 1 74.12 29 ALA B N 1
ATOM 3191 C CA . ALA B 1 29 ? -4.918 37.656 21.359 1 74.12 29 ALA B CA 1
ATOM 3192 C C . ALA B 1 29 ? -5.898 36.5 21.188 1 74.12 29 ALA B C 1
ATOM 3194 O O . ALA B 1 29 ? -5.488 35.375 20.938 1 74.12 29 ALA B O 1
ATOM 3195 N N . LEU B 1 30 ? -7.125 36.781 21.312 1 73.56 30 LEU B N 1
ATOM 3196 C CA . LEU B 1 30 ? -8.148 35.75 21.188 1 73.56 30 LEU B CA 1
ATOM 3197 C C . LEU B 1 30 ? -8.242 35.25 19.75 1 73.56 30 LEU B C 1
ATOM 3199 O O . LEU B 1 30 ? -8.422 34.062 19.516 1 73.56 30 LEU B O 1
ATOM 3203 N N . VAL B 1 31 ? -8.109 36.188 18.875 1 71.88 31 VAL B N 1
ATOM 3204 C CA . VAL B 1 31 ? -8.156 35.812 17.453 1 71.88 31 VAL B CA 1
ATOM 3205 C C . VAL B 1 31 ? -6.953 34.938 17.125 1 71.88 31 VAL B C 1
ATOM 3207 O O . VAL B 1 31 ? -7.082 33.938 16.391 1 71.88 31 VAL B O 1
ATOM 3210 N N . GLY B 1 32 ? -5.867 35.281 17.594 1 69.31 32 GLY B N 1
ATOM 3211 C CA . GLY B 1 32 ? -4.688 34.438 17.391 1 69.31 32 GLY B CA 1
ATOM 3212 C C . GLY B 1 32 ? -4.836 33.031 17.953 1 69.31 32 GLY B C 1
ATOM 3213 O O . GLY B 1 32 ? -4.445 32.062 17.312 1 69.31 32 GLY B O 1
ATOM 3214 N N . TRP B 1 33 ? -5.488 32.969 19.078 1 70.12 33 TRP B N 1
ATOM 3215 C CA . TRP B 1 33 ? -5.684 31.672 19.75 1 70.12 33 TRP B CA 1
ATOM 3216 C C . TRP B 1 33 ? -6.656 30.797 18.984 1 70.12 33 TRP B C 1
ATOM 3218 O O . TRP B 1 33 ? -6.402 29.609 18.781 1 70.12 33 TRP B O 1
ATOM 3228 N N . THR B 1 34 ? -7.688 31.312 18.547 1 72.06 34 THR B N 1
ATOM 3229 C CA . THR B 1 34 ? -8.719 30.562 17.844 1 72.06 34 THR B CA 1
ATOM 3230 C C . THR B 1 34 ? -8.211 30.094 16.484 1 72.06 34 THR B C 1
ATOM 3232 O O . THR B 1 34 ? -8.562 29.016 16.016 1 72.06 34 THR B O 1
ATOM 3235 N N . SER B 1 35 ? -7.406 30.891 15.859 1 70.38 35 SER B N 1
ATOM 3236 C CA . SER B 1 35 ? -6.84 30.5 14.562 1 70.38 35 SER B CA 1
ATOM 3237 C C . SER B 1 35 ? -5.945 29.281 14.695 1 70.38 35 SER B C 1
ATOM 3239 O O . SER B 1 35 ? -5.953 28.406 13.828 1 70.38 35 SER B O 1
ATOM 3241 N N . LEU B 1 36 ? -5.297 29.094 15.734 1 67.69 36 LEU B N 1
ATOM 3242 C CA . LEU B 1 36 ? -4.426 27.938 15.969 1 67.69 36 LEU B CA 1
ATOM 3243 C C . LEU B 1 36 ? -5.238 26.672 16.203 1 67.69 36 LEU B C 1
ATOM 3245 O O . LEU B 1 36 ? -4.867 25.594 15.742 1 67.69 36 LEU B O 1
ATOM 3249 N N . ASP B 1 37 ? -6.285 26.844 16.922 1 70.94 37 ASP B N 1
ATOM 3250 C CA . ASP B 1 37 ? -7.156 25.703 17.203 1 70.94 37 ASP B CA 1
ATOM 3251 C C . ASP B 1 37 ? -7.746 25.125 15.914 1 70.94 37 ASP B C 1
ATOM 3253 O O . ASP B 1 37 ? -7.852 23.906 15.758 1 70.94 37 ASP B O 1
ATOM 3257 N N . LYS B 1 38 ? -8.141 25.984 15.086 1 70.56 38 LYS B N 1
ATOM 3258 C CA . LYS B 1 38 ? -8.711 25.562 13.812 1 70.56 38 LYS B CA 1
ATOM 3259 C C . LYS B 1 38 ? -7.68 24.812 12.969 1 70.56 38 LYS B C 1
ATOM 3261 O O . LYS B 1 38 ? -8.008 23.844 12.297 1 70.56 38 LYS B O 1
ATOM 3266 N N . LEU B 1 39 ? -6.457 25.188 13.047 1 68.06 39 LEU B N 1
ATOM 3267 C CA . LEU B 1 39 ? -5.391 24.547 12.289 1 68.06 39 LEU B CA 1
ATOM 3268 C C . LEU B 1 39 ? -5.09 23.156 12.836 1 68.06 39 LEU B C 1
ATOM 3270 O O . LEU B 1 39 ? -4.812 22.234 12.07 1 68.06 39 LEU B O 1
ATOM 3274 N N . ILE B 1 40 ? -5.164 23.078 14.102 1 69.62 40 ILE B N 1
ATOM 3275 C CA . ILE B 1 40 ? -4.926 21.781 14.727 1 69.62 40 ILE B CA 1
ATOM 3276 C C . ILE B 1 40 ? -6.023 20.797 14.32 1 69.62 40 ILE B C 1
ATOM 3278 O O . ILE B 1 40 ? -5.742 19.641 14.023 1 69.62 40 ILE B O 1
ATOM 3282 N N . TYR B 1 41 ? -7.211 21.312 14.32 1 71.19 41 TYR B N 1
ATOM 3283 C CA . TYR B 1 41 ? -8.344 20.484 13.914 1 71.19 41 TYR B CA 1
ATOM 3284 C C . TYR B 1 41 ? -8.156 19.969 12.492 1 71.19 41 TYR B C 1
ATOM 3286 O O . TYR B 1 41 ? -8.391 18.781 12.219 1 71.19 41 TYR B O 1
ATOM 3294 N N . ARG B 1 42 ? -7.695 20.688 11.641 1 70.5 42 ARG B N 1
ATOM 3295 C CA . ARG B 1 42 ? -7.5 20.312 10.242 1 70.5 42 ARG B CA 1
ATOM 3296 C C . ARG B 1 42 ? -6.359 19.297 10.109 1 70.5 42 ARG B C 1
ATOM 3298 O O . ARG B 1 42 ? -6.438 18.375 9.289 1 70.5 42 ARG B O 1
ATOM 3305 N N . THR B 1 43 ? -5.402 19.469 10.797 1 70.25 43 THR B N 1
ATOM 3306 C CA . THR B 1 43 ? -4.277 18.531 10.758 1 70.25 43 THR B CA 1
ATOM 3307 C C . THR B 1 43 ? -4.707 17.141 11.211 1 70.25 43 THR B C 1
ATOM 3309 O O . THR B 1 43 ? -4.258 16.141 10.656 1 70.25 43 THR B O 1
ATOM 3312 N N . ASP B 1 44 ? -5.59 17.141 12.148 1 73.31 44 ASP B N 1
ATOM 3313 C CA . ASP B 1 44 ? -6.09 15.867 12.633 1 73.31 44 ASP B CA 1
ATOM 3314 C C . ASP B 1 44 ? -6.922 15.156 11.57 1 73.31 44 ASP B C 1
ATOM 3316 O O . ASP B 1 44 ? -6.832 13.938 11.414 1 73.31 44 ASP B O 1
ATOM 3320 N N . ARG B 1 45 ? -7.688 15.938 10.891 1 76.44 45 ARG B N 1
ATOM 3321 C CA . ARG B 1 45 ? -8.516 15.367 9.836 1 76.44 45 ARG B CA 1
ATOM 3322 C C . ARG B 1 45 ? -7.656 14.844 8.688 1 76.44 45 ARG B C 1
ATOM 3324 O O . ARG B 1 45 ? -7.949 13.789 8.117 1 76.44 45 ARG B O 1
ATOM 3331 N N . ILE B 1 46 ? -6.641 15.539 8.375 1 73.94 46 ILE B N 1
ATOM 3332 C CA . ILE B 1 46 ? -5.699 15.078 7.359 1 73.94 46 ILE B CA 1
ATOM 3333 C C . ILE B 1 46 ? -5.055 13.766 7.809 1 73.94 46 ILE B C 1
ATOM 3335 O O . ILE B 1 46 ? -4.867 12.852 7.004 1 73.94 46 ILE B O 1
ATOM 3339 N N . GLY B 1 47 ? -4.793 13.688 9.047 1 75.81 47 GLY B N 1
ATOM 3340 C CA . GLY B 1 47 ? -4.242 12.461 9.594 1 75.81 47 GLY B CA 1
ATOM 3341 C C . GLY B 1 47 ? -5.188 11.281 9.477 1 75.81 47 GLY B C 1
ATOM 3342 O O . GLY B 1 47 ? -4.758 10.164 9.172 1 75.81 47 GLY B O 1
ATOM 3343 N N . ASP B 1 48 ? -6.438 11.562 9.695 1 81.19 48 ASP B N 1
ATOM 3344 C CA . ASP B 1 48 ? -7.438 10.508 9.602 1 81.19 48 ASP B CA 1
ATOM 3345 C C . ASP B 1 48 ? -7.535 9.977 8.172 1 81.19 48 ASP B C 1
ATOM 3347 O O . ASP B 1 48 ? -7.664 8.766 7.961 1 81.19 48 ASP B O 1
ATOM 3351 N N . ILE B 1 49 ? -7.516 10.82 7.234 1 80.44 49 ILE B N 1
ATOM 3352 C CA . ILE B 1 49 ? -7.594 10.43 5.828 1 80.44 49 ILE B CA 1
ATOM 3353 C C . ILE B 1 49 ? -6.34 9.656 5.438 1 80.44 49 ILE B C 1
ATOM 3355 O O . ILE B 1 49 ? -6.422 8.664 4.703 1 80.44 49 ILE B O 1
ATOM 3359 N N . THR B 1 50 ? -5.234 10.062 5.898 1 77.25 50 THR B N 1
ATOM 3360 C CA . THR B 1 50 ? -3.984 9.367 5.633 1 77.25 50 THR B CA 1
ATOM 3361 C C . THR B 1 50 ? -4.02 7.957 6.219 1 77.25 50 THR B C 1
ATOM 3363 O O . THR B 1 50 ? -3.566 7.004 5.578 1 77.25 50 THR B O 1
ATOM 3366 N N . ARG B 1 51 ? -4.625 7.832 7.336 1 85.31 51 ARG B N 1
ATOM 3367 C CA . ARG B 1 51 ? -4.75 6.523 7.965 1 85.31 51 ARG B CA 1
ATOM 3368 C C . ARG B 1 51 ? -5.66 5.609 7.156 1 85.31 51 ARG B C 1
ATOM 3370 O O . ARG B 1 51 ? -5.41 4.406 7.047 1 85.31 51 ARG B O 1
ATOM 3377 N N . LEU B 1 52 ? -6.684 6.211 6.703 1 85.75 52 LEU B N 1
ATOM 3378 C CA . LEU B 1 52 ? -7.578 5.438 5.852 1 85.75 52 LEU B CA 1
ATOM 3379 C C . LEU B 1 52 ? -6.836 4.898 4.633 1 85.75 52 LEU B C 1
ATOM 3381 O O . LEU B 1 52 ? -6.984 3.725 4.281 1 85.75 52 LEU B O 1
ATOM 3385 N N . SER B 1 53 ? -6.07 5.738 4.016 1 83.38 53 SER B N 1
ATOM 3386 C CA . SER B 1 53 ? -5.281 5.34 2.854 1 83.38 53 SER B CA 1
ATOM 3387 C C . SER B 1 53 ? -4.285 4.238 3.215 1 83.38 53 SER B C 1
ATOM 3389 O O . SER B 1 53 ? -4.098 3.291 2.449 1 83.38 53 SER B O 1
ATOM 3391 N N . ASP B 1 54 ? -3.732 4.371 4.363 1 83.75 54 ASP B N 1
ATOM 3392 C CA . ASP B 1 54 ? -2.787 3.363 4.836 1 83.75 54 ASP B CA 1
ATOM 3393 C C . ASP B 1 54 ? -3.482 2.023 5.062 1 83.75 54 ASP B C 1
ATOM 3395 O O . ASP B 1 54 ? -2.945 0.972 4.711 1 83.75 54 ASP B O 1
ATOM 3399 N N . ASN B 1 55 ? -4.613 2.156 5.648 1 89.44 55 ASN B N 1
ATOM 3400 C CA . ASN B 1 55 ? -5.371 0.934 5.898 1 89.44 55 ASN B CA 1
ATOM 3401 C C . ASN B 1 55 ? -5.805 0.27 4.594 1 89.44 55 ASN B C 1
ATOM 3403 O O . ASN B 1 55 ? -5.832 -0.958 4.496 1 89.44 55 ASN B O 1
ATOM 3407 N N . LEU B 1 56 ? -6.164 1.057 3.621 1 88.94 56 LEU B N 1
ATOM 3408 C CA . LEU B 1 56 ? -6.488 0.497 2.312 1 88.94 56 LEU B CA 1
ATOM 3409 C C . LEU B 1 56 ? -5.273 -0.19 1.699 1 88.94 56 LEU B C 1
ATOM 3411 O O . LEU B 1 56 ? -5.395 -1.276 1.127 1 88.94 56 LEU B O 1
ATOM 3415 N N . THR B 1 57 ? -4.18 0.422 1.825 1 86.19 57 THR B N 1
ATOM 3416 C CA . THR B 1 57 ? -2.947 -0.144 1.29 1 86.19 57 THR B CA 1
ATOM 3417 C C . THR B 1 57 ? -2.656 -1.502 1.921 1 86.19 57 THR B C 1
ATOM 3419 O O . THR B 1 57 ? -2.359 -2.469 1.216 1 86.19 57 THR B O 1
ATOM 3422 N N . THR B 1 58 ? -2.787 -1.565 3.221 1 88.25 58 THR B N 1
ATOM 3423 C CA . THR B 1 58 ? -2.533 -2.818 3.922 1 88.25 58 THR B CA 1
ATOM 3424 C C . THR B 1 58 ? -3.531 -3.891 3.492 1 88.25 58 THR B C 1
ATOM 3426 O O . THR B 1 58 ? -3.18 -5.07 3.395 1 88.25 58 THR B O 1
ATOM 3429 N N . LEU B 1 59 ? -4.703 -3.418 3.264 1 92.38 59 LEU B N 1
ATOM 3430 C CA . LEU B 1 59 ? -5.734 -4.336 2.797 1 92.38 59 LEU B CA 1
ATOM 3431 C C . LEU B 1 59 ? -5.41 -4.855 1.399 1 92.38 59 LEU B C 1
ATOM 3433 O O . LEU B 1 59 ? -5.547 -6.051 1.128 1 92.38 59 LEU B O 1
ATOM 3437 N N . ARG B 1 60 ? -4.973 -4 0.517 1 89.12 60 ARG B N 1
ATOM 3438 C CA . ARG B 1 60 ? -4.617 -4.395 -0.843 1 89.12 60 ARG B CA 1
ATOM 3439 C C . ARG B 1 60 ? -3.438 -5.359 -0.845 1 89.12 60 ARG B C 1
ATOM 3441 O O . ARG B 1 60 ? -3.42 -6.328 -1.61 1 89.12 60 ARG B O 1
ATOM 3448 N N . ILE B 1 61 ? -2.506 -5.141 0.029 1 88.38 61 ILE B N 1
ATOM 3449 C CA . ILE B 1 61 ? -1.354 -6.031 0.14 1 88.38 61 ILE B CA 1
ATOM 3450 C C . ILE B 1 61 ? -1.806 -7.398 0.646 1 88.38 61 ILE B C 1
ATOM 3452 O O . ILE B 1 61 ? -1.393 -8.43 0.114 1 88.38 61 ILE B O 1
ATOM 3456 N N . ALA B 1 62 ? -2.639 -7.34 1.637 1 91.88 62 ALA B N 1
ATOM 3457 C CA . ALA B 1 62 ? -3.154 -8.594 2.174 1 91.88 62 ALA B CA 1
ATOM 3458 C C . ALA B 1 62 ? -3.924 -9.375 1.107 1 91.88 62 ALA B C 1
ATOM 3460 O O . ALA B 1 62 ? -3.84 -10.602 1.044 1 91.88 62 ALA B O 1
ATOM 3461 N N . ARG B 1 63 ? -4.645 -8.617 0.313 1 92.56 63 ARG B N 1
ATOM 3462 C CA . ARG B 1 63 ? -5.387 -9.258 -0.772 1 92.56 63 ARG B CA 1
ATOM 3463 C C . ARG B 1 63 ? -4.441 -9.914 -1.77 1 92.56 63 ARG B C 1
ATOM 3465 O O . ARG B 1 63 ? -4.652 -11.055 -2.172 1 92.56 63 ARG B O 1
ATOM 3472 N N . LEU B 1 64 ? -3.422 -9.203 -2.176 1 90.88 64 LEU B N 1
ATOM 3473 C CA . LEU B 1 64 ? -2.467 -9.742 -3.137 1 90.88 64 LEU B CA 1
ATOM 3474 C C . LEU B 1 64 ? -1.727 -10.945 -2.557 1 90.88 64 LEU B C 1
ATOM 3476 O O . LEU B 1 64 ? -1.444 -11.906 -3.27 1 90.88 64 LEU B O 1
ATOM 3480 N N . GLN B 1 65 ? -1.457 -10.852 -1.269 1 89.62 65 GLN B N 1
ATOM 3481 C CA . GLN B 1 65 ? -0.845 -12 -0.611 1 89.62 65 GLN B CA 1
ATOM 3482 C C . GLN B 1 65 ? -1.785 -13.203 -0.616 1 89.62 65 GLN B C 1
ATOM 3484 O O . GLN B 1 65 ? -1.35 -14.336 -0.812 1 89.62 65 GLN B O 1
ATOM 3489 N N . TYR B 1 66 ? -3.121 -12.945 -0.44 1 92.94 66 TYR B N 1
ATOM 3490 C CA . TYR B 1 66 ? -4.145 -13.984 -0.507 1 92.94 66 TYR B CA 1
ATOM 3491 C C . TYR B 1 66 ? -4.168 -14.641 -1.884 1 92.94 66 TYR B C 1
ATOM 3493 O O . TYR B 1 66 ? -4.262 -15.859 -1.996 1 92.94 66 TYR B O 1
ATOM 3501 N N . MET B 1 67 ? -3.943 -13.836 -2.846 1 90 67 MET B N 1
ATOM 3502 C CA . MET B 1 67 ? -3.934 -14.344 -4.215 1 90 67 MET B CA 1
ATOM 3503 C C . MET B 1 67 ? -2.66 -15.133 -4.492 1 90 67 MET B C 1
ATOM 3505 O O . MET B 1 67 ? -2.703 -16.188 -5.148 1 90 67 MET B O 1
ATOM 3509 N N . LEU B 1 68 ? -1.526 -14.656 -3.932 1 87.31 68 LEU B N 1
ATOM 3510 C CA . LEU B 1 68 ? -0.243 -15.312 -4.16 1 87.31 68 LEU B CA 1
ATOM 3511 C C . LEU B 1 68 ? -0.217 -16.688 -3.514 1 87.31 68 LEU B C 1
ATOM 3513 O O . LEU B 1 68 ? 0.477 -17.594 -3.994 1 87.31 68 LEU B O 1
ATOM 3517 N N . THR B 1 69 ? -1.059 -16.859 -2.447 1 87.56 69 THR B N 1
ATOM 3518 C CA . THR B 1 69 ? -1.099 -18.141 -1.767 1 87.56 69 THR B CA 1
ATOM 3519 C C . THR B 1 69 ? -2.248 -19 -2.295 1 87.56 69 THR B C 1
ATOM 3521 O O . THR B 1 69 ? -2.596 -20.016 -1.696 1 87.56 69 THR B O 1
ATOM 3524 N N . ASP B 1 70 ? -2.871 -18.531 -3.334 1 86.69 70 ASP B N 1
ATOM 3525 C CA . ASP B 1 70 ? -3.977 -19.234 -3.965 1 86.69 70 ASP B CA 1
ATOM 3526 C C . ASP B 1 70 ? -5.094 -19.516 -2.961 1 86.69 70 ASP B C 1
ATOM 3528 O O . ASP B 1 70 ? -5.59 -20.641 -2.877 1 86.69 70 ASP B O 1
ATOM 3532 N N . GLY B 1 71 ? -5.34 -18.547 -2.086 1 87.94 71 GLY B N 1
ATOM 3533 C CA . GLY B 1 71 ? -6.496 -18.578 -1.204 1 87.94 71 GLY B CA 1
ATOM 3534 C C . GLY B 1 71 ? -6.262 -19.375 0.065 1 87.94 71 GLY B C 1
ATOM 3535 O O . GLY B 1 71 ? -7.168 -20.062 0.551 1 87.94 71 GLY B O 1
ATOM 3536 N N . ASP B 1 72 ? -5.105 -19.375 0.572 1 90.31 72 ASP B N 1
ATOM 3537 C CA . ASP B 1 72 ? -4.844 -20.094 1.813 1 90.31 72 ASP B CA 1
ATOM 3538 C C . ASP B 1 72 ? -5.582 -19.453 2.986 1 90.31 72 ASP B C 1
ATOM 3540 O O . ASP B 1 72 ? -5.801 -18.25 3.002 1 90.31 72 ASP B O 1
ATOM 3544 N N . GLU B 1 73 ? -5.926 -20.234 3.994 1 89.94 73 GLU B N 1
ATOM 3545 C CA . GLU B 1 73 ? -6.793 -19.797 5.086 1 89.94 73 GLU B CA 1
ATOM 3546 C C . GLU B 1 73 ? -6.098 -18.75 5.957 1 89.94 73 GLU B C 1
ATOM 3548 O O . GLU B 1 73 ? -6.73 -17.797 6.422 1 89.94 73 GLU B O 1
ATOM 3553 N N . THR B 1 74 ? -4.836 -18.906 6.18 1 92.25 74 THR B N 1
ATOM 3554 C CA . THR B 1 74 ? -4.102 -17.938 6.988 1 92.25 74 THR B CA 1
ATOM 3555 C C . THR B 1 74 ? -4.113 -16.562 6.332 1 92.25 74 THR B C 1
ATOM 3557 O O . THR B 1 74 ? -4.379 -15.555 6.992 1 92.25 74 THR B O 1
ATOM 3560 N N . ALA B 1 75 ? -3.855 -16.5 5.016 1 92.75 75 ALA B N 1
ATOM 3561 C CA . ALA B 1 75 ? -3.893 -15.25 4.273 1 92.75 75 ALA B CA 1
ATOM 3562 C C . ALA B 1 75 ? -5.309 -14.68 4.234 1 92.75 75 ALA B C 1
ATOM 3564 O O . ALA B 1 75 ? -5.492 -13.461 4.27 1 92.75 75 ALA B O 1
ATOM 3565 N N . ALA B 1 76 ? -6.34 -15.586 4.195 1 93.19 76 ALA B N 1
ATOM 3566 C CA . ALA B 1 76 ? -7.734 -15.141 4.195 1 93.19 76 ALA B CA 1
ATOM 3567 C C . ALA B 1 76 ? -8.086 -14.438 5.504 1 93.19 76 ALA B C 1
ATOM 3569 O O . ALA B 1 76 ? -8.734 -13.391 5.496 1 93.19 76 ALA B O 1
ATOM 3570 N N . GLN B 1 77 ? -7.605 -14.992 6.586 1 93.62 77 GLN B N 1
ATOM 3571 C CA . GLN B 1 77 ? -7.871 -14.398 7.895 1 93.62 77 GLN B CA 1
ATOM 3572 C C . GLN B 1 77 ? -7.176 -13.047 8.031 1 93.62 77 GLN B C 1
ATOM 3574 O O . GLN B 1 77 ? -7.75 -12.102 8.586 1 93.62 77 GLN B O 1
ATOM 3579 N N . ASN B 1 78 ? -5.969 -13.008 7.594 1 94.38 78 ASN B N 1
ATOM 3580 C CA . ASN B 1 78 ? -5.254 -11.734 7.605 1 94.38 78 ASN B CA 1
ATOM 3581 C C . ASN B 1 78 ? -5.98 -10.672 6.785 1 94.38 78 ASN B C 1
ATOM 3583 O O . ASN B 1 78 ? -6.137 -9.531 7.227 1 94.38 78 ASN B O 1
ATOM 3587 N N . MET B 1 79 ? -6.453 -11.062 5.582 1 94.38 79 MET B N 1
ATOM 3588 C CA . MET B 1 79 ? -7.199 -10.164 4.711 1 94.38 79 MET B CA 1
ATOM 3589 C C . MET B 1 79 ? -8.477 -9.688 5.391 1 94.38 79 MET B C 1
ATOM 3591 O O . MET B 1 79 ? -8.797 -8.492 5.355 1 94.38 79 MET B O 1
ATOM 3595 N N . GLN B 1 80 ? -9.141 -10.586 6.094 1 93.94 80 GLN B N 1
ATOM 3596 C CA . GLN B 1 80 ? -10.359 -10.227 6.812 1 93.94 80 GLN B CA 1
ATOM 3597 C C . GLN B 1 80 ? -10.062 -9.234 7.934 1 93.94 80 GLN B C 1
ATOM 3599 O O . GLN B 1 80 ? -10.82 -8.281 8.141 1 93.94 80 GLN B O 1
ATOM 3604 N N . GLY B 1 81 ? -9.039 -9.5 8.602 1 95.25 81 GLY B N 1
ATOM 3605 C CA . GLY B 1 81 ? -8.648 -8.578 9.656 1 95.25 81 GLY B CA 1
ATOM 3606 C C . GLY B 1 81 ? -8.367 -7.176 9.148 1 95.25 81 GLY B C 1
ATOM 3607 O O . GLY B 1 81 ? -8.812 -6.191 9.742 1 95.25 81 GLY B O 1
ATOM 3608 N N . LYS B 1 82 ? -7.613 -7.105 8.086 1 94.88 82 LYS B N 1
ATOM 3609 C CA . LYS B 1 82 ? -7.309 -5.805 7.492 1 94.88 82 LYS B CA 1
ATOM 3610 C C . LYS B 1 82 ? -8.578 -5.113 7.004 1 94.88 82 LYS B C 1
ATOM 3612 O O . LYS B 1 82 ? -8.711 -3.893 7.109 1 94.88 82 LYS B O 1
ATOM 3617 N N . LEU B 1 83 ? -9.508 -5.887 6.438 1 94.81 83 LEU B N 1
ATOM 3618 C CA . LEU B 1 83 ? -10.781 -5.34 6 1 94.81 83 LEU B CA 1
ATOM 3619 C C . LEU B 1 83 ? -11.555 -4.75 7.176 1 94.81 83 LEU B C 1
ATOM 3621 O O . LEU B 1 83 ? -12.125 -3.662 7.062 1 94.81 83 LEU B O 1
ATOM 3625 N N . ASP B 1 84 ? -11.523 -5.398 8.305 1 95.12 84 ASP B N 1
ATOM 3626 C CA . ASP B 1 84 ? -12.234 -4.93 9.484 1 95.12 84 ASP B CA 1
ATOM 3627 C C . ASP B 1 84 ? -11.664 -3.604 9.984 1 95.12 84 ASP B C 1
ATOM 3629 O O . ASP B 1 84 ? -12.406 -2.693 10.344 1 95.12 84 ASP B O 1
ATOM 3633 N N . VAL B 1 85 ? -10.406 -3.553 9.977 1 93.81 85 VAL B N 1
ATOM 3634 C CA . VAL B 1 85 ? -9.75 -2.326 10.406 1 93.81 85 VAL B CA 1
ATOM 3635 C C . VAL B 1 85 ? -10.109 -1.185 9.461 1 93.81 85 VAL B C 1
ATOM 3637 O O . VAL B 1 85 ? -10.406 -0.073 9.898 1 93.81 85 VAL B O 1
ATOM 3640 N N . PHE B 1 86 ? -10.109 -1.439 8.18 1 94.62 86 PHE B N 1
ATOM 3641 C CA . PHE B 1 86 ? -10.445 -0.442 7.172 1 94.62 86 PHE B CA 1
ATOM 3642 C C . PHE B 1 86 ? -11.883 0.033 7.34 1 94.62 86 PHE B C 1
ATOM 3644 O O . PHE B 1 86 ? -12.156 1.235 7.301 1 94.62 86 PHE B O 1
ATOM 3651 N N . LYS B 1 87 ? -12.711 -0.878 7.562 1 92.44 87 LYS B N 1
ATOM 3652 C CA . LYS B 1 87 ? -14.117 -0.552 7.738 1 92.44 87 LYS B CA 1
ATOM 3653 C C . LYS B 1 87 ? -14.336 0.303 8.984 1 92.44 87 LYS B C 1
ATOM 3655 O O . LYS B 1 87 ? -15.117 1.256 8.961 1 92.44 87 LYS B O 1
ATOM 3660 N N . ALA B 1 88 ? -13.695 -0.072 10.039 1 91.5 88 ALA B N 1
ATOM 3661 C CA . ALA B 1 88 ? -13.812 0.692 11.281 1 91.5 88 ALA B CA 1
ATOM 3662 C C . ALA B 1 88 ? -13.336 2.129 11.086 1 91.5 88 ALA B C 1
ATOM 3664 O O . ALA B 1 88 ? -13.977 3.07 11.57 1 91.5 88 ALA B O 1
ATOM 3665 N N . GLN B 1 89 ? -12.266 2.229 10.391 1 89.81 89 GLN B N 1
ATOM 3666 C CA . GLN B 1 89 ? -11.727 3.559 10.125 1 89.81 89 GLN B CA 1
ATOM 3667 C C . GLN B 1 89 ? -12.68 4.363 9.242 1 89.81 89 GLN B C 1
ATOM 3669 O O . GLN B 1 89 ? -12.875 5.559 9.461 1 89.81 89 GLN B O 1
ATOM 3674 N N . GLN B 1 90 ? -13.156 3.762 8.25 1 89 90 GLN B N 1
ATOM 3675 C CA . GLN B 1 90 ? -14.102 4.418 7.355 1 89 90 GLN B CA 1
ATOM 3676 C C . GLN B 1 90 ? -15.328 4.906 8.117 1 89 90 GLN B C 1
ATOM 3678 O O . GLN B 1 90 ? -15.789 6.031 7.914 1 89 90 GLN B O 1
ATOM 3683 N N . GLN B 1 91 ? -15.844 4.133 9.023 1 87 91 GLN B N 1
ATOM 3684 C CA . GLN B 1 91 ? -17.016 4.504 9.82 1 87 91 GLN B CA 1
ATOM 3685 C C . GLN B 1 91 ? -16.688 5.684 10.734 1 87 91 GLN B C 1
ATOM 3687 O O . GLN B 1 91 ? -17.531 6.578 10.922 1 87 91 GLN B O 1
ATOM 3692 N N . SER B 1 92 ? -15.547 5.664 11.25 1 87.12 92 SER B N 1
ATOM 3693 C CA . SER B 1 92 ? -15.133 6.758 12.125 1 87.12 92 SER B CA 1
ATOM 3694 C C . SER B 1 92 ? -15.086 8.086 11.375 1 87.12 92 SER B C 1
ATOM 3696 O O . SER B 1 92 ? -15.422 9.133 11.93 1 87.12 92 SER B O 1
ATOM 3698 N N . LEU B 1 93 ? -14.68 8.008 10.117 1 83.31 93 LEU B N 1
ATOM 3699 C CA . LEU B 1 93 ? -14.609 9.219 9.297 1 83.31 93 LEU B CA 1
ATOM 3700 C C . LEU B 1 93 ? -16 9.773 9.023 1 83.31 93 LEU B C 1
ATOM 3702 O O . LEU B 1 93 ? -16.188 10.984 8.977 1 83.31 93 LEU B O 1
ATOM 3706 N N . LEU B 1 94 ? -16.906 8.945 8.859 1 81.25 94 LEU B N 1
ATOM 3707 C CA . LEU B 1 94 ? -18.281 9.367 8.602 1 81.25 94 LEU B CA 1
ATOM 3708 C C . LEU B 1 94 ? -18.859 10.125 9.797 1 81.25 94 LEU B C 1
ATOM 3710 O O . LEU B 1 94 ? -19.656 11.047 9.633 1 81.25 94 LEU B O 1
ATOM 3714 N N . VAL B 1 95 ? -18.328 9.836 10.984 1 79.25 95 VAL B N 1
ATOM 3715 C CA . VAL B 1 95 ? -18.812 10.484 12.203 1 79.25 95 VAL B CA 1
ATOM 3716 C C . VAL B 1 95 ? -18.062 11.805 12.414 1 79.25 95 VAL B C 1
ATOM 3718 O O . VAL B 1 95 ? -18.672 12.805 12.812 1 79.25 95 VAL B O 1
ATOM 3721 N N . SER B 1 96 ? -16.844 11.789 12.031 1 77.25 96 SER B N 1
ATOM 3722 C CA . SER B 1 96 ? -15.984 12.922 12.383 1 77.25 96 SER B CA 1
ATOM 3723 C C . SER B 1 96 ? -16.094 14.031 11.344 1 77.25 96 SER B C 1
ATOM 3725 O O . SER B 1 96 ? -15.859 15.203 11.656 1 77.25 96 SER B O 1
ATOM 3727 N N . PHE B 1 97 ? -16.344 13.695 10.102 1 75.38 97 PHE B N 1
ATOM 3728 C CA . PHE B 1 97 ? -16.375 14.695 9.039 1 75.38 97 PHE B CA 1
ATOM 3729 C C . PHE B 1 97 ? -17.781 15.273 8.891 1 75.38 97 PHE B C 1
ATOM 3731 O O . PHE B 1 97 ? -18.625 14.703 8.195 1 75.38 97 PHE B O 1
ATOM 3738 N N . ASN B 1 98 ? -18.094 16.359 9.547 1 68.62 98 ASN B N 1
ATOM 3739 C CA . ASN B 1 98 ? -19.438 16.922 9.633 1 68.62 98 ASN B CA 1
ATOM 3740 C C . ASN B 1 98 ? -19.641 18.047 8.609 1 68.62 98 ASN B C 1
ATOM 3742 O O . ASN B 1 98 ? -20.734 18.562 8.469 1 68.62 98 ASN B O 1
ATOM 3746 N N . ASN B 1 99 ? -18.734 18.312 7.84 1 73.25 99 ASN B N 1
ATOM 3747 C CA . ASN B 1 99 ? -18.906 19.359 6.844 1 73.25 99 ASN B CA 1
ATOM 3748 C C . ASN B 1 99 ? -19.625 18.844 5.602 1 73.25 99 ASN B C 1
ATOM 3750 O O . ASN B 1 99 ? -19.266 17.797 5.062 1 73.25 99 ASN B O 1
ATOM 3754 N N . PRO B 1 100 ? -20.609 19.562 5.227 1 75.75 100 PRO B N 1
ATOM 3755 C CA . PRO B 1 100 ? -21.438 19.109 4.105 1 75.75 100 PRO B CA 1
ATOM 3756 C C . PRO B 1 100 ? -20.625 18.922 2.822 1 75.75 100 PRO B C 1
ATOM 3758 O O . PRO B 1 100 ? -20.984 18.094 1.977 1 75.75 100 PRO B O 1
ATOM 3761 N N . VAL B 1 101 ? -19.578 19.641 2.629 1 77.31 101 VAL B N 1
ATOM 3762 C CA . VAL B 1 101 ? -18.781 19.547 1.404 1 77.31 101 VAL B CA 1
ATOM 3763 C C . VAL B 1 101 ? -18.125 18.188 1.316 1 77.31 101 VAL B C 1
ATOM 3765 O O . VAL B 1 101 ? -17.875 17.672 0.219 1 77.31 101 VAL B O 1
ATOM 3768 N N . ASN B 1 102 ? -17.953 17.625 2.494 1 78.06 102 ASN B N 1
ATOM 3769 C CA . ASN B 1 102 ? -17.281 16.328 2.562 1 78.06 102 ASN B CA 1
ATOM 3770 C C . ASN B 1 102 ? -18.281 15.18 2.477 1 78.06 102 ASN B C 1
ATOM 3772 O O . ASN B 1 102 ? -17.875 14.023 2.314 1 78.06 102 ASN B O 1
ATOM 3776 N N . LEU B 1 103 ? -19.516 15.438 2.479 1 80.12 103 LEU B N 1
ATOM 3777 C CA . LEU B 1 103 ? -20.5 14.367 2.645 1 80.12 103 LEU B CA 1
ATOM 3778 C C . LEU B 1 103 ? -20.656 13.555 1.363 1 80.12 103 LEU B C 1
ATOM 3780 O O . LEU B 1 103 ? -20.797 12.336 1.411 1 80.12 103 LEU B O 1
ATOM 3784 N N . LYS B 1 104 ? -20.578 14.172 0.237 1 85.5 104 LYS B N 1
ATOM 3785 C CA . LYS B 1 104 ? -20.766 13.453 -1.02 1 85.5 104 LYS B CA 1
ATOM 3786 C C . LYS B 1 104 ? -19.641 12.453 -1.248 1 85.5 104 LYS B C 1
ATOM 3788 O O . LYS B 1 104 ? -19.891 11.258 -1.415 1 85.5 104 LYS B O 1
ATOM 3793 N N . PRO B 1 105 ? -18.391 12.898 -1.248 1 86.62 105 PRO B N 1
ATOM 3794 C CA . PRO B 1 105 ? -17.312 11.922 -1.425 1 86.62 105 PRO B CA 1
ATOM 3795 C C . PRO B 1 105 ? -17.297 10.859 -0.329 1 86.62 105 PRO B C 1
ATOM 3797 O O . PRO B 1 105 ? -16.938 9.711 -0.586 1 86.62 105 PRO B O 1
ATOM 3800 N N . LEU B 1 106 ? -17.766 11.172 0.768 1 87.25 106 LEU B N 1
ATOM 3801 C CA . LEU B 1 106 ? -17.766 10.219 1.868 1 87.25 106 LEU B CA 1
ATOM 3802 C C . LEU B 1 106 ? -18.844 9.156 1.658 1 87.25 106 LEU B C 1
ATOM 3804 O O . LEU B 1 106 ? -18.641 7.98 1.965 1 87.25 106 LEU B O 1
ATOM 3808 N N . ARG B 1 107 ? -19.969 9.57 1.203 1 87.62 107 ARG B N 1
ATOM 3809 C CA . ARG B 1 107 ? -21.031 8.609 0.908 1 87.62 107 ARG B CA 1
ATOM 3810 C C . ARG B 1 107 ? -20.625 7.68 -0.231 1 87.62 107 ARG B C 1
ATOM 3812 O O . ARG B 1 107 ? -20.875 6.473 -0.176 1 87.62 107 ARG B O 1
ATOM 3819 N N . GLU B 1 108 ? -20.031 8.297 -1.214 1 91.75 108 GLU B N 1
ATOM 3820 C CA . GLU B 1 108 ? -19.516 7.477 -2.307 1 91.75 108 GLU B CA 1
ATOM 3821 C C . GLU B 1 108 ? -18.453 6.496 -1.812 1 91.75 108 GLU B C 1
ATOM 3823 O O . GLU B 1 108 ? -18.422 5.344 -2.246 1 91.75 108 GLU B O 1
ATOM 3828 N N . LEU B 1 109 ? -17.625 6.996 -0.954 1 91 109 LEU B N 1
ATOM 3829 C CA . LEU B 1 109 ? -16.594 6.141 -0.366 1 91 109 LEU B CA 1
ATOM 3830 C C . LEU B 1 109 ? -17.219 4.98 0.391 1 91 109 LEU B C 1
ATOM 3832 O O . LEU B 1 109 ? -16.766 3.84 0.281 1 91 109 LEU B O 1
ATOM 3836 N N . ALA B 1 110 ? -18.266 5.242 1.078 1 90.06 110 ALA B N 1
ATOM 3837 C CA . ALA B 1 110 ? -18.953 4.195 1.822 1 90.06 110 ALA B CA 1
ATOM 3838 C C . ALA B 1 110 ? -19.562 3.158 0.878 1 90.06 110 ALA B C 1
ATOM 3840 O O . ALA B 1 110 ? -19.469 1.953 1.129 1 90.06 110 ALA B O 1
ATOM 3841 N N . ASP B 1 111 ? -20.078 3.586 -0.174 1 94.38 111 ASP B N 1
ATOM 3842 C CA . ASP B 1 111 ? -20.688 2.693 -1.152 1 94.38 111 ASP B CA 1
ATOM 3843 C C . ASP B 1 111 ? -19.641 1.802 -1.816 1 94.38 111 ASP B C 1
ATOM 3845 O O . ASP B 1 111 ? -19.828 0.587 -1.914 1 94.38 111 ASP B O 1
ATOM 3849 N N . VAL B 1 112 ? -18.625 2.424 -2.258 1 94.75 112 VAL B N 1
ATOM 3850 C CA . VAL B 1 112 ? -17.578 1.659 -2.939 1 94.75 112 VAL B CA 1
ATOM 3851 C C . VAL B 1 112 ? -16.938 0.68 -1.962 1 94.75 112 VAL B C 1
ATOM 3853 O O . VAL B 1 112 ? -16.547 -0.425 -2.346 1 94.75 112 VAL B O 1
ATOM 3856 N N . THR B 1 113 ? -16.859 1.068 -0.752 1 93.25 113 THR B N 1
ATOM 3857 C CA . THR B 1 113 ? -16.297 0.177 0.258 1 93.25 113 THR B CA 1
ATOM 3858 C C . THR B 1 113 ? -17.188 -1.039 0.463 1 93.25 113 THR B C 1
ATOM 3860 O O . THR B 1 113 ? -16.703 -2.156 0.639 1 93.25 113 THR B O 1
ATOM 3863 N N . ARG B 1 114 ? -18.453 -0.84 0.432 1 93.75 114 ARG B N 1
ATOM 3864 C CA . ARG B 1 114 ? -19.391 -1.953 0.527 1 93.75 114 ARG B CA 1
ATOM 3865 C C . ARG B 1 114 ? -19.234 -2.904 -0.654 1 93.75 114 ARG B C 1
ATOM 3867 O O . ARG B 1 114 ? -19.234 -4.125 -0.478 1 93.75 114 ARG B O 1
ATOM 3874 N N . ASP B 1 115 ? -19.094 -2.312 -1.784 1 96.44 115 ASP B N 1
ATOM 3875 C CA . ASP B 1 115 ? -18.875 -3.125 -2.977 1 96.44 115 ASP B CA 1
ATOM 3876 C C . ASP B 1 115 ? -17.562 -3.91 -2.869 1 96.44 115 ASP B C 1
ATOM 3878 O O . ASP B 1 115 ? -17.5 -5.074 -3.27 1 96.44 115 ASP B O 1
ATOM 3882 N N . TYR B 1 116 ? -16.562 -3.273 -2.369 1 96 116 TYR B N 1
ATOM 3883 C CA . TYR B 1 116 ? -15.258 -3.914 -2.191 1 96 116 TYR B CA 1
ATOM 3884 C C . TYR B 1 116 ? -15.367 -5.105 -1.246 1 96 116 TYR B C 1
ATOM 3886 O O . TYR B 1 116 ? -14.82 -6.176 -1.521 1 96 116 TYR B O 1
ATOM 3894 N N . GLU B 1 117 ? -16.062 -4.871 -0.209 1 94.88 117 GLU B N 1
ATOM 3895 C CA . GLU B 1 117 ? -16.266 -5.953 0.75 1 94.88 117 GLU B CA 1
ATOM 3896 C C . GLU B 1 117 ? -17.016 -7.125 0.112 1 94.88 117 GLU B C 1
ATOM 3898 O O . GLU B 1 117 ? -16.641 -8.281 0.313 1 94.88 117 GLU B O 1
ATOM 3903 N N . ALA B 1 118 ? -17.984 -6.871 -0.619 1 96.5 118 ALA B N 1
ATOM 3904 C CA . ALA B 1 118 ? -18.734 -7.91 -1.322 1 96.5 118 ALA B CA 1
ATOM 3905 C C . ALA B 1 118 ? -17.844 -8.664 -2.305 1 96.5 118 ALA B C 1
ATOM 3907 O O . ALA B 1 118 ? -17.906 -9.891 -2.402 1 96.5 118 ALA B O 1
ATOM 3908 N N . SER B 1 119 ? -17.047 -7.895 -2.994 1 96.5 119 SER B N 1
ATOM 3909 C CA . SER B 1 119 ? -16.125 -8.508 -3.949 1 96.5 119 SER B CA 1
ATOM 3910 C C . SER B 1 119 ? -15.094 -9.383 -3.242 1 96.5 119 SER B C 1
ATOM 3912 O O . SER B 1 119 ? -14.719 -10.445 -3.746 1 96.5 119 SER B O 1
ATOM 3914 N N . LEU B 1 120 ? -14.656 -8.992 -2.098 1 95.5 120 LEU B N 1
ATOM 3915 C CA . LEU B 1 120 ? -13.719 -9.812 -1.335 1 95.5 120 LEU B CA 1
ATOM 3916 C C . LEU B 1 120 ? -14.367 -11.133 -0.932 1 95.5 120 LEU B C 1
ATOM 3918 O O . LEU B 1 120 ? -13.734 -12.188 -1.011 1 95.5 120 LEU B O 1
ATOM 3922 N N . ASN B 1 121 ? -15.602 -11.062 -0.555 1 94.88 121 ASN B N 1
ATOM 3923 C CA . ASN B 1 121 ? -16.344 -12.273 -0.213 1 94.88 121 ASN B CA 1
ATOM 3924 C C . ASN B 1 121 ? -16.516 -13.18 -1.426 1 94.88 121 ASN B C 1
ATOM 3926 O O . ASN B 1 121 ? -16.375 -14.398 -1.318 1 94.88 121 ASN B O 1
ATOM 3930 N N . SER B 1 122 ? -16.781 -12.578 -2.508 1 95.81 122 SER B N 1
ATOM 3931 C CA . SER B 1 122 ? -16.906 -13.336 -3.746 1 95.81 122 SER B CA 1
ATOM 3932 C C . SER B 1 122 ? -15.586 -14 -4.129 1 95.81 122 SER B C 1
ATOM 3934 O O . SER B 1 122 ? -15.57 -15.125 -4.637 1 95.81 122 SER B O 1
ATOM 3936 N N . MET B 1 123 ? -14.523 -13.281 -3.904 1 94.69 123 MET B N 1
ATOM 3937 C CA . MET B 1 123 ? -13.211 -13.852 -4.191 1 94.69 123 MET B CA 1
ATOM 3938 C C . MET B 1 123 ? -12.938 -15.078 -3.318 1 94.69 123 MET B C 1
ATOM 3940 O O . MET B 1 123 ? -12.477 -16.109 -3.807 1 94.69 123 MET B O 1
ATOM 3944 N N . ARG B 1 124 ? -13.25 -14.938 -2.098 1 93.62 124 ARG B N 1
ATOM 3945 C CA . ARG B 1 124 ? -13.078 -16.062 -1.184 1 93.62 124 ARG B CA 1
ATOM 3946 C C . ARG B 1 124 ? -13.906 -17.266 -1.632 1 93.62 124 ARG B C 1
ATOM 3948 O O . ARG B 1 124 ? -13.414 -18.406 -1.631 1 93.62 124 ARG B O 1
ATOM 3955 N N . ALA B 1 125 ? -15.109 -17.047 -2.041 1 94.88 125 ALA B N 1
ATOM 3956 C CA . ALA B 1 125 ? -15.984 -18.109 -2.525 1 94.88 125 ALA B CA 1
ATOM 3957 C C . ALA B 1 125 ? -15.422 -18.75 -3.787 1 94.88 125 ALA B C 1
ATOM 3959 O O . ALA B 1 125 ? -15.484 -19.969 -3.947 1 94.88 125 ALA B O 1
ATOM 3960 N N . ALA B 1 126 ? -14.891 -17.891 -4.637 1 94.5 126 ALA B N 1
ATOM 3961 C CA . ALA B 1 126 ? -14.328 -18.406 -5.883 1 94.5 126 ALA B CA 1
ATOM 3962 C C . ALA B 1 126 ? -13.133 -19.312 -5.609 1 94.5 126 ALA B C 1
ATOM 3964 O O . ALA B 1 126 ? -12.992 -20.375 -6.227 1 94.5 126 ALA B O 1
ATOM 3965 N N . TYR B 1 127 ? -12.266 -18.953 -4.695 1 94.06 127 TYR B N 1
ATOM 3966 C CA . TYR B 1 127 ? -11.102 -19.766 -4.371 1 94.06 127 TYR B CA 1
ATOM 3967 C C . TYR B 1 127 ? -11.516 -21.062 -3.697 1 94.06 127 TYR B C 1
ATOM 3969 O O . TYR B 1 127 ? -10.93 -22.109 -3.959 1 94.06 127 TYR B O 1
ATOM 3977 N N . GLN B 1 128 ? -12.539 -21.016 -2.869 1 93.62 128 GLN B N 1
ATOM 3978 C CA . GLN B 1 128 ? -13.047 -22.219 -2.242 1 93.62 128 GLN B CA 1
ATOM 3979 C C . GLN B 1 128 ? -13.648 -23.172 -3.279 1 93.62 128 GLN B C 1
ATOM 3981 O O . GLN B 1 128 ? -13.391 -24.375 -3.252 1 93.62 128 GLN B O 1
ATOM 3986 N N . ALA B 1 129 ? -14.383 -22.625 -4.168 1 95.31 129 ALA B N 1
ATOM 3987 C CA . ALA B 1 129 ? -14.953 -23.422 -5.25 1 95.31 129 ALA B CA 1
ATOM 3988 C C . ALA B 1 129 ? -13.852 -24.031 -6.117 1 95.31 129 ALA B C 1
ATOM 3990 O O . ALA B 1 129 ? -13.945 -25.188 -6.52 1 95.31 129 ALA B O 1
ATOM 3991 N N . GLY B 1 130 ? -12.859 -23.172 -6.402 1 94.56 130 GLY B N 1
ATOM 3992 C CA . GLY B 1 130 ? -11.727 -23.672 -7.164 1 94.56 130 GLY B CA 1
ATOM 3993 C C . GLY B 1 130 ? -11.023 -24.844 -6.492 1 94.56 130 GLY B C 1
ATOM 3994 O O . GLY B 1 130 ? -10.672 -25.828 -7.145 1 94.56 130 GLY B O 1
ATOM 3995 N N . ALA B 1 131 ? -10.859 -24.766 -5.188 1 92.88 131 ALA B N 1
ATOM 3996 C CA . ALA B 1 131 ? -10.227 -25.844 -4.434 1 92.88 131 ALA B CA 1
ATOM 3997 C C . ALA B 1 131 ? -11.062 -27.125 -4.492 1 92.88 131 ALA B C 1
ATOM 3999 O O . ALA B 1 131 ? -10.531 -28.219 -4.672 1 92.88 131 ALA B O 1
ATOM 4000 N N . ASN B 1 132 ? -12.344 -27 -4.383 1 95.62 132 ASN B N 1
ATOM 4001 C CA . ASN B 1 132 ? -13.25 -28.141 -4.445 1 95.62 132 ASN B CA 1
ATOM 4002 C C . ASN B 1 132 ? -13.203 -28.828 -5.809 1 95.62 132 ASN B C 1
ATOM 4004 O O . ASN B 1 132 ? -13.148 -30.047 -5.891 1 95.62 132 ASN B O 1
ATOM 4008 N N . VAL B 1 133 ? -13.203 -28 -6.82 1 97.06 133 VAL B N 1
ATOM 4009 C CA . VAL B 1 133 ? -13.188 -28.562 -8.172 1 97.06 133 VAL B CA 1
ATOM 4010 C C . VAL B 1 133 ? -11.859 -29.25 -8.43 1 97.06 133 VAL B C 1
ATOM 4012 O O . VAL B 1 133 ? -11.812 -30.281 -9.117 1 97.06 133 VAL B O 1
ATOM 4015 N N . ARG B 1 134 ? -10.789 -28.703 -7.938 1 94.5 134 ARG B N 1
ATOM 4016 C CA . ARG B 1 134 ? -9.492 -29.359 -8.078 1 94.5 134 ARG B CA 1
ATOM 4017 C C . ARG B 1 134 ? -9.492 -30.734 -7.43 1 94.5 134 ARG B C 1
ATOM 4019 O O . ARG B 1 134 ? -8.93 -31.688 -7.98 1 94.5 134 ARG B O 1
ATOM 4026 N N . ASN B 1 135 ? -10.141 -30.875 -6.277 1 95.12 135 ASN B N 1
ATOM 4027 C CA . ASN B 1 135 ? -10.281 -32.188 -5.633 1 95.12 135 ASN B CA 1
ATOM 4028 C C . ASN B 1 135 ? -11.086 -33.125 -6.5 1 95.12 135 ASN B C 1
ATOM 4030 O O . ASN B 1 135 ? -10.719 -34.312 -6.633 1 95.12 135 ASN B O 1
ATOM 4034 N N . GLU B 1 136 ? -12.102 -32.625 -7.102 1 96.81 136 GLU B N 1
ATOM 4035 C CA . GLU B 1 136 ? -12.914 -33.438 -8 1 96.81 136 GLU B CA 1
ATOM 4036 C C . GLU B 1 136 ? -12.109 -33.906 -9.219 1 96.81 136 GLU B C 1
ATOM 4038 O O . GLU B 1 136 ? -12.227 -35.031 -9.664 1 96.81 136 GLU B O 1
ATOM 4043 N N . MET B 1 137 ? -11.312 -32.969 -9.75 1 97 137 MET B N 1
ATOM 4044 C CA . MET B 1 137 ? -10.461 -33.281 -10.891 1 97 137 MET B CA 1
ATOM 4045 C C . MET B 1 137 ? -9.477 -34.406 -10.539 1 97 137 MET B C 1
ATOM 4047 O O . MET B 1 137 ? -9.266 -35.312 -11.328 1 97 137 MET B O 1
ATOM 4051 N N . THR B 1 138 ? -8.898 -34.281 -9.352 1 94.06 138 THR B N 1
ATOM 4052 C CA . THR B 1 138 ? -7.973 -35.312 -8.898 1 94.06 138 THR B CA 1
ATOM 4053 C C . THR B 1 138 ? -8.68 -36.656 -8.789 1 94.06 138 THR B C 1
ATOM 4055 O O . THR B 1 138 ? -8.172 -37.688 -9.273 1 94.06 138 THR B O 1
ATOM 4058 N N . ALA B 1 139 ? -9.883 -36.719 -8.227 1 96.44 139 ALA B N 1
ATOM 4059 C CA . ALA B 1 139 ? -10.648 -37.969 -8.062 1 96.44 139 ALA B CA 1
ATOM 4060 C C . ALA B 1 139 ? -11.016 -38.562 -9.422 1 96.44 139 ALA B C 1
ATOM 4062 O O . ALA B 1 139 ? -10.828 -39.75 -9.656 1 96.44 139 ALA B O 1
ATOM 4063 N N . ASN B 1 140 ? -11.453 -37.688 -10.336 1 96.62 140 ASN B N 1
ATOM 4064 C CA . ASN B 1 140 ? -11.867 -38.156 -11.656 1 96.62 140 ASN B CA 1
ATOM 4065 C C . ASN B 1 140 ? -10.672 -38.594 -12.5 1 96.62 140 ASN B C 1
ATOM 4067 O O . ASN B 1 140 ? -10.758 -39.562 -13.242 1 96.62 140 ASN B O 1
ATOM 4071 N N . GLY B 1 141 ? -9.578 -37.844 -12.367 1 95.81 141 GLY B N 1
ATOM 4072 C CA . GLY B 1 141 ? -8.367 -38.25 -13.047 1 95.81 141 GLY B CA 1
ATOM 4073 C C . GLY B 1 141 ? -7.859 -39.594 -12.586 1 95.81 141 GLY B C 1
ATOM 4074 O O . GLY B 1 141 ? -7.477 -40.438 -13.406 1 95.81 141 GLY B O 1
ATOM 4075 N N . THR B 1 142 ? -7.914 -39.844 -11.289 1 95.25 142 THR B N 1
ATOM 4076 C CA . THR B 1 142 ? -7.488 -41.125 -10.719 1 95.25 142 THR B CA 1
ATOM 4077 C C . THR B 1 142 ? -8.414 -42.25 -11.164 1 95.25 142 THR B C 1
ATOM 4079 O O . THR B 1 142 ? -7.949 -43.344 -11.523 1 95.25 142 THR B O 1
ATOM 4082 N N . ALA B 1 143 ? -9.68 -41.969 -11.188 1 96.38 143 ALA B N 1
ATOM 4083 C CA . ALA B 1 143 ? -10.648 -42.969 -11.648 1 96.38 143 ALA B CA 1
ATOM 4084 C C . ALA B 1 143 ? -10.398 -43.344 -13.102 1 96.38 143 ALA B C 1
ATOM 4086 O O . ALA B 1 143 ? -10.492 -44.531 -13.477 1 96.38 143 ALA B O 1
ATOM 4087 N N . ALA B 1 144 ? -10.055 -42.375 -13.867 1 96.81 144 ALA B N 1
ATOM 4088 C CA . ALA B 1 144 ? -9.773 -42.625 -15.281 1 96.81 144 ALA B CA 1
ATOM 4089 C C . ALA B 1 144 ? -8.5 -43.469 -15.445 1 96.81 144 ALA B C 1
ATOM 4091 O O . ALA B 1 144 ? -8.461 -44.375 -16.266 1 96.81 144 ALA B O 1
ATOM 4092 N N . MET B 1 145 ? -7.527 -43.188 -14.641 1 94.5 145 MET B N 1
ATOM 4093 C CA . MET B 1 145 ? -6.281 -43.938 -14.688 1 94.5 145 MET B CA 1
ATOM 4094 C C . MET B 1 145 ? -6.508 -45.375 -14.281 1 94.5 145 MET B C 1
ATOM 4096 O O . MET B 1 145 ? -5.969 -46.281 -14.898 1 94.5 145 MET B O 1
ATOM 4100 N N . GLN B 1 146 ? -7.336 -45.625 -13.281 1 94.75 146 GLN B N 1
ATOM 4101 C CA . GLN B 1 146 ? -7.648 -46.969 -12.836 1 94.75 146 GLN B CA 1
ATOM 4102 C C . GLN B 1 146 ? -8.422 -47.75 -13.914 1 94.75 146 GLN B C 1
ATOM 4104 O O . GLN B 1 146 ? -8.164 -48.906 -14.148 1 94.75 146 GLN B O 1
ATOM 4109 N N . ALA B 1 147 ? -9.289 -47 -14.578 1 94.69 147 ALA B N 1
ATOM 4110 C CA . ALA B 1 147 ? -10.102 -47.625 -15.609 1 94.69 147 ALA B CA 1
ATOM 4111 C C . ALA B 1 147 ? -9.25 -48.062 -16.797 1 94.69 147 ALA B C 1
ATOM 4113 O O . ALA B 1 147 ? -9.406 -49.188 -17.312 1 94.69 147 ALA B O 1
ATOM 4114 N N . VAL B 1 148 ? -8.359 -47.25 -17.219 1 93.62 148 VAL B N 1
ATOM 4115 C CA . VAL B 1 148 ? -7.535 -47.594 -18.375 1 93.62 148 VAL B CA 1
ATOM 4116 C C . VAL B 1 148 ? -6.555 -48.688 -17.984 1 93.62 148 VAL B C 1
ATOM 4118 O O . VAL B 1 148 ? -6.23 -49.562 -18.812 1 93.62 148 VAL B O 1
ATOM 4121 N N . GLU B 1 149 ? -6.086 -48.688 -16.75 1 91.88 149 GLU B N 1
ATOM 4122 C CA . GLU B 1 149 ? -5.238 -49.75 -16.266 1 91.88 149 GLU B CA 1
ATOM 4123 C C . GLU B 1 149 ? -5.98 -51.094 -16.281 1 91.88 149 GLU B C 1
ATOM 4125 O O . GLU B 1 149 ? -5.387 -52.156 -16.562 1 91.88 149 GLU B O 1
ATOM 4130 N N . SER B 1 150 ? -7.234 -51.094 -15.984 1 92.19 150 SER B N 1
ATOM 4131 C CA . SER B 1 150 ? -8.031 -52.312 -16.016 1 92.19 150 SER B CA 1
ATOM 4132 C C . SER B 1 150 ? -8.102 -52.906 -17.422 1 92.19 150 SER B C 1
ATOM 4134 O O . SER B 1 150 ? -8.148 -54.125 -17.609 1 92.19 150 SER B O 1
ATOM 4136 N N . LEU B 1 151 ? -8.039 -52.031 -18.438 1 89.69 151 LEU B N 1
ATOM 4137 C CA . LEU B 1 151 ? -8.016 -52.5 -19.828 1 89.69 151 LEU B CA 1
ATOM 4138 C C . LEU B 1 151 ? -6.703 -53.219 -20.141 1 89.69 151 LEU B C 1
ATOM 4140 O O . LEU B 1 151 ? -6.699 -54.25 -20.797 1 89.69 151 LEU B O 1
ATOM 4144 N N . ASN B 1 152 ? -5.68 -52.562 -19.688 1 88.25 152 ASN B N 1
ATOM 4145 C CA . ASN B 1 152 ? -4.379 -53.219 -19.875 1 88.25 152 ASN B CA 1
ATOM 4146 C C . ASN B 1 152 ? -4.324 -54.562 -19.188 1 88.25 152 ASN B C 1
ATOM 4148 O O . ASN B 1 152 ? -3.803 -55.531 -19.75 1 88.25 152 ASN B O 1
ATOM 4152 N N . ASN B 1 153 ? -4.855 -54.688 -18.016 1 90.31 153 ASN B N 1
ATOM 4153 C CA . ASN B 1 153 ? -4.891 -55.969 -17.297 1 90.31 153 ASN B CA 1
ATOM 4154 C C . ASN B 1 153 ? -5.688 -57.031 -18.047 1 90.31 153 ASN B C 1
ATOM 4156 O O . ASN B 1 153 ? -5.309 -58.188 -18.078 1 90.31 153 ASN B O 1
ATOM 4160 N N . ALA B 1 154 ? -6.738 -56.594 -18.656 1 89 154 ALA B N 1
ATOM 4161 C CA . ALA B 1 154 ? -7.547 -57.5 -19.453 1 89 154 ALA B CA 1
ATOM 4162 C C . ALA B 1 154 ? -6.75 -58.062 -20.641 1 89 154 ALA B C 1
ATOM 4164 O O . ALA B 1 154 ? -6.855 -59.25 -20.969 1 89 154 ALA B O 1
ATOM 4165 N N . VAL B 1 155 ? -5.961 -57.25 -21.266 1 88.56 155 VAL B N 1
ATOM 4166 C CA . VAL B 1 155 ? -5.141 -57.656 -22.391 1 88.56 155 VAL B CA 1
ATOM 4167 C C . VAL B 1 155 ? -4.109 -58.688 -21.938 1 88.56 155 VAL B C 1
ATOM 4169 O O . VAL B 1 155 ? -3.83 -59.656 -22.641 1 88.56 155 VAL B O 1
ATOM 4172 N N . MET B 1 156 ? -3.584 -58.531 -20.703 1 88.81 156 MET B N 1
ATOM 4173 C CA . MET B 1 156 ? -2.559 -59.406 -20.172 1 88.81 156 MET B CA 1
ATOM 4174 C C . MET B 1 156 ? -3.139 -60.781 -19.891 1 88.81 156 MET B C 1
ATOM 4176 O O . MET B 1 156 ? -2.396 -61.781 -19.75 1 88.81 156 MET B O 1
ATOM 4180 N N . GLN B 1 157 ? -4.461 -60.938 -19.828 1 88.56 157 GLN B N 1
ATOM 4181 C CA . GLN B 1 157 ? -5.109 -62.219 -19.562 1 88.56 157 GLN B CA 1
ATOM 4182 C C . GLN B 1 157 ? -5.414 -62.969 -20.859 1 88.56 157 GLN B C 1
ATOM 4184 O O . GLN B 1 157 ? -5.801 -64.125 -20.812 1 88.56 157 GLN B O 1
ATOM 4189 N N . ILE B 1 158 ? -5.203 -62.312 -22 1 87.88 158 ILE B N 1
ATOM 4190 C CA . ILE B 1 158 ? -5.406 -62.969 -23.281 1 87.88 158 ILE B CA 1
ATOM 4191 C C . ILE B 1 158 ? -4.301 -64 -23.516 1 87.88 158 ILE B C 1
ATOM 4193 O O . ILE B 1 158 ? -3.145 -63.781 -23.156 1 87.88 158 ILE B O 1
ATOM 4197 N N . ASP B 1 159 ? -4.594 -65.125 -24.172 1 88.94 159 ASP B N 1
ATOM 4198 C CA . ASP B 1 159 ? -3.631 -66.125 -24.5 1 88.94 159 ASP B CA 1
ATOM 4199 C C . ASP B 1 159 ? -2.449 -65.562 -25.281 1 88.94 159 ASP B C 1
ATOM 4201 O O . ASP B 1 159 ? -2.635 -64.875 -26.281 1 88.94 159 ASP B O 1
ATOM 4205 N N . PRO B 1 160 ? -1.32 -65.75 -24.797 1 87.44 160 PRO B N 1
ATOM 4206 C CA . PRO B 1 160 ? -0.121 -65.25 -25.453 1 87.44 160 PRO B CA 1
ATOM 4207 C C . PRO B 1 160 ? -0.015 -65.688 -26.922 1 87.44 160 PRO B C 1
ATOM 4209 O O . PRO B 1 160 ? 0.665 -65 -27.719 1 87.44 160 PRO B O 1
ATOM 4212 N N . SER B 1 161 ? -0.739 -66.75 -27.281 1 85.94 161 SER B N 1
ATOM 4213 C CA . SER B 1 161 ? -0.661 -67.25 -28.656 1 85.94 161 SER B CA 1
ATOM 4214 C C . SER B 1 161 ? -1.646 -66.5 -29.562 1 85.94 161 SER B C 1
ATOM 4216 O O . SER B 1 161 ? -1.571 -66.625 -30.781 1 85.94 161 SER B O 1
ATOM 4218 N N . ASP B 1 162 ? -2.48 -65.75 -28.984 1 87.44 162 ASP B N 1
ATOM 4219 C CA . ASP B 1 162 ? -3.465 -65 -29.75 1 87.44 162 ASP B CA 1
ATOM 4220 C C . ASP B 1 162 ? -2.805 -63.875 -30.516 1 87.44 162 ASP B C 1
ATOM 4222 O O . ASP B 1 162 ? -2.207 -62.969 -29.906 1 87.44 162 ASP B O 1
ATOM 4226 N N . PRO B 1 163 ? -2.941 -63.781 -31.75 1 84.19 163 PRO B N 1
ATOM 4227 C CA . PRO B 1 163 ? -2.277 -62.781 -32.562 1 84.19 163 PRO B CA 1
ATOM 4228 C C . PRO B 1 163 ? -2.828 -61.375 -32.312 1 84.19 163 PRO B C 1
ATOM 4230 O O . PRO B 1 163 ? -2.152 -60.375 -32.594 1 84.19 163 PRO B O 1
ATOM 4233 N N . ALA B 1 164 ? -4 -61.312 -31.703 1 86.62 164 ALA B N 1
ATOM 4234 C CA . ALA B 1 164 ? -4.613 -60 -31.469 1 86.62 164 ALA B CA 1
ATOM 4235 C C . ALA B 1 164 ? -4.062 -59.375 -30.203 1 86.62 164 ALA B C 1
ATOM 4237 O O . ALA B 1 164 ? -4.262 -58.156 -29.969 1 86.62 164 ALA B O 1
ATOM 4238 N N . ARG B 1 165 ? -3.393 -60.156 -29.359 1 88.56 165 ARG B N 1
ATOM 4239 C CA . ARG B 1 165 ? -2.938 -59.719 -28.047 1 88.56 165 ARG B CA 1
ATOM 4240 C C . ARG B 1 165 ? -2.029 -58.5 -28.188 1 88.56 165 ARG B C 1
ATOM 4242 O O . ARG B 1 165 ? -2.186 -57.531 -27.453 1 88.56 165 ARG B O 1
ATOM 4249 N N . PHE B 1 166 ? -1.161 -58.562 -29.125 1 88.25 166 PHE B N 1
ATOM 4250 C CA . PHE B 1 166 ? -0.187 -57.469 -29.297 1 88.25 166 PHE B CA 1
ATOM 4251 C C . PHE B 1 166 ? -0.875 -56.188 -29.688 1 88.25 166 PHE B C 1
ATOM 4253 O O . PHE B 1 166 ? -0.613 -55.125 -29.109 1 88.25 166 PHE B O 1
ATOM 4260 N N . ASP B 1 167 ? -1.753 -56.25 -30.625 1 87.81 167 ASP B N 1
ATOM 4261 C CA . ASP B 1 167 ? -2.439 -55.062 -31.109 1 87.81 167 ASP B CA 1
ATOM 4262 C C . ASP B 1 167 ? -3.322 -54.438 -30.031 1 87.81 167 ASP B C 1
ATOM 4264 O O . ASP B 1 167 ? -3.383 -53.219 -29.891 1 87.81 167 ASP B O 1
ATOM 4268 N N . LEU B 1 168 ? -3.947 -55.281 -29.266 1 89.94 168 LEU B N 1
ATOM 4269 C CA . LEU B 1 168 ? -4.793 -54.781 -28.172 1 89.94 168 LEU B CA 1
ATOM 4270 C C . LEU B 1 168 ? -3.955 -54.156 -27.078 1 89.94 168 LEU B C 1
ATOM 4272 O O . LEU B 1 168 ? -4.352 -53.156 -26.484 1 89.94 168 LEU B O 1
ATOM 4276 N N . ALA B 1 169 ? -2.811 -54.688 -26.812 1 90 169 ALA B N 1
ATOM 4277 C CA . ALA B 1 169 ? -1.894 -54.125 -25.828 1 90 169 ALA B CA 1
ATOM 4278 C C . ALA B 1 169 ? -1.433 -52.719 -26.25 1 90 169 ALA B C 1
ATOM 4280 O O . ALA B 1 169 ? -1.37 -51.812 -25.422 1 90 169 ALA B O 1
ATOM 4281 N N . GLN B 1 170 ? -1.171 -52.562 -27.531 1 88.19 170 GLN B N 1
ATOM 4282 C CA . GLN B 1 170 ? -0.737 -51.281 -28.031 1 88.19 170 GLN B CA 1
ATOM 4283 C C . GLN B 1 170 ? -1.849 -50.25 -27.922 1 88.19 170 GLN B C 1
ATOM 4285 O O . GLN B 1 170 ? -1.591 -49.094 -27.578 1 88.19 170 GLN B O 1
ATOM 4290 N N . LEU B 1 171 ? -3.021 -50.688 -28.203 1 90.31 171 LEU B N 1
ATOM 4291 C CA . LEU B 1 171 ? -4.152 -49.75 -28.125 1 90.31 171 LEU B CA 1
ATOM 4292 C C . LEU B 1 171 ? -4.41 -49.344 -26.688 1 90.31 171 LEU B C 1
ATOM 4294 O O . LEU B 1 171 ? -4.676 -48.156 -26.422 1 90.31 171 LEU B O 1
ATOM 4298 N N . ALA B 1 172 ? -4.352 -50.25 -25.75 1 91.69 172 ALA B N 1
ATOM 4299 C CA . ALA B 1 172 ? -4.52 -49.938 -24.328 1 91.69 172 ALA B CA 1
ATOM 4300 C C . ALA B 1 172 ? -3.428 -49 -23.844 1 91.69 172 ALA B C 1
ATOM 4302 O O . ALA B 1 172 ? -3.705 -48.031 -23.109 1 91.69 172 ALA B O 1
ATOM 4303 N N . ASN B 1 173 ? -2.256 -49.219 -24.266 1 90.38 173 ASN B N 1
ATOM 4304 C CA . ASN B 1 173 ? -1.132 -48.375 -23.891 1 90.38 173 ASN B CA 1
ATOM 4305 C C . ASN B 1 173 ? -1.281 -46.969 -24.453 1 90.38 173 ASN B C 1
ATOM 4307 O O . ASN B 1 173 ? -0.948 -45.969 -23.797 1 90.38 173 ASN B O 1
ATOM 4311 N N . ASN B 1 174 ? -1.7 -46.906 -25.672 1 89.81 174 ASN B N 1
ATOM 4312 C CA . ASN B 1 174 ? -1.922 -45.594 -26.281 1 89.81 174 ASN B CA 1
ATOM 4313 C C . ASN B 1 174 ? -2.994 -44.812 -25.531 1 89.81 174 ASN B C 1
ATOM 4315 O O . ASN B 1 174 ? -2.869 -43.594 -25.359 1 89.81 174 ASN B O 1
ATOM 4319 N N . ALA B 1 175 ? -4.035 -45.5 -25.141 1 93.44 175 ALA B N 1
ATOM 4320 C CA . ALA B 1 175 ? -5.09 -44.844 -24.359 1 93.44 175 ALA B CA 1
ATOM 4321 C C . ALA B 1 175 ? -4.547 -44.312 -23.047 1 93.44 175 ALA B C 1
ATOM 4323 O O . ALA B 1 175 ? -4.875 -43.188 -22.625 1 93.44 175 ALA B O 1
ATOM 4324 N N . ARG B 1 176 ? -3.787 -45.094 -22.375 1 93.31 176 ARG B N 1
ATOM 4325 C CA . ARG B 1 176 ? -3.162 -44.688 -21.125 1 93.31 176 ARG B CA 1
ATOM 4326 C C . ARG B 1 176 ? -2.26 -43.469 -21.328 1 93.31 176 ARG B C 1
ATOM 4328 O O . ARG B 1 176 ? -2.289 -42.531 -20.547 1 93.31 176 ARG B O 1
ATOM 4335 N N . GLN B 1 177 ? -1.507 -43.5 -22.406 1 89.44 177 GLN B N 1
ATOM 4336 C CA . GLN B 1 177 ? -0.622 -42.375 -22.719 1 89.44 177 GLN B CA 1
ATOM 4337 C C . GLN B 1 177 ? -1.418 -41.094 -22.984 1 89.44 177 GLN B C 1
ATOM 4339 O O . GLN B 1 177 ? -1.029 -40.031 -22.547 1 89.44 177 GLN B O 1
ATOM 4344 N N . ASP B 1 178 ? -2.473 -41.281 -23.75 1 93 178 ASP B N 1
ATOM 4345 C CA . ASP B 1 178 ? -3.34 -40.125 -24 1 93 178 ASP B CA 1
ATOM 4346 C C . ASP B 1 178 ? -3.818 -39.5 -22.688 1 93 178 ASP B C 1
ATOM 4348 O O . ASP B 1 178 ? -3.787 -38.281 -22.531 1 93 178 ASP B O 1
ATOM 4352 N N . LEU B 1 179 ? -4.211 -40.344 -21.781 1 95.25 179 LEU B N 1
ATOM 4353 C CA . LEU B 1 179 ? -4.75 -39.875 -20.516 1 95.25 179 LEU B CA 1
ATOM 4354 C C . LEU B 1 179 ? -3.668 -39.188 -19.703 1 95.25 179 LEU B C 1
ATOM 4356 O O . LEU B 1 179 ? -3.916 -38.125 -19.109 1 95.25 179 LEU B O 1
ATOM 4360 N N . VAL B 1 180 ? -2.518 -39.688 -19.594 1 93.31 180 VAL B N 1
ATOM 4361 C CA . VAL B 1 180 ? -1.439 -39.094 -18.812 1 93.31 180 VAL B CA 1
ATOM 4362 C C . VAL B 1 180 ? -1.081 -37.719 -19.422 1 93.31 180 VAL B C 1
ATOM 4364 O O . VAL B 1 180 ? -0.808 -36.781 -18.703 1 93.31 180 VAL B O 1
ATOM 4367 N N . LEU B 1 181 ? -1.078 -37.688 -20.797 1 92.06 181 LEU B N 1
ATOM 4368 C CA . LEU B 1 181 ? -0.818 -36.406 -21.453 1 92.06 181 LEU B CA 1
ATOM 4369 C C . LEU B 1 181 ? -1.917 -35.406 -21.141 1 92.06 181 LEU B C 1
ATOM 4371 O O . LEU B 1 181 ? -1.647 -34.219 -21 1 92.06 181 LEU B O 1
ATOM 4375 N N . VAL B 1 182 ? -3.15 -35.875 -21.109 1 96.38 182 VAL B N 1
ATOM 4376 C CA . VAL B 1 182 ? -4.254 -35.031 -20.688 1 96.38 182 VAL B CA 1
ATOM 4377 C C . VAL B 1 182 ? -3.971 -34.469 -19.312 1 96.38 182 VAL B C 1
ATOM 4379 O O . VAL B 1 182 ? -4.07 -33.25 -19.094 1 96.38 182 VAL B O 1
ATOM 4382 N N . ARG B 1 183 ? -3.609 -35.281 -18.359 1 95.12 183 ARG B N 1
ATOM 4383 C CA . ARG B 1 183 ? -3.357 -34.875 -16.984 1 95.12 183 ARG B CA 1
ATOM 4384 C C . ARG B 1 183 ? -2.186 -33.875 -16.922 1 95.12 183 ARG B C 1
ATOM 4386 O O . ARG B 1 183 ? -2.186 -32.969 -16.109 1 95.12 183 ARG B O 1
ATOM 4393 N N . TYR B 1 184 ? -1.214 -34.125 -17.781 1 93.38 184 TYR B N 1
ATOM 4394 C CA . TYR B 1 184 ? -0.071 -33.219 -17.891 1 93.38 184 TYR B CA 1
ATOM 4395 C C . TYR B 1 184 ? -0.515 -31.828 -18.312 1 93.38 184 TYR B C 1
ATOM 4397 O O . TYR B 1 184 ? -0.154 -30.844 -17.672 1 93.38 184 TYR B O 1
ATOM 4405 N N . GLU B 1 185 ? -1.297 -31.766 -19.375 1 94.81 185 GLU B N 1
ATOM 4406 C CA . GLU B 1 185 ? -1.748 -30.469 -19.875 1 94.81 185 GLU B CA 1
ATOM 4407 C C . GLU B 1 185 ? -2.697 -29.797 -18.891 1 94.81 185 GLU B C 1
ATOM 4409 O O . GLU B 1 185 ? -2.67 -28.562 -18.734 1 94.81 185 GLU B O 1
ATOM 4414 N N . VAL B 1 186 ? -3.551 -30.578 -18.266 1 96.12 186 VAL B N 1
ATOM 4415 C CA . VAL B 1 186 ? -4.48 -30.031 -17.281 1 96.12 186 VAL B CA 1
ATOM 4416 C C . VAL B 1 186 ? -3.703 -29.469 -16.094 1 96.12 186 VAL B C 1
ATOM 4418 O O . VAL B 1 186 ? -4.055 -28.422 -15.555 1 96.12 186 VAL B O 1
ATOM 4421 N N . ARG B 1 187 ? -2.709 -30.156 -15.688 1 93.5 187 ARG B N 1
ATOM 4422 C CA . ARG B 1 187 ? -1.861 -29.656 -14.609 1 93.5 187 ARG B CA 1
ATOM 4423 C C . ARG B 1 187 ? -1.222 -28.328 -14.992 1 93.5 187 ARG B C 1
ATOM 4425 O O . ARG B 1 187 ? -1.101 -27.422 -14.164 1 93.5 187 ARG B O 1
ATOM 4432 N N . GLY B 1 188 ? -0.778 -28.281 -16.25 1 91.56 188 GLY B N 1
ATOM 4433 C CA . GLY B 1 188 ? -0.282 -27 -16.734 1 91.56 188 GLY B CA 1
ATOM 4434 C C . GLY B 1 188 ? -1.312 -25.891 -16.656 1 91.56 188 GLY B C 1
ATOM 4435 O O . GLY B 1 188 ? -0.996 -24.766 -16.25 1 91.56 188 GLY B O 1
ATOM 4436 N N . TYR B 1 189 ? -2.562 -26.219 -17 1 94 189 TYR B N 1
ATOM 4437 C CA . TYR B 1 189 ? -3.66 -25.25 -16.969 1 94 189 TYR B CA 1
ATOM 4438 C C . TYR B 1 189 ? -3.986 -24.844 -15.547 1 94 189 TYR B C 1
ATOM 4440 O O . TYR B 1 189 ? -4.148 -23.656 -15.258 1 94 189 TYR B O 1
ATOM 4448 N N . THR B 1 190 ? -3.996 -25.766 -14.594 1 92.69 190 THR B N 1
ATOM 4449 C CA . THR B 1 190 ? -4.352 -25.453 -13.219 1 92.69 190 THR B CA 1
ATOM 4450 C C . THR B 1 190 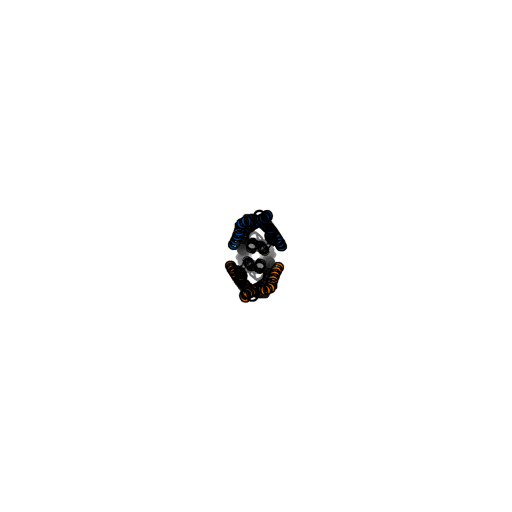? -3.223 -24.688 -12.523 1 92.69 190 THR B C 1
ATOM 4452 O O . THR B 1 190 ? -3.467 -23.906 -11.602 1 92.69 190 THR B O 1
ATOM 4455 N N . GLY B 1 191 ? -2.014 -24.891 -12.992 1 87.5 191 GLY B N 1
ATOM 4456 C CA . GLY B 1 191 ? -0.879 -24.188 -12.422 1 87.5 191 GLY B CA 1
ATOM 4457 C C . GLY B 1 191 ? -0.753 -22.75 -12.93 1 87.5 191 GLY B C 1
ATOM 4458 O O . GLY B 1 191 ? -0.314 -21.875 -12.195 1 87.5 191 GLY B O 1
ATOM 4459 N N . ASN B 1 192 ? -1.052 -22.594 -14.195 1 88.06 192 ASN B N 1
ATOM 4460 C CA . ASN B 1 192 ? -1.003 -21.281 -14.836 1 88.06 192 ASN B CA 1
ATOM 4461 C C . ASN B 1 192 ? -2.184 -21.078 -15.781 1 88.06 192 ASN B C 1
ATOM 4463 O O . ASN B 1 192 ? -2.029 -21.156 -17 1 88.06 192 ASN B O 1
ATOM 4467 N N . PRO B 1 193 ? -3.281 -20.766 -15.164 1 90.31 193 PRO B N 1
ATOM 4468 C CA . PRO B 1 193 ? -4.461 -20.625 -16.016 1 90.31 193 PRO B CA 1
ATOM 4469 C C . PRO B 1 193 ? -4.363 -19.453 -16.969 1 90.31 193 PRO B C 1
ATOM 4471 O O . PRO B 1 193 ? -4.27 -18.297 -16.531 1 90.31 193 PRO B O 1
ATOM 4474 N N . ASN B 1 194 ? -4.293 -19.672 -18.266 1 89.75 194 ASN B N 1
ATOM 4475 C CA . ASN B 1 194 ? -4.32 -18.703 -19.344 1 89.75 194 ASN B CA 1
ATOM 4476 C C . ASN B 1 194 ? -4.875 -19.312 -20.625 1 89.75 194 ASN B C 1
ATOM 4478 O O . ASN B 1 194 ? -5.203 -20.5 -20.672 1 89.75 194 ASN B O 1
ATOM 4482 N N . ASP B 1 195 ? -4.996 -18.547 -21.641 1 94 195 ASP B N 1
ATOM 4483 C CA . ASP B 1 195 ? -5.633 -19 -22.875 1 94 195 ASP B CA 1
ATOM 4484 C C . ASP B 1 195 ? -4.844 -20.141 -23.516 1 94 195 ASP B C 1
ATOM 4486 O O . ASP B 1 195 ? -5.43 -21.109 -24 1 94 195 ASP B O 1
ATOM 4490 N N . LYS B 1 196 ? -3.566 -20.016 -23.453 1 94.12 196 LYS B N 1
ATOM 4491 C CA . LYS B 1 196 ? -2.711 -21.016 -24.094 1 94.12 196 LYS B CA 1
ATOM 4492 C C . LYS B 1 196 ? -2.814 -22.359 -23.375 1 94.12 196 LYS B C 1
ATOM 4494 O O . LYS B 1 196 ? -3.041 -23.391 -24 1 94.12 196 LYS B O 1
ATOM 4499 N N . THR B 1 197 ? -2.631 -22.359 -22.031 1 95 197 THR B N 1
ATOM 4500 C CA . THR B 1 197 ? -2.68 -23.594 -21.25 1 95 197 THR B CA 1
ATOM 4501 C C . THR B 1 197 ? -4.086 -24.188 -21.266 1 95 197 THR B C 1
ATOM 4503 O O . THR B 1 197 ? -4.25 -25.406 -21.281 1 95 197 THR B O 1
ATOM 4506 N N . GLU B 1 198 ? -5.117 -23.344 -21.297 1 96.62 198 GLU B N 1
ATOM 4507 C CA . GLU B 1 198 ? -6.496 -23.797 -21.406 1 96.62 198 GLU B CA 1
ATOM 4508 C C . GLU B 1 198 ? -6.734 -24.562 -22.703 1 96.62 198 GLU B C 1
ATOM 4510 O O . GLU B 1 198 ? -7.25 -25.672 -22.688 1 96.62 198 GLU B O 1
ATOM 4515 N N . THR B 1 199 ? -6.336 -23.953 -23.797 1 97.62 199 THR B N 1
ATOM 4516 C CA . THR B 1 199 ? -6.523 -24.547 -25.125 1 97.62 199 THR B CA 1
ATOM 4517 C C . THR B 1 199 ? -5.805 -25.891 -25.203 1 97.62 199 THR B C 1
ATOM 4519 O O . THR B 1 199 ? -6.367 -26.875 -25.703 1 97.62 199 THR B O 1
ATOM 4522 N N . ALA B 1 200 ? -4.566 -25.938 -24.641 1 96.62 200 ALA B N 1
ATOM 4523 C CA . ALA B 1 200 ? -3.791 -27.172 -24.672 1 96.62 200 ALA B CA 1
ATOM 4524 C C . ALA B 1 200 ? -4.488 -28.281 -23.891 1 96.62 200 ALA B C 1
ATOM 4526 O O . ALA B 1 200 ? -4.566 -29.422 -24.344 1 96.62 200 ALA B O 1
ATOM 4527 N N . ALA B 1 201 ? -5.047 -27.953 -22.734 1 97.62 201 ALA B N 1
ATOM 4528 C CA . ALA B 1 201 ? -5.715 -28.922 -21.875 1 97.62 201 ALA B CA 1
ATOM 4529 C C . ALA B 1 201 ? -6.965 -29.484 -22.547 1 97.62 201 ALA B C 1
ATOM 4531 O O . ALA B 1 201 ? -7.137 -30.703 -22.656 1 97.62 201 ALA B O 1
ATOM 4532 N N . PHE B 1 202 ? -7.777 -28.625 -23.141 1 97.81 202 PHE B N 1
ATOM 4533 C CA . PHE B 1 202 ? -9.039 -29.062 -23.734 1 97.81 202 PHE B CA 1
ATOM 4534 C C . PHE B 1 202 ? -8.797 -29.781 -25.047 1 97.81 202 PHE B C 1
ATOM 4536 O O . PHE B 1 202 ? -9.508 -30.734 -25.391 1 97.81 202 PHE B O 1
ATOM 4543 N N . GLN B 1 203 ? -7.805 -29.297 -25.828 1 97.81 203 GLN B N 1
ATOM 4544 C CA . GLN B 1 203 ? -7.465 -30 -27.078 1 97.81 203 GLN B CA 1
ATOM 4545 C C . GLN B 1 203 ? -7.035 -31.438 -26.797 1 97.81 203 GLN B C 1
ATOM 4547 O O . GLN B 1 203 ? -7.469 -32.375 -27.484 1 97.81 203 GLN B O 1
ATOM 4552 N N . GLN B 1 204 ? -6.168 -31.594 -25.766 1 96.94 204 GLN B N 1
ATOM 4553 C CA . GLN B 1 204 ? -5.699 -32.938 -25.438 1 96.94 204 GLN B CA 1
ATOM 4554 C C . GLN B 1 204 ? -6.844 -33.812 -24.906 1 96.94 204 GLN B C 1
ATOM 4556 O O . GLN B 1 204 ? -6.918 -35 -25.203 1 96.94 204 GLN B O 1
ATOM 4561 N N . LEU B 1 205 ? -7.711 -33.219 -24.062 1 97.44 205 LEU B N 1
ATOM 4562 C CA . LEU B 1 205 ? -8.875 -33.938 -23.547 1 97.44 205 LEU B CA 1
ATOM 4563 C C . LEU B 1 205 ? -9.789 -34.406 -24.672 1 97.44 205 LEU B C 1
ATOM 4565 O O . LEU B 1 205 ? -10.188 -35.562 -24.719 1 97.44 205 LEU B O 1
ATOM 4569 N N . ASP B 1 206 ? -10.062 -33.562 -25.625 1 97.19 206 ASP B N 1
ATOM 4570 C CA . ASP B 1 206 ? -10.945 -33.875 -26.734 1 97.19 206 ASP B CA 1
ATOM 4571 C C . ASP B 1 206 ? -10.32 -34.906 -27.656 1 97.19 206 ASP B C 1
ATOM 4573 O O . ASP B 1 206 ? -11.008 -35.781 -28.188 1 97.19 206 ASP B O 1
ATOM 4577 N N . SER B 1 207 ? -9 -34.781 -27.812 1 96.5 207 SER B N 1
ATOM 4578 C CA . SER B 1 207 ? -8.297 -35.781 -28.609 1 96.5 207 SER B CA 1
ATOM 4579 C C . SER B 1 207 ? -8.406 -37.156 -27.953 1 96.5 207 SER B C 1
ATOM 4581 O O . SER B 1 207 ? -8.703 -38.156 -28.641 1 96.5 207 SER B O 1
ATOM 4583 N N . ALA B 1 208 ? -8.188 -37.219 -26.625 1 96.62 208 ALA B N 1
ATOM 4584 C CA . ALA B 1 208 ? -8.297 -38.5 -25.906 1 96.62 208 ALA B CA 1
ATOM 4585 C C . ALA B 1 208 ? -9.703 -39.062 -26.016 1 96.62 208 ALA B C 1
ATOM 4587 O O . ALA B 1 208 ? -9.867 -40.281 -26.219 1 96.62 208 ALA B O 1
ATOM 4588 N N . ILE B 1 209 ? -10.719 -38.281 -25.922 1 95.94 209 ILE B N 1
ATOM 4589 C CA . ILE B 1 209 ? -12.109 -38.688 -26 1 95.94 209 ILE B CA 1
ATOM 4590 C C . ILE B 1 209 ? -12.406 -39.219 -27.422 1 95.94 209 ILE B C 1
ATOM 4592 O O . ILE B 1 209 ? -13.125 -40.219 -27.578 1 95.94 209 ILE B O 1
ATOM 4596 N N . SER B 1 210 ? -11.789 -38.562 -28.469 1 95.5 210 SER B N 1
ATOM 4597 C CA . SER B 1 210 ? -12.023 -39 -29.859 1 95.5 210 SER B CA 1
ATOM 4598 C C . SER B 1 210 ? -11.422 -40.375 -30.125 1 95.5 210 SER B C 1
ATOM 4600 O O . SER B 1 210 ? -11.883 -41.094 -31.016 1 95.5 210 SER B O 1
ATOM 4602 N N . HIS B 1 211 ? -10.375 -40.719 -29.359 1 94.19 211 HIS B N 1
ATOM 4603 C CA . HIS B 1 211 ? -9.711 -42 -29.547 1 94.19 211 HIS B CA 1
ATOM 4604 C C . HIS B 1 211 ? -10.492 -43.125 -28.906 1 94.19 211 HIS B C 1
ATOM 4606 O O . HIS B 1 211 ? -10.172 -44.312 -29.094 1 94.19 211 HIS B O 1
ATOM 4612 N N . LEU B 1 212 ? -11.57 -42.812 -28.125 1 92.88 212 LEU B N 1
ATOM 4613 C CA . LEU B 1 212 ? -12.352 -43.812 -27.422 1 92.88 212 LEU B CA 1
ATOM 4614 C C . LEU B 1 212 ? -13.07 -44.719 -28.406 1 92.88 212 LEU B C 1
ATOM 4616 O O . LEU B 1 212 ? -13.242 -45.938 -28.141 1 92.88 212 LEU B O 1
ATOM 4620 N N . ASP B 1 213 ? -13.453 -44.25 -29.594 1 90.94 213 ASP B N 1
ATOM 4621 C CA . ASP B 1 213 ? -14.18 -45.031 -30.578 1 90.94 213 ASP B CA 1
ATOM 4622 C C . ASP B 1 213 ? -13.312 -46.156 -31.125 1 90.94 213 ASP B C 1
ATOM 4624 O O . ASP B 1 213 ? -13.797 -47.281 -31.328 1 90.94 213 ASP B O 1
ATOM 4628 N N . ARG B 1 214 ? -12.07 -45.781 -31.312 1 90.81 214 ARG B N 1
ATOM 4629 C CA . ARG B 1 214 ? -11.148 -46.812 -31.766 1 90.81 214 ARG B CA 1
ATOM 4630 C C . ARG B 1 214 ? -10.992 -47.906 -30.734 1 90.81 214 ARG B C 1
ATOM 4632 O O . ARG B 1 214 ? -10.891 -49.094 -31.078 1 90.81 214 ARG B O 1
ATOM 4639 N N . LEU B 1 215 ? -10.984 -47.531 -29.5 1 91.06 215 LEU B N 1
ATOM 4640 C CA . LEU B 1 215 ? -10.883 -48.5 -28.422 1 91.06 215 LEU B CA 1
ATOM 4641 C C . LEU B 1 215 ? -12.117 -49.406 -28.359 1 91.06 215 LEU B C 1
ATOM 4643 O O . LEU B 1 215 ? -12 -50.625 -28.234 1 91.06 215 LEU B O 1
ATOM 4647 N N . LYS B 1 216 ? -13.281 -48.812 -28.531 1 90.94 216 LYS B N 1
ATOM 4648 C CA . LYS B 1 216 ? -14.539 -49.562 -28.516 1 90.94 216 LYS B CA 1
ATOM 4649 C C . LYS B 1 216 ? -14.586 -50.594 -29.656 1 90.94 216 LYS B C 1
ATOM 4651 O O . LYS B 1 216 ? -15.023 -51.719 -29.469 1 90.94 216 LYS B O 1
ATOM 4656 N N . ALA B 1 217 ? -14.055 -50.188 -30.828 1 90.12 217 ALA B N 1
ATOM 4657 C CA . ALA B 1 217 ? -14.078 -51.062 -32 1 90.12 217 ALA B CA 1
ATOM 4658 C C . ALA B 1 217 ? -13.109 -52.219 -31.859 1 90.12 217 ALA B C 1
ATOM 4660 O O . ALA B 1 217 ? -13.414 -53.344 -32.25 1 90.12 217 ALA B O 1
ATOM 4661 N N . ALA B 1 218 ? -12.008 -51.938 -31.203 1 89.31 218 ALA B N 1
ATOM 4662 C CA . ALA B 1 218 ? -10.945 -52.938 -31.125 1 89.31 218 ALA B CA 1
ATOM 4663 C C . ALA B 1 218 ? -11.227 -53.938 -30.016 1 89.31 218 ALA B C 1
ATOM 4665 O O . ALA B 1 218 ? -11.008 -55.156 -30.203 1 89.31 218 ALA B O 1
ATOM 4666 N N . PHE B 1 219 ? -11.648 -53.625 -28.844 1 87 219 PHE B N 1
ATOM 4667 C CA . PHE B 1 219 ? -11.812 -54.5 -27.703 1 87 219 PHE B CA 1
ATOM 4668 C C . PHE B 1 219 ? -13.148 -55.25 -27.781 1 87 219 PHE B C 1
ATOM 4670 O O . PHE B 1 219 ? -13.305 -56.312 -2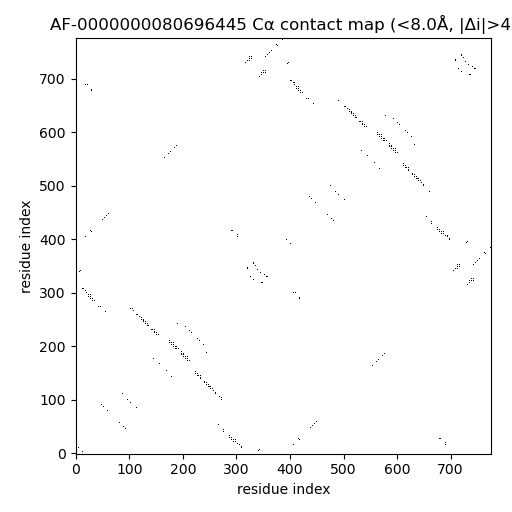7.172 1 87 219 PHE B O 1
ATOM 4677 N N . GLY B 1 220 ? -14.078 -54.781 -28.625 1 76.19 220 GLY B N 1
ATOM 4678 C CA . GLY B 1 220 ? -15.32 -55.469 -28.891 1 76.19 220 GLY B CA 1
ATOM 4679 C C . GLY B 1 220 ? -16.188 -55.625 -27.656 1 76.19 220 GLY B C 1
ATOM 4680 O O . GLY B 1 220 ? -16.078 -54.844 -26.719 1 76.19 220 GLY B O 1
ATOM 4681 N N . THR B 1 221 ? -16.922 -56.844 -27.672 1 78.44 221 THR B N 1
ATOM 4682 C CA . THR B 1 221 ? -17.953 -57.062 -26.672 1 78.44 221 THR B CA 1
ATOM 4683 C C . THR B 1 221 ? -17.375 -57.656 -25.391 1 78.44 221 THR B C 1
ATOM 4685 O O . THR B 1 221 ? -17.922 -57.469 -24.312 1 78.44 221 THR B O 1
ATOM 4688 N N . ALA B 1 222 ? -16.172 -58.156 -25.422 1 78.94 222 ALA B N 1
ATOM 4689 C CA . ALA B 1 222 ? -15.586 -58.844 -24.266 1 78.94 222 ALA B CA 1
ATOM 4690 C C . ALA B 1 222 ? -15.156 -57.844 -23.203 1 78.94 222 ALA B C 1
ATOM 4692 O O . ALA B 1 222 ? -15.172 -58.156 -22 1 78.94 222 ALA B O 1
ATOM 4693 N N . ASN B 1 223 ? -14.922 -56.656 -23.562 1 88.69 223 ASN B N 1
ATOM 4694 C CA . ASN B 1 223 ? -14.422 -55.656 -22.609 1 88.69 223 ASN B CA 1
ATOM 4695 C C . ASN B 1 223 ? -15.289 -54.406 -22.609 1 88.69 223 ASN B C 1
ATOM 4697 O O . ASN B 1 223 ? -14.797 -53.312 -22.312 1 88.69 223 ASN B O 1
ATOM 4701 N N . ARG B 1 224 ? -16.516 -54.625 -22.906 1 88.38 224 ARG B N 1
ATOM 4702 C CA . ARG B 1 224 ? -17.438 -53.5 -23.062 1 88.38 224 ARG B CA 1
ATOM 4703 C C . ARG B 1 224 ? -17.578 -52.719 -21.75 1 88.38 224 ARG B C 1
ATOM 4705 O O . ARG B 1 224 ? -17.625 -51.5 -21.766 1 88.38 224 ARG B O 1
ATOM 4712 N N . GLU B 1 225 ? -17.625 -53.406 -20.656 1 89.5 225 GLU B N 1
ATOM 4713 C CA . GLU B 1 225 ? -17.797 -52.781 -19.359 1 89.5 225 GLU B CA 1
ATOM 4714 C C . GLU B 1 225 ? -16.578 -51.938 -18.984 1 89.5 225 GLU B C 1
ATOM 4716 O O . GLU B 1 225 ? -16.719 -50.812 -18.5 1 89.5 225 GLU B O 1
ATOM 4721 N N . GLN B 1 226 ? -15.375 -52.375 -19.188 1 91.31 226 GLN B N 1
ATOM 4722 C CA . GLN B 1 226 ? -14.141 -51.656 -18.891 1 91.31 226 GLN B CA 1
ATOM 4723 C C . GLN B 1 226 ? -14.016 -50.406 -19.734 1 91.31 226 GLN B C 1
ATOM 4725 O O . GLN B 1 226 ? -13.625 -49.344 -19.234 1 91.31 226 GLN B O 1
ATOM 4730 N N . ILE B 1 227 ? -14.453 -50.531 -20.953 1 92.94 227 ILE B N 1
ATOM 4731 C CA . ILE B 1 227 ? -14.367 -49.375 -21.859 1 92.94 227 ILE B CA 1
ATOM 4732 C C . ILE B 1 227 ? -15.391 -48.312 -21.453 1 92.94 227 ILE B C 1
ATOM 4734 O O . ILE B 1 227 ? -15.086 -47.125 -21.469 1 92.94 227 ILE B O 1
ATOM 4738 N N . ALA B 1 228 ? -16.562 -48.812 -21.125 1 93.38 228 ALA B N 1
ATOM 4739 C CA . ALA B 1 228 ? -17.609 -47.875 -20.688 1 93.38 228 ALA B CA 1
ATOM 4740 C C . ALA B 1 228 ? -17.188 -47.156 -19.422 1 93.38 228 ALA B C 1
ATOM 4742 O O . ALA B 1 228 ? -17.438 -45.938 -19.281 1 93.38 228 ALA B O 1
ATOM 4743 N N . GLN B 1 229 ? -16.562 -47.844 -18.531 1 93.94 229 GLN B N 1
ATOM 4744 C CA . GLN B 1 229 ? -16.062 -47.219 -17.312 1 93.94 229 GLN B CA 1
ATOM 4745 C C . GLN B 1 229 ? -14.992 -46.188 -17.609 1 93.94 229 GLN B C 1
ATOM 4747 O O . GLN B 1 229 ? -14.977 -45.094 -17.016 1 93.94 229 GLN B O 1
ATOM 4752 N N . PHE B 1 230 ? -14.102 -46.5 -18.516 1 95.31 230 PHE B N 1
ATOM 4753 C CA . PHE B 1 230 ? -13.047 -45.562 -18.906 1 95.31 230 PHE B CA 1
ATOM 4754 C C . PHE B 1 230 ? -13.633 -44.312 -19.547 1 95.31 230 PHE B C 1
ATOM 4756 O O . PHE B 1 230 ? -13.25 -43.188 -19.219 1 95.31 230 PHE B O 1
ATOM 4763 N N . GLU B 1 231 ? -14.578 -44.531 -20.422 1 95.44 231 GLU B N 1
ATOM 4764 C CA . GLU B 1 231 ? -15.219 -43.406 -21.094 1 95.44 231 GLU B CA 1
ATOM 4765 C C . GLU B 1 231 ? -15.922 -42.5 -20.094 1 95.44 231 GLU B C 1
ATOM 4767 O O . GLU B 1 231 ? -15.781 -41.281 -20.156 1 95.44 231 GLU B O 1
ATOM 4772 N N . SER B 1 232 ? -16.656 -43.094 -19.188 1 96.5 232 SER B N 1
ATOM 4773 C CA . SER B 1 232 ? -17.359 -42.312 -18.188 1 96.5 232 SER B CA 1
ATOM 4774 C C . SER B 1 232 ? -16.391 -41.531 -17.312 1 96.5 232 SER B C 1
ATOM 4776 O O . SER B 1 232 ? -16.625 -40.344 -17.031 1 96.5 232 SER B O 1
ATOM 4778 N N . ALA B 1 233 ? -15.336 -42.156 -16.875 1 96.5 233 ALA B N 1
ATOM 4779 C CA . ALA B 1 233 ? -14.344 -41.5 -16.031 1 96.5 233 ALA B CA 1
ATOM 4780 C C . ALA B 1 233 ? -13.68 -40.344 -16.766 1 96.5 233 ALA B C 1
ATOM 4782 O O . ALA B 1 233 ? -13.477 -39.25 -16.188 1 96.5 233 ALA B O 1
ATOM 4783 N N . LEU B 1 234 ? -13.359 -40.531 -18.047 1 96.94 234 LEU B N 1
ATOM 4784 C CA . LEU B 1 234 ? -12.719 -39.5 -18.844 1 96.94 234 LEU B CA 1
ATOM 4785 C C . LEU B 1 234 ? -13.656 -38.344 -19.078 1 96.94 234 LEU B C 1
ATOM 4787 O O . LEU B 1 234 ? -13.234 -37.188 -18.969 1 96.94 234 LEU B O 1
ATOM 4791 N N . ARG B 1 235 ? -14.859 -38.594 -19.328 1 97.38 235 ARG B N 1
ATOM 4792 C CA . ARG B 1 235 ? -15.836 -37.531 -19.531 1 97.38 235 ARG B CA 1
A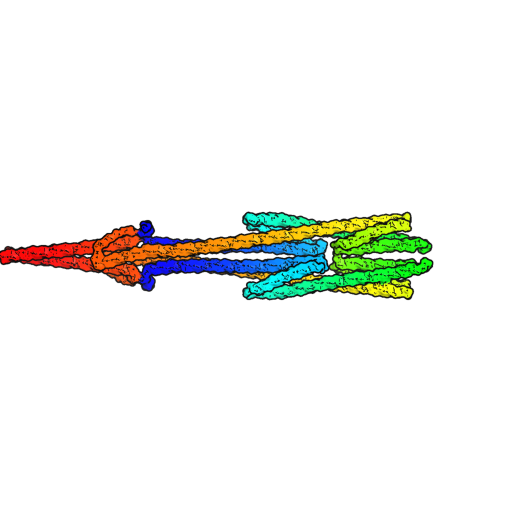TOM 4793 C C . ARG B 1 235 ? -16.109 -36.781 -18.234 1 97.38 235 ARG B C 1
ATOM 4795 O O . ARG B 1 235 ? -16.328 -35.562 -18.25 1 97.38 235 ARG B O 1
ATOM 4802 N N . ASN B 1 236 ? -16.156 -37.5 -17.125 1 97.75 236 ASN B N 1
ATOM 4803 C CA . ASN B 1 236 ? -16.266 -36.844 -15.836 1 97.75 236 ASN B CA 1
ATOM 4804 C C . ASN B 1 236 ? -15.078 -35.938 -15.562 1 97.75 236 ASN B C 1
ATOM 4806 O O . ASN B 1 236 ? -15.234 -34.844 -15.023 1 97.75 236 ASN B O 1
ATOM 4810 N N . TYR B 1 237 ? -13.883 -36.406 -15.891 1 97.88 237 TYR B N 1
ATOM 4811 C CA . TYR B 1 237 ? -12.672 -35.594 -15.75 1 97.88 237 TYR B CA 1
ATOM 4812 C C . TYR B 1 237 ? -12.773 -34.312 -16.594 1 97.88 237 TYR B C 1
ATOM 4814 O O . TYR B 1 237 ? -12.484 -33.219 -16.109 1 97.88 237 TYR B O 1
ATOM 4822 N N . ARG B 1 238 ? -13.234 -34.469 -17.828 1 97.94 238 ARG B N 1
ATOM 4823 C CA . ARG B 1 238 ? -13.406 -33.312 -18.688 1 97.94 238 ARG B CA 1
ATOM 4824 C C . ARG B 1 238 ? -14.391 -32.312 -18.078 1 97.94 238 ARG B C 1
ATOM 4826 O O . ARG B 1 238 ? -14.172 -31.109 -18.109 1 97.94 238 ARG B O 1
ATOM 4833 N N . SER B 1 239 ? -15.492 -32.844 -17.531 1 97.81 239 SER B N 1
ATOM 4834 C CA . SER B 1 239 ? -16.5 -32 -16.891 1 97.81 239 SER B CA 1
ATOM 4835 C C . SER B 1 239 ? -15.898 -31.25 -15.711 1 97.81 239 SER B C 1
ATOM 4837 O O . SER B 1 239 ? -16.219 -30.078 -15.492 1 97.81 239 SER B O 1
ATOM 4839 N N . SER B 1 240 ? -15.062 -31.875 -14.945 1 97.88 240 SER B N 1
ATOM 4840 C CA . SER B 1 240 ? -14.422 -31.219 -13.812 1 97.88 240 SER B CA 1
ATOM 4841 C C . SER B 1 240 ? -13.461 -30.125 -14.289 1 97.88 240 SER B C 1
ATOM 4843 O O . SER B 1 240 ? -13.312 -29.094 -13.625 1 97.88 240 SER B O 1
ATOM 4845 N N . VAL B 1 241 ? -12.773 -30.312 -15.406 1 98.06 241 VAL B N 1
ATOM 4846 C CA . VAL B 1 241 ? -11.891 -29.297 -15.961 1 98.06 241 VAL B CA 1
ATOM 4847 C C . VAL B 1 241 ? -12.719 -28.109 -16.438 1 98.06 241 VAL B C 1
ATOM 4849 O O . VAL B 1 241 ? -12.305 -26.953 -16.281 1 98.06 241 VAL B O 1
ATOM 4852 N N . ASP B 1 242 ? -13.914 -28.391 -16.969 1 97.94 242 ASP B N 1
ATOM 4853 C CA . ASP B 1 242 ? -14.844 -27.328 -17.328 1 97.94 242 ASP B CA 1
ATOM 4854 C C . ASP B 1 242 ? -15.258 -26.516 -16.109 1 97.94 242 ASP B C 1
ATOM 4856 O O . ASP B 1 242 ? -15.359 -25.281 -16.172 1 97.94 242 ASP B O 1
ATOM 4860 N N . ALA B 1 243 ? -15.531 -27.219 -15.094 1 97.38 243 ALA B N 1
ATOM 4861 C CA . ALA B 1 243 ? -15.891 -26.531 -13.852 1 97.38 243 ALA B CA 1
ATOM 4862 C C . ALA B 1 243 ? -14.742 -25.656 -13.352 1 97.38 243 ALA B C 1
ATOM 4864 O O . ALA B 1 243 ? -14.969 -24.562 -12.844 1 97.38 243 ALA B O 1
ATOM 4865 N N . PHE B 1 244 ? -13.516 -26.109 -13.469 1 97.12 244 PHE B N 1
ATOM 4866 C CA . PHE B 1 244 ? -12.344 -25.328 -13.086 1 97.12 244 PHE B CA 1
ATOM 4867 C C . PHE B 1 244 ? -12.25 -24.047 -13.922 1 97.12 244 PHE B C 1
ATOM 4869 O O . PHE B 1 244 ? -11.945 -22.969 -13.391 1 97.12 244 PHE B O 1
ATOM 4876 N N . LYS B 1 245 ? -12.492 -24.219 -15.18 1 97.19 245 LYS B N 1
ATOM 4877 C CA . LYS B 1 245 ? -12.508 -23.062 -16.062 1 97.19 245 LYS B CA 1
ATOM 4878 C C . LYS B 1 245 ? -13.484 -22 -15.562 1 97.19 245 LYS B C 1
ATOM 4880 O O . LYS B 1 245 ? -13.148 -20.812 -15.516 1 97.19 245 LYS B O 1
ATOM 4885 N N . ALA B 1 246 ? -14.633 -22.438 -15.148 1 96.38 246 ALA B N 1
ATOM 4886 C CA . ALA B 1 246 ? -15.656 -21.516 -14.656 1 96.38 246 ALA B CA 1
ATOM 4887 C C . ALA B 1 246 ? -15.188 -20.812 -13.383 1 96.38 246 ALA B C 1
ATOM 4889 O O . ALA B 1 246 ? -15.391 -19.609 -13.234 1 96.38 246 ALA B O 1
ATOM 4890 N N . THR B 1 247 ? -14.578 -21.531 -12.477 1 95.19 247 THR B N 1
ATOM 4891 C CA . THR B 1 247 ? -14.102 -20.922 -11.234 1 95.19 247 THR B CA 1
ATOM 4892 C C . THR B 1 247 ? -12.992 -19.922 -11.516 1 95.19 247 THR B C 1
ATOM 4894 O O . THR B 1 247 ? -12.914 -18.875 -10.867 1 95.19 247 THR B O 1
ATOM 4897 N N . THR B 1 248 ? -12.133 -20.234 -12.453 1 94.19 248 THR B N 1
ATOM 4898 C CA . THR B 1 248 ? -11.031 -19.344 -12.82 1 94.19 248 THR B CA 1
ATOM 4899 C C . THR B 1 248 ? -11.555 -18.062 -13.438 1 94.19 248 THR B C 1
ATOM 4901 O O . THR B 1 248 ? -11.039 -16.969 -13.156 1 94.19 248 THR B O 1
ATOM 4904 N N . GLN B 1 249 ? -12.57 -18.172 -14.234 1 94.88 249 GLN B N 1
ATOM 4905 C CA . GLN B 1 249 ? -13.172 -17.016 -14.867 1 94.88 249 GLN B CA 1
ATOM 4906 C C . GLN B 1 249 ? -13.859 -16.125 -13.828 1 94.88 249 GLN B C 1
ATOM 4908 O O . GLN B 1 249 ? -13.75 -14.891 -13.891 1 94.88 249 GLN B O 1
ATOM 4913 N N . THR B 1 250 ? -14.484 -16.75 -12.922 1 95.62 250 THR B N 1
ATOM 4914 C CA . THR B 1 250 ? -15.109 -15.992 -11.844 1 95.62 250 THR B CA 1
ATOM 4915 C C . THR B 1 250 ? -14.062 -15.266 -11.008 1 95.62 250 THR B C 1
ATOM 4917 O O . THR B 1 250 ? -14.219 -14.086 -10.695 1 95.62 250 THR B O 1
ATOM 4920 N N . ALA B 1 251 ? -13.016 -15.93 -10.633 1 93.62 251 ALA B N 1
ATOM 4921 C CA . ALA B 1 251 ? -11.938 -15.328 -9.852 1 93.62 251 ALA B CA 1
ATOM 4922 C C . ALA B 1 251 ? -11.305 -14.156 -10.594 1 93.62 251 ALA B C 1
ATOM 4924 O O . ALA B 1 251 ? -11.016 -13.117 -9.992 1 93.62 251 ALA B O 1
ATOM 4925 N N . ALA B 1 252 ? -11.125 -14.305 -11.875 1 92.38 252 ALA B N 1
ATOM 4926 C CA . ALA B 1 252 ? -10.547 -13.242 -12.695 1 92.38 252 ALA B CA 1
ATOM 4927 C C . ALA B 1 252 ? -11.461 -12.023 -12.734 1 92.38 252 ALA B C 1
ATOM 4929 O O . ALA B 1 252 ? -10.992 -10.883 -12.641 1 92.38 252 ALA B O 1
ATOM 4930 N N . SER B 1 253 ? -12.719 -12.258 -12.891 1 95.5 253 SER B N 1
ATOM 4931 C CA . SER B 1 253 ? -13.695 -11.172 -12.922 1 95.5 253 SER B CA 1
ATOM 4932 C C . SER B 1 253 ? -13.734 -10.43 -11.594 1 95.5 253 SER B C 1
ATOM 4934 O O . SER B 1 253 ? -13.758 -9.195 -11.57 1 95.5 253 SER B O 1
ATOM 4936 N N . VAL B 1 254 ? -13.727 -11.141 -10.516 1 95.88 254 VAL B N 1
ATOM 4937 C CA . VAL B 1 254 ? -13.766 -10.539 -9.18 1 95.88 254 VAL B CA 1
ATOM 4938 C C . VAL B 1 254 ? -12.492 -9.742 -8.938 1 95.88 254 VAL B C 1
ATOM 4940 O O . VAL B 1 254 ? -12.531 -8.656 -8.352 1 95.88 254 VAL B O 1
ATOM 4943 N N . ARG B 1 255 ? -11.375 -10.234 -9.344 1 93.06 255 ARG B N 1
ATOM 4944 C CA . ARG B 1 255 ? -10.102 -9.523 -9.219 1 93.06 255 ARG B CA 1
ATOM 4945 C C . ARG B 1 255 ? -10.164 -8.172 -9.93 1 93.06 255 ARG B C 1
ATOM 4947 O O . ARG B 1 255 ? -9.695 -7.168 -9.391 1 93.06 255 ARG B O 1
ATOM 4954 N N . LYS B 1 256 ? -10.703 -8.219 -11.102 1 93.31 256 LYS B N 1
ATOM 4955 C CA . LYS B 1 256 ? -10.859 -6.977 -11.859 1 93.31 256 LYS B CA 1
ATOM 4956 C C . LYS B 1 256 ? -11.727 -5.98 -11.102 1 93.31 256 LYS B C 1
ATOM 4958 O O . LYS B 1 256 ? -11.406 -4.793 -11.031 1 93.31 256 LYS B O 1
ATOM 4963 N N . ASP B 1 257 ? -12.797 -6.438 -10.516 1 95.5 257 ASP B N 1
ATOM 4964 C CA . ASP B 1 257 ? -13.68 -5.59 -9.719 1 95.5 257 ASP B CA 1
ATOM 4965 C C . ASP B 1 257 ? -12.945 -4.996 -8.523 1 95.5 257 ASP B C 1
ATOM 4967 O O . ASP B 1 257 ? -13.055 -3.799 -8.25 1 95.5 257 ASP B O 1
ATOM 4971 N N . LEU B 1 258 ? -12.219 -5.816 -7.91 1 94.19 258 LEU B N 1
ATOM 4972 C CA . LEU B 1 258 ? -11.484 -5.387 -6.727 1 94.19 258 LEU B CA 1
ATOM 4973 C C . LEU B 1 258 ? -10.438 -4.336 -7.082 1 94.19 258 LEU B C 1
ATOM 4975 O O . LEU B 1 258 ? -10.25 -3.363 -6.348 1 94.19 258 LEU B O 1
ATOM 4979 N N . THR B 1 259 ? -9.805 -4.535 -8.211 1 90.25 259 THR B N 1
ATOM 4980 C CA . THR B 1 259 ? -8.797 -3.576 -8.656 1 90.25 259 THR B CA 1
ATOM 4981 C C . THR B 1 259 ? -9.438 -2.225 -8.961 1 90.25 259 THR B C 1
ATOM 4983 O O . THR B 1 259 ? -8.938 -1.186 -8.523 1 90.25 259 THR B O 1
ATOM 4986 N N . THR B 1 260 ? -10.562 -2.252 -9.625 1 94.25 260 THR B N 1
ATOM 4987 C CA . THR B 1 260 ? -11.266 -1.023 -9.984 1 94.25 260 THR B CA 1
ATOM 4988 C C . THR B 1 260 ? -11.812 -0.335 -8.734 1 94.25 260 THR B C 1
ATOM 4990 O O . THR B 1 260 ? -11.672 0.88 -8.578 1 94.25 260 THR B O 1
ATOM 4993 N N . GLN B 1 261 ? -12.391 -1.131 -7.875 1 93.69 261 GLN B N 1
ATOM 4994 C CA . GLN B 1 261 ? -12.938 -0.585 -6.637 1 93.69 261 GLN B CA 1
ATOM 4995 C C . GLN B 1 261 ? -11.836 -0.027 -5.746 1 93.69 261 GLN B C 1
ATOM 4997 O O . GLN B 1 261 ? -11.992 1.042 -5.148 1 93.69 261 GLN B O 1
ATOM 5002 N N . GLY B 1 262 ? -10.758 -0.777 -5.66 1 90.56 262 GLY B N 1
ATOM 5003 C CA . GLY B 1 262 ? -9.617 -0.281 -4.902 1 90.56 262 GLY B CA 1
ATOM 5004 C C . GLY B 1 262 ? -9.086 1.038 -5.422 1 90.56 262 GLY B C 1
ATOM 5005 O O . GLY B 1 262 ? -8.812 1.955 -4.645 1 90.56 262 GLY B O 1
ATOM 5006 N N . ALA B 1 263 ? -8.953 1.185 -6.688 1 88.5 263 ALA B N 1
ATOM 5007 C CA . ALA B 1 263 ? -8.492 2.422 -7.309 1 88.5 263 ALA B CA 1
ATOM 5008 C C . ALA B 1 263 ? -9.461 3.568 -7.043 1 88.5 263 ALA B C 1
ATOM 5010 O O . ALA B 1 263 ? -9.047 4.707 -6.828 1 88.5 263 ALA B O 1
ATOM 5011 N N . THR B 1 264 ? -10.719 3.275 -7.09 1 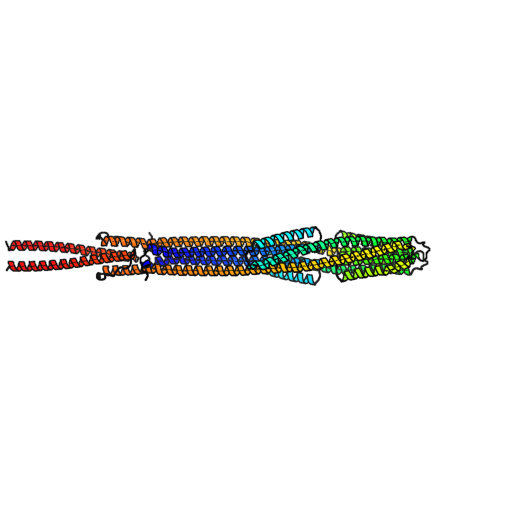93.19 264 THR B N 1
ATOM 5012 C CA . THR B 1 264 ? -11.734 4.293 -6.824 1 93.19 264 THR B CA 1
ATOM 5013 C C . THR B 1 264 ? -11.641 4.789 -5.383 1 93.19 264 THR B C 1
ATOM 5015 O O . THR B 1 264 ? -11.773 5.988 -5.125 1 93.19 264 THR B O 1
ATOM 5018 N N . ILE B 1 265 ? -11.422 3.904 -4.484 1 91.12 265 ILE B N 1
ATOM 5019 C CA . ILE B 1 265 ? -11.273 4.281 -3.082 1 91.12 265 ILE B CA 1
ATOM 5020 C C . ILE B 1 265 ? -10.07 5.207 -2.924 1 91.12 265 ILE B C 1
ATOM 5022 O O . ILE B 1 265 ? -10.156 6.23 -2.24 1 91.12 265 ILE B O 1
ATOM 5026 N N . VAL B 1 266 ? -8.969 4.848 -3.545 1 86.31 266 VAL B N 1
ATOM 5027 C CA . VAL B 1 266 ? -7.766 5.664 -3.486 1 86.31 266 VAL B CA 1
ATOM 5028 C C . VAL B 1 266 ? -8.047 7.051 -4.062 1 86.31 266 VAL B C 1
ATOM 5030 O O . VAL B 1 266 ? -7.688 8.062 -3.461 1 86.31 266 VAL B O 1
ATOM 5033 N N . LYS B 1 267 ? -8.734 7.109 -5.141 1 89.62 267 LYS B N 1
ATOM 5034 C CA . LYS B 1 267 ? -9.062 8.375 -5.793 1 89.62 267 LYS B CA 1
ATOM 5035 C C . LYS B 1 267 ? -9.945 9.242 -4.898 1 89.62 267 LYS B C 1
ATOM 5037 O O . LYS B 1 267 ? -9.727 10.445 -4.777 1 89.62 267 LYS B O 1
ATOM 5042 N N . LEU B 1 268 ? -10.914 8.594 -4.336 1 88.81 268 LEU B N 1
ATOM 5043 C CA . LEU B 1 268 ? -11.805 9.32 -3.439 1 88.81 268 LEU B CA 1
ATOM 5044 C C . LEU B 1 268 ? -11.055 9.812 -2.207 1 88.81 268 LEU B C 1
ATOM 5046 O O . LEU B 1 268 ? -11.305 10.922 -1.73 1 88.81 268 LEU B O 1
ATOM 5050 N N . GLY B 1 269 ? -10.211 8.93 -1.702 1 85.38 269 GLY B N 1
ATOM 5051 C CA . GLY B 1 269 ? -9.367 9.352 -0.601 1 85.38 269 GLY B CA 1
ATOM 5052 C C . GLY B 1 269 ? -8.508 10.562 -0.94 1 85.38 269 GLY B C 1
ATOM 5053 O O . GLY B 1 269 ? -8.398 11.492 -0.141 1 85.38 269 GLY B O 1
ATOM 5054 N N . GLU B 1 270 ? -7.922 10.602 -2.086 1 83.81 270 GLU B N 1
ATOM 5055 C CA . GLU B 1 270 ? -7.113 11.727 -2.547 1 83.81 270 GLU B CA 1
ATOM 5056 C C . GLU B 1 270 ? -7.957 12.984 -2.711 1 83.81 270 GLU B C 1
ATOM 5058 O O . GLU B 1 270 ? -7.5 14.094 -2.41 1 83.81 270 GLU B O 1
ATOM 5063 N N . GLU B 1 271 ? -9.094 12.773 -3.248 1 86.94 271 GLU B N 1
ATOM 5064 C CA . GLU B 1 271 ? -10.008 13.906 -3.395 1 86.94 271 GLU B CA 1
ATOM 5065 C C . GLU B 1 271 ? -10.359 14.508 -2.037 1 86.94 271 GLU B C 1
ATOM 5067 O O . GLU B 1 271 ? -10.375 15.727 -1.88 1 86.94 271 GLU B O 1
ATOM 5072 N N . LEU B 1 272 ? -10.672 13.68 -1.135 1 84.19 272 LEU B N 1
ATOM 5073 C CA . LEU B 1 272 ? -10.992 14.141 0.212 1 84.19 272 LEU B CA 1
ATOM 5074 C C . LEU B 1 272 ? -9.805 14.852 0.841 1 84.19 272 LEU B C 1
ATOM 5076 O O . LEU B 1 272 ? -9.969 15.891 1.49 1 84.19 272 LEU B O 1
ATOM 5080 N N . TYR B 1 273 ? -8.633 14.312 0.633 1 81.81 273 TYR B N 1
ATOM 5081 C CA . TYR B 1 273 ? -7.406 14.938 1.104 1 81.81 273 TYR B CA 1
ATOM 5082 C C . TYR B 1 273 ? -7.223 16.312 0.478 1 81.81 273 TYR B C 1
ATOM 5084 O O . TYR B 1 273 ? -6.914 17.281 1.176 1 81.81 273 TYR B O 1
ATOM 5092 N N . GLY B 1 274 ? -7.438 16.344 -0.799 1 81.5 274 GLY B N 1
ATOM 5093 C CA . GLY B 1 274 ? -7.312 17.625 -1.485 1 81.5 274 GLY B CA 1
ATOM 5094 C C . GLY B 1 274 ? -8.297 18.672 -0.993 1 81.5 274 GLY B C 1
ATOM 5095 O O . GLY B 1 274 ? -7.945 19.828 -0.821 1 81.5 274 GLY B O 1
ATOM 5096 N N . LEU B 1 275 ? -9.453 18.297 -0.828 1 81.12 275 LEU B N 1
ATOM 5097 C CA . LEU B 1 275 ? -10.492 19.188 -0.323 1 81.12 275 LEU B CA 1
ATOM 5098 C C . LEU B 1 275 ? -10.133 19.703 1.066 1 81.12 275 LEU B C 1
ATOM 5100 O O . LEU B 1 275 ? -10.297 20.891 1.354 1 81.12 275 LEU B O 1
ATOM 5104 N N . GLN B 1 276 ? -9.648 18.844 1.89 1 78.19 276 GLN B N 1
ATOM 5105 C CA . GLN B 1 276 ? -9.266 19.234 3.242 1 78.19 276 GLN B CA 1
ATOM 5106 C C . GLN B 1 276 ? -8.094 20.203 3.225 1 78.19 276 GLN B C 1
ATOM 5108 O O . GLN B 1 276 ? -8.055 21.156 4.012 1 78.19 276 GLN B O 1
ATOM 5113 N N . MET B 1 277 ? -7.176 19.953 2.326 1 77.06 277 MET B N 1
ATOM 5114 C CA . MET B 1 277 ? -6.023 20.844 2.203 1 77.06 277 MET B CA 1
ATOM 5115 C C . MET B 1 277 ? -6.445 22.219 1.725 1 77.06 277 MET B C 1
ATOM 5117 O O . MET B 1 277 ? -5.977 23.234 2.244 1 77.06 277 MET B O 1
ATOM 5121 N N . GLN B 1 278 ? -7.312 22.234 0.791 1 79.69 278 GLN B N 1
ATOM 5122 C CA . GLN B 1 278 ? -7.805 23.5 0.272 1 79.69 278 GLN B CA 1
ATOM 5123 C C . GLN B 1 278 ? -8.578 24.266 1.34 1 79.69 278 GLN B C 1
ATOM 5125 O O . GLN B 1 278 ? -8.406 25.484 1.489 1 79.69 278 GLN B O 1
ATOM 5130 N N . MET B 1 279 ? -9.406 23.594 2.059 1 76.56 279 MET B N 1
ATOM 5131 C CA . MET B 1 279 ? -10.164 24.219 3.139 1 76.56 279 MET B CA 1
ATOM 5132 C C . MET B 1 279 ? -9.234 24.75 4.223 1 76.56 279 MET B C 1
ATOM 5134 O O . MET B 1 279 ? -9.461 25.828 4.781 1 76.56 279 MET B O 1
ATOM 5138 N N . GLY B 1 280 ? -8.203 23.906 4.484 1 72.56 280 GLY B N 1
ATOM 5139 C CA . GLY B 1 280 ? -7.203 24.359 5.445 1 72.56 280 GLY B CA 1
ATOM 5140 C C . GLY B 1 280 ? -6.496 25.625 5.023 1 72.56 280 GLY B C 1
ATOM 5141 O O . GLY B 1 280 ? -6.316 26.547 5.832 1 72.56 280 GLY B O 1
ATOM 5142 N N . LYS B 1 281 ? -6.125 25.75 3.812 1 74.62 281 LYS B N 1
ATOM 5143 C CA . LYS B 1 281 ? -5.453 26.938 3.293 1 74.62 281 LYS B CA 1
ATOM 5144 C C . LYS B 1 281 ? -6.371 28.141 3.338 1 74.62 281 LYS B C 1
ATOM 5146 O O . LYS B 1 281 ? -5.941 29.25 3.695 1 74.62 281 LYS B O 1
ATOM 5151 N N . GLU B 1 282 ? -7.578 27.938 2.975 1 76.38 282 GLU B N 1
ATOM 5152 C CA . GLU B 1 282 ? -8.547 29.031 2.996 1 76.38 282 GLU B CA 1
ATOM 5153 C C . GLU B 1 282 ? -8.797 29.516 4.422 1 76.38 282 GLU B C 1
ATOM 5155 O O . GLU B 1 282 ? -8.867 30.719 4.668 1 76.38 282 GLU B O 1
ATOM 5160 N N . ASP B 1 283 ? -8.938 28.547 5.312 1 72.88 283 ASP B N 1
ATOM 5161 C CA . ASP B 1 283 ? -9.141 28.906 6.715 1 72.88 283 ASP B CA 1
ATOM 5162 C C . ASP B 1 283 ? -7.945 29.688 7.258 1 72.88 283 ASP B C 1
ATOM 5164 O O . ASP B 1 283 ? -8.125 30.656 7.996 1 72.88 283 ASP B O 1
ATOM 5168 N N . THR B 1 284 ? -6.766 29.234 6.852 1 71.94 284 THR B N 1
ATOM 5169 C CA . THR B 1 284 ? -5.551 29.891 7.301 1 71.94 284 THR B CA 1
ATOM 5170 C C . THR B 1 284 ? -5.461 31.312 6.723 1 71.94 284 THR B C 1
ATOM 5172 O O . THR B 1 284 ? -5.098 32.25 7.426 1 71.94 284 THR B O 1
ATOM 5175 N N . ALA B 1 285 ? -5.805 31.438 5.492 1 74.56 285 ALA B N 1
ATOM 5176 C CA . ALA B 1 285 ? -5.77 32.75 4.848 1 74.56 285 ALA B CA 1
ATOM 5177 C C . ALA B 1 285 ? -6.766 33.719 5.492 1 74.56 285 ALA B C 1
ATOM 5179 O O . ALA B 1 285 ? -6.453 34.875 5.734 1 74.56 285 ALA B O 1
ATOM 5180 N N . HIS B 1 286 ? -7.938 33.219 5.805 1 75.88 286 HIS B N 1
ATOM 5181 C CA . HIS B 1 286 ? -8.961 34.031 6.453 1 75.88 286 HIS B CA 1
ATOM 5182 C C . HIS B 1 286 ? -8.531 34.438 7.859 1 75.88 286 HIS B C 1
ATOM 5184 O O . HIS B 1 286 ? -8.766 35.594 8.281 1 75.88 286 HIS B O 1
ATOM 5190 N N . ALA B 1 287 ? -7.996 33.438 8.523 1 70.06 287 ALA B N 1
ATOM 5191 C CA . ALA B 1 287 ? -7.52 33.719 9.875 1 70.06 287 ALA B CA 1
ATOM 5192 C C . ALA B 1 287 ? -6.406 34.781 9.859 1 70.06 287 ALA B C 1
ATOM 5194 O O . ALA B 1 287 ? -6.379 35.656 10.703 1 70.06 287 ALA B O 1
ATOM 5195 N N . ARG B 1 288 ? -5.543 34.719 8.867 1 73.75 288 ARG B N 1
ATOM 5196 C CA . ARG B 1 288 ? -4.445 35.688 8.734 1 73.75 288 ARG B CA 1
ATOM 5197 C C . ARG B 1 288 ? -4.973 37.062 8.406 1 73.75 288 ARG B C 1
ATOM 5199 O O . ARG B 1 288 ? -4.488 38.062 8.953 1 73.75 288 ARG B O 1
ATOM 5206 N N . SER B 1 289 ? -5.891 37.062 7.52 1 78.88 289 SER B N 1
ATOM 5207 C CA . SER B 1 289 ? -6.457 38.344 7.145 1 78.88 289 SER B CA 1
ATOM 5208 C C . SER B 1 289 ? -7.184 39 8.312 1 78.88 289 SER B C 1
ATOM 5210 O O . SER B 1 289 ? -7.066 40.219 8.531 1 78.88 289 SER B O 1
ATOM 5212 N N . LEU B 1 290 ? -7.926 38.156 9.016 1 74.5 290 LEU B N 1
ATOM 5213 C CA . LEU B 1 290 ? -8.633 38.656 10.18 1 74.5 290 LEU B CA 1
ATOM 5214 C C . LEU B 1 290 ? -7.656 39.156 11.234 1 74.5 290 LEU B C 1
ATOM 5216 O O . LEU B 1 290 ? -7.891 40.219 11.859 1 74.5 290 LEU B O 1
ATOM 5220 N N . GLN B 1 291 ? -6.637 38.406 11.43 1 72.31 291 GLN B N 1
ATOM 5221 C CA . GLN B 1 291 ? -5.621 38.812 12.398 1 72.31 291 GLN B CA 1
ATOM 5222 C C . GLN B 1 291 ? -4.941 40.125 11.977 1 72.31 291 GLN B C 1
ATOM 5224 O O . GLN B 1 291 ? -4.746 41 12.805 1 72.31 291 GLN B O 1
ATOM 5229 N N . MET B 1 292 ? -4.605 40.25 10.719 1 75.62 292 MET B N 1
ATOM 5230 C CA . MET B 1 292 ? -3.959 41.469 10.219 1 75.62 292 MET B CA 1
ATOM 5231 C C . MET B 1 292 ? -4.887 42.656 10.344 1 75.62 292 MET B C 1
ATOM 5233 O O . MET B 1 292 ? -4.457 43.75 10.734 1 75.62 292 MET B O 1
ATOM 5237 N N . GLY B 1 293 ? -6.117 42.344 9.914 1 75.62 293 GLY B N 1
ATOM 5238 C CA . GLY B 1 293 ? -7.09 43.406 10.047 1 75.62 293 GLY B CA 1
ATOM 5239 C C . GLY B 1 293 ? -7.266 43.906 11.477 1 75.62 293 GLY B C 1
ATOM 5240 O O . GLY B 1 293 ? -7.324 45.094 11.727 1 75.62 293 GLY B O 1
ATOM 5241 N N . CYS B 1 294 ? -7.297 42.938 12.422 1 75.19 294 CYS B N 1
ATOM 5242 C CA . CYS B 1 294 ? -7.473 43.281 13.828 1 75.19 294 CYS B CA 1
ATOM 5243 C C . CYS B 1 294 ? -6.262 44.062 14.352 1 75.19 294 CYS B C 1
ATOM 5245 O O . CYS B 1 294 ? -6.414 45 15.125 1 75.19 294 CYS B O 1
ATOM 5247 N N . VAL B 1 295 ? -5.051 43.594 13.898 1 75.06 295 VAL B N 1
ATOM 5248 C CA . VAL B 1 295 ? -3.828 44.281 14.328 1 75.06 295 VAL B CA 1
ATOM 5249 C C . VAL B 1 295 ? -3.826 45.719 13.836 1 75.06 295 VAL B C 1
ATOM 5251 O O . VAL B 1 295 ? -3.521 46.625 14.602 1 75.06 295 VAL B O 1
ATOM 5254 N N . VAL B 1 296 ? -4.203 45.938 12.594 1 80.5 296 VAL B N 1
ATOM 5255 C CA . VAL B 1 296 ? -4.207 47.25 12 1 80.5 296 VAL B CA 1
ATOM 5256 C C . VAL B 1 296 ? -5.246 48.125 12.703 1 80.5 296 VAL B C 1
ATOM 5258 O O . VAL B 1 296 ? -4.98 49.312 13.008 1 80.5 296 VAL B O 1
ATOM 5261 N N . LEU B 1 297 ? -6.387 47.5 12.977 1 80.94 297 LEU B N 1
ATOM 5262 C CA . LEU B 1 297 ? -7.457 48.25 13.633 1 80.94 297 LEU B CA 1
ATOM 5263 C C . LEU B 1 297 ? -7.039 48.688 15.031 1 80.94 297 LEU B C 1
ATOM 5265 O O . LEU B 1 297 ? -7.25 49.812 15.422 1 80.94 297 LEU B O 1
ATOM 5269 N N . VAL B 1 298 ? -6.445 47.719 15.789 1 75.81 298 VAL B N 1
ATOM 5270 C CA . VAL B 1 298 ? -6.02 48 17.156 1 75.81 298 VAL B CA 1
ATOM 5271 C C . VAL B 1 298 ? -4.93 49.062 17.141 1 75.81 298 VAL B C 1
ATOM 5273 O O . VAL B 1 298 ? -4.91 49.969 17.984 1 75.81 298 VAL B O 1
ATOM 5276 N N . MET B 1 299 ? -4.039 49.031 16.125 1 79.62 299 MET B N 1
ATOM 5277 C CA . MET B 1 299 ? -2.965 50 15.992 1 79.62 299 MET B CA 1
ATOM 5278 C C . MET B 1 299 ? -3.527 51.375 15.648 1 79.62 299 MET B C 1
ATOM 5280 O O . MET B 1 299 ? -3.115 52.375 16.234 1 79.62 299 MET B O 1
ATOM 5284 N N . LEU B 1 300 ? -4.473 51.438 14.766 1 83.69 300 LEU B N 1
ATOM 5285 C CA . LEU B 1 300 ? -5.078 52.688 14.359 1 83.69 300 LEU B CA 1
ATOM 5286 C C . LEU B 1 300 ? -5.855 53.312 15.516 1 83.69 300 LEU B C 1
ATOM 5288 O O . LEU B 1 300 ? -5.746 54.531 15.758 1 83.69 300 LEU B O 1
ATOM 5292 N N . LEU B 1 301 ? -6.605 52.5 16.188 1 80.75 301 LEU B N 1
ATOM 5293 C CA . LEU B 1 301 ? -7.391 53 17.312 1 80.75 301 LEU B CA 1
ATOM 5294 C C . LEU B 1 301 ? -6.484 53.438 18.453 1 80.75 301 LEU B C 1
ATOM 5296 O O . LEU B 1 301 ? -6.781 54.406 19.141 1 80.75 301 LEU B O 1
ATOM 5300 N N . GLY B 1 302 ? -5.414 52.562 18.609 1 76.12 302 GLY B N 1
ATOM 5301 C CA . GLY B 1 302 ? -4.441 52.938 19.609 1 76.12 302 GLY B CA 1
ATOM 5302 C C . GLY B 1 302 ? -3.795 54.281 19.328 1 76.12 302 GLY B C 1
ATOM 5303 O O . GLY B 1 302 ? -3.676 55.125 20.219 1 76.12 302 GLY B O 1
ATOM 5304 N N . ILE B 1 303 ? -3.486 54.594 18.062 1 81 303 ILE B N 1
ATOM 5305 C CA . ILE B 1 303 ? -2.879 55.844 17.641 1 81 303 ILE B CA 1
ATOM 5306 C C . ILE B 1 303 ? -3.895 56.969 17.781 1 81 303 ILE B C 1
ATOM 5308 O O . ILE B 1 303 ? -3.566 58.062 18.281 1 81 303 ILE B O 1
ATOM 5312 N N . LEU B 1 304 ? -5.113 56.719 17.375 1 82.62 304 LEU B N 1
ATOM 5313 C CA . LEU B 1 304 ? -6.176 57.688 17.469 1 82.62 304 LEU B CA 1
ATOM 5314 C C . LEU B 1 304 ? -6.438 58.094 18.922 1 82.62 304 LEU B C 1
ATOM 5316 O O . LEU B 1 304 ? -6.57 59.281 19.234 1 82.62 304 LEU B O 1
ATOM 5320 N N . ALA B 1 305 ? -6.535 57.062 19.766 1 77.81 305 ALA B N 1
ATOM 5321 C CA . ALA B 1 305 ? -6.742 57.344 21.188 1 77.81 305 ALA B CA 1
ATOM 5322 C C . ALA B 1 305 ? -5.586 58.156 21.766 1 77.81 305 ALA B C 1
ATOM 5324 O O . ALA B 1 305 ? -5.805 59.094 22.547 1 77.81 305 ALA B O 1
ATOM 5325 N N . ALA B 1 306 ? -4.348 57.812 21.312 1 76 306 ALA B N 1
ATOM 5326 C CA . ALA B 1 306 ? -3.16 58.531 21.781 1 76 306 ALA B CA 1
ATOM 5327 C C . ALA B 1 306 ? -3.201 60 21.359 1 76 306 ALA B C 1
ATOM 5329 O O . ALA B 1 306 ? -2.934 60.875 22.172 1 76 306 ALA B O 1
ATOM 5330 N N . VAL B 1 307 ? -3.684 60.344 20.188 1 80.88 307 VAL B N 1
ATOM 5331 C CA . VAL B 1 307 ? -3.695 61.688 19.656 1 80.88 307 VAL B CA 1
ATOM 5332 C C . VAL B 1 307 ? -4.828 62.5 20.297 1 80.88 307 VAL B C 1
ATOM 5334 O O . VAL B 1 307 ? -4.637 63.656 20.703 1 80.88 307 VAL B O 1
ATOM 5337 N N . VAL B 1 308 ? -5.98 61.875 20.375 1 79.5 308 VAL B N 1
ATOM 5338 C CA . VAL B 1 308 ? -7.156 62.562 20.906 1 79.5 308 VAL B CA 1
ATOM 5339 C C . VAL B 1 308 ? -6.934 62.906 22.391 1 79.5 308 VAL B C 1
ATOM 5341 O O . VAL B 1 308 ? -7.191 64 22.828 1 79.5 308 VAL B O 1
ATOM 5344 N N . ILE B 1 309 ? -6.469 61.906 23.094 1 75.44 309 ILE B N 1
ATOM 5345 C CA . ILE B 1 309 ? -6.277 62.094 24.531 1 75.44 309 ILE B CA 1
ATOM 5346 C C . ILE B 1 309 ? -5.18 63.156 24.766 1 75.44 309 ILE B C 1
ATOM 5348 O O . ILE B 1 309 ? -5.316 64 25.625 1 75.44 309 ILE B O 1
ATOM 5352 N N . THR B 1 310 ? -4.102 63.062 24.031 1 75.75 310 THR B N 1
ATOM 5353 C CA . THR B 1 310 ? -3.01 64 24.172 1 75.75 310 THR B CA 1
ATOM 5354 C C . THR B 1 310 ? -3.49 65.438 23.859 1 75.75 310 THR B C 1
ATOM 5356 O O . THR B 1 310 ? -3.162 66.375 24.594 1 75.75 310 THR B O 1
ATOM 5359 N N . ARG B 1 311 ? -4.273 65.562 22.844 1 76.06 311 ARG B N 1
ATOM 5360 C CA . ARG B 1 311 ? -4.754 66.875 22.469 1 76.06 311 ARG B CA 1
ATOM 5361 C C . ARG B 1 311 ? -5.754 67.438 23.484 1 76.06 311 ARG B C 1
ATOM 5363 O O . ARG B 1 311 ? -5.785 68.625 23.75 1 76.06 311 ARG B O 1
ATOM 5370 N N . GLN B 1 312 ? -6.527 66.562 23.984 1 74.44 312 GLN B N 1
ATOM 5371 C CA . GLN B 1 312 ? -7.562 66.938 24.922 1 74.44 312 GLN B CA 1
ATOM 5372 C C . GLN B 1 312 ? -6.957 67.375 26.266 1 74.44 312 GLN B C 1
ATOM 5374 O O . GLN B 1 312 ? -7.562 68.125 27.031 1 74.44 312 GLN B O 1
ATOM 5379 N N . ILE B 1 313 ? -5.859 66.875 26.516 1 72.94 313 ILE B N 1
ATOM 5380 C CA . ILE B 1 313 ? -5.23 67.188 27.781 1 72.94 313 ILE B CA 1
ATOM 5381 C C . ILE B 1 313 ? -4.227 68.312 27.609 1 72.94 313 ILE B C 1
ATOM 5383 O O . ILE B 1 313 ? -4.211 69.25 28.391 1 72.94 313 ILE B O 1
ATOM 5387 N N . THR B 1 314 ? -3.459 68.312 26.562 1 75.12 314 THR B N 1
ATOM 5388 C CA . THR B 1 314 ? -2.35 69.25 26.406 1 75.12 314 THR B CA 1
ATOM 5389 C C . THR B 1 314 ? -2.846 70.625 25.906 1 75.12 314 THR B C 1
ATOM 5391 O O . THR B 1 314 ? -2.299 71.688 26.281 1 75.12 314 THR B O 1
ATOM 5394 N N . ARG B 1 315 ? -3.854 70.625 25.078 1 76.12 315 ARG B N 1
ATOM 5395 C CA . ARG B 1 315 ? -4.309 71.938 24.547 1 76.12 315 ARG B CA 1
ATOM 5396 C C . ARG B 1 315 ? -4.895 72.812 25.656 1 76.12 315 ARG B C 1
ATOM 5398 O O . ARG B 1 315 ? -4.492 73.938 25.812 1 76.12 315 ARG B O 1
ATOM 5405 N N . PRO B 1 316 ? -5.848 72.188 26.328 1 72.38 316 PRO B N 1
ATOM 5406 C CA . PRO B 1 316 ? -6.379 73 27.422 1 72.38 316 PRO B CA 1
ATOM 5407 C C . PRO B 1 316 ? -5.312 73.438 28.438 1 72.38 316 PRO B C 1
ATOM 5409 O O . PRO B 1 316 ? -5.367 74.5 29.016 1 72.38 316 PRO B O 1
ATOM 5412 N N . LEU B 1 317 ? -4.359 72.625 28.656 1 74.25 317 LEU B N 1
ATOM 5413 C CA . LEU B 1 317 ? -3.273 72.938 29.578 1 74.25 317 LEU B CA 1
ATOM 5414 C C . LEU B 1 317 ? -2.443 74.062 29.062 1 74.25 317 LEU B C 1
ATOM 5416 O O . LEU B 1 317 ? -2.045 74.938 29.844 1 74.25 317 LEU B O 1
ATOM 5420 N N . ARG B 1 318 ? -2.246 74.125 27.844 1 74.25 318 ARG B N 1
ATOM 5421 C CA . ARG B 1 318 ? -1.496 75.188 27.234 1 74.25 318 ARG B CA 1
ATOM 5422 C C . ARG B 1 318 ? -2.285 76.5 27.297 1 74.25 318 ARG B C 1
ATOM 5424 O O . ARG B 1 318 ? -1.714 77.562 27.531 1 74.25 318 ARG B O 1
ATOM 5431 N N . ASP B 1 319 ? -3.543 76.375 27.031 1 76.31 319 ASP B N 1
ATOM 5432 C CA . ASP B 1 319 ? -4.398 77.562 27.094 1 76.31 319 ASP B CA 1
ATOM 5433 C C . ASP B 1 319 ? -4.418 78.125 28.516 1 76.31 319 ASP B C 1
ATOM 5435 O O . ASP B 1 319 ? -4.383 79.312 28.703 1 76.31 319 ASP B O 1
ATOM 5439 N N . THR B 1 320 ? -4.504 77.188 29.453 1 74.69 320 THR B N 1
ATOM 5440 C CA . THR B 1 320 ? -4.516 77.625 30.844 1 74.69 320 THR B CA 1
ATOM 5441 C C . THR B 1 320 ? -3.191 78.312 31.219 1 74.69 320 THR B C 1
ATOM 5443 O O . THR B 1 320 ? -3.172 79.312 31.938 1 74.69 320 THR B O 1
ATOM 5446 N N . LEU B 1 321 ? -2.156 77.812 30.688 1 74.25 321 LEU B N 1
ATOM 5447 C CA . LEU B 1 321 ? -0.835 78.375 30.938 1 74.25 321 LEU B CA 1
ATOM 5448 C C . LEU B 1 321 ? -0.722 79.75 30.344 1 74.25 321 LEU B C 1
ATOM 5450 O O . LEU B 1 321 ? -0.104 80.625 30.938 1 74.25 321 LEU B O 1
ATOM 5454 N N . ALA B 1 322 ? -1.302 79.938 29.234 1 75.44 322 ALA B N 1
ATOM 5455 C CA . ALA B 1 322 ? -1.28 81.25 28.594 1 75.44 322 ALA B CA 1
ATOM 5456 C C . ALA B 1 322 ? -2.045 82.312 29.422 1 75.44 322 ALA B C 1
ATOM 5458 O O . ALA B 1 322 ? -1.62 83.438 29.531 1 75.44 322 ALA B O 1
ATOM 5459 N N . ILE B 1 323 ? -3.111 81.875 29.969 1 74.19 323 ILE B N 1
ATOM 5460 C CA . ILE B 1 323 ? -3.924 82.75 30.781 1 74.19 323 ILE B CA 1
ATOM 5461 C C . ILE B 1 323 ? -3.166 83.125 32.062 1 74.19 323 ILE B C 1
ATOM 5463 O O . ILE B 1 323 ? -3.156 84.312 32.469 1 74.19 323 ILE B O 1
ATOM 5467 N N . VAL B 1 324 ? -2.525 82.125 32.625 1 73.81 324 VAL B N 1
ATOM 5468 C CA . VAL B 1 324 ? -1.769 82.375 33.844 1 73.81 324 VAL B CA 1
ATOM 5469 C C . VAL B 1 324 ? -0.608 83.312 33.594 1 73.81 324 VAL B C 1
ATOM 5471 O O . VAL B 1 324 ? -0.315 84.188 34.375 1 73.81 324 VAL B O 1
ATOM 5474 N N . GLU B 1 325 ? -0.025 83.188 32.438 1 72.88 325 GLU B N 1
ATOM 5475 C CA . GLU B 1 325 ? 1.099 84.062 32.062 1 72.88 325 GLU B CA 1
ATOM 5476 C C . GLU B 1 325 ? 0.639 85.5 31.797 1 72.88 325 GLU B C 1
ATOM 5478 O O . GLU B 1 325 ? 1.339 86.438 32.156 1 72.88 325 GLU B O 1
ATOM 5483 N N . ARG B 1 326 ? -0.455 85.625 31.297 1 74.31 326 ARG B N 1
ATOM 5484 C CA . ARG B 1 326 ? -1.006 87 31.031 1 74.31 326 ARG B CA 1
ATOM 5485 C C . ARG B 1 326 ? -1.366 87.688 32.344 1 74.31 326 ARG B C 1
ATOM 5487 O O . ARG B 1 326 ? -1.066 88.875 32.5 1 74.31 326 ARG B O 1
ATOM 5494 N N . ILE B 1 327 ? -1.946 87 33.156 1 71.94 327 ILE B N 1
ATOM 5495 C CA . ILE B 1 327 ? -2.34 87.562 34.438 1 71.94 327 ILE B CA 1
ATOM 5496 C C . ILE B 1 327 ? -1.096 87.875 35.25 1 71.94 327 ILE B C 1
ATOM 5498 O O . ILE B 1 327 ? -1.033 88.938 35.906 1 71.94 327 ILE B O 1
ATOM 5502 N N . ALA B 1 328 ? -0.142 87 35.156 1 66.44 328 ALA B N 1
ATOM 5503 C CA . ALA B 1 328 ? 1.115 87.188 35.844 1 66.44 328 ALA B CA 1
ATOM 5504 C C . ALA B 1 328 ? 1.86 88.375 35.281 1 66.44 328 ALA B C 1
ATOM 5506 O O . ALA B 1 328 ? 2.602 89.062 36.031 1 66.44 328 ALA B O 1
ATOM 5507 N N . SER B 1 329 ? 1.55 88.688 34 1 68.94 329 SER B N 1
ATOM 5508 C CA . SER B 1 329 ? 2.203 89.812 33.375 1 68.94 329 SER B CA 1
ATOM 5509 C C . SER B 1 329 ? 1.411 91.125 33.562 1 68.94 329 SER B C 1
ATOM 5511 O O . SER B 1 329 ? 1.84 92.188 33.125 1 68.94 329 SER B O 1
ATOM 5513 N N . GLY B 1 330 ? 0.385 91.062 34.219 1 64.12 330 GLY B N 1
ATOM 5514 C CA . GLY B 1 330 ? -0.353 92.25 34.594 1 64.12 330 GLY B CA 1
ATOM 5515 C C . GLY B 1 330 ? -1.573 92.5 33.719 1 64.12 330 GLY B C 1
ATOM 5516 O O . GLY B 1 330 ? -2.266 93.5 33.906 1 64.12 330 GLY B O 1
ATOM 5517 N N . ASP B 1 331 ? -1.778 91.75 32.844 1 66.38 331 ASP B N 1
ATOM 5518 C CA . ASP B 1 331 ? -2.953 91.938 32 1 66.38 331 ASP B CA 1
ATOM 5519 C C . ASP B 1 331 ? -4.164 91.188 32.594 1 66.38 331 ASP B C 1
ATOM 5521 O O . ASP B 1 331 ? -4.34 90 32.406 1 66.38 331 ASP B O 1
ATOM 5525 N N . LEU B 1 332 ? -4.957 91.938 33.375 1 67.19 332 LEU B N 1
ATOM 5526 C CA . LEU B 1 332 ? -6.09 91.375 34.062 1 67.19 332 LEU B CA 1
ATOM 5527 C C . LEU B 1 332 ? -7.379 91.5 33.281 1 67.19 332 LEU B C 1
ATOM 5529 O O . LEU B 1 332 ? -8.469 91.25 33.781 1 67.19 332 LEU B O 1
ATOM 5533 N N . THR B 1 333 ? -7.285 92.125 32.125 1 60.31 333 THR B N 1
ATOM 5534 C CA . THR B 1 333 ? -8.484 92.5 31.406 1 60.31 333 THR B CA 1
ATOM 5535 C C . THR B 1 333 ? -9.195 91.312 30.812 1 60.31 333 THR B C 1
ATOM 5537 O O . THR B 1 333 ? -10.391 91.375 30.516 1 60.31 333 THR B O 1
ATOM 5540 N N . HIS B 1 334 ? -8.516 90.312 30.547 1 60.34 334 HIS B N 1
ATOM 5541 C CA . HIS B 1 334 ? -9.188 89.375 29.688 1 60.34 334 HIS B CA 1
ATOM 5542 C C . HIS B 1 334 ? -9.836 88.25 30.5 1 60.34 334 HIS B C 1
ATOM 5544 O O . HIS B 1 334 ? -9.164 87.562 31.266 1 60.34 334 HIS B O 1
ATOM 5550 N N . THR B 1 335 ? -11.242 88.438 30.641 1 59.41 335 THR B N 1
ATOM 5551 C CA . THR B 1 335 ? -12.047 87.375 31.234 1 59.41 335 THR B CA 1
ATOM 5552 C C . THR B 1 335 ? -12.477 86.375 30.156 1 59.41 335 THR B C 1
ATOM 5554 O O . THR B 1 335 ? -13.25 86.688 29.266 1 59.41 335 THR B O 1
ATOM 5557 N N . GLU B 1 336 ? -11.672 85.5 29.844 1 60.28 336 GLU B N 1
ATOM 5558 C CA . GLU B 1 336 ? -12.133 84.5 28.875 1 60.28 336 GLU B CA 1
ATOM 5559 C C . GLU B 1 336 ? -13.086 83.5 29.516 1 60.28 336 GLU B C 1
ATOM 5561 O O . GLU B 1 336 ? -12.875 83.062 30.656 1 60.28 336 GLU B O 1
ATOM 5566 N N . ALA B 1 337 ? -14.352 83.25 28.906 1 59.97 337 ALA B N 1
ATOM 5567 C CA . ALA B 1 337 ? -15.391 82.375 29.344 1 59.97 337 ALA B CA 1
ATOM 5568 C C . ALA B 1 337 ? -14.859 80.938 29.406 1 59.97 337 ALA B C 1
ATOM 5570 O O . ALA B 1 337 ? -14.273 80.438 28.438 1 59.97 337 ALA B O 1
ATOM 5571 N N . VAL B 1 338 ? -14.75 80.375 30.672 1 65.25 338 VAL B N 1
ATOM 5572 C CA . VAL B 1 338 ? -14.367 79 30.859 1 65.25 338 VAL B CA 1
ATOM 5573 C C . VAL B 1 338 ? -15.539 78.062 30.516 1 65.25 338 VAL B C 1
ATOM 5575 O O . VAL B 1 338 ? -16.609 78.188 31.109 1 65.25 338 VAL B O 1
ATOM 5578 N N . THR B 1 339 ? -15.523 77.375 29.438 1 64.5 339 THR B N 1
ATOM 5579 C CA . THR B 1 339 ? -16.609 76.5 29.016 1 64.5 339 THR B CA 1
ATOM 5580 C C . THR B 1 339 ? -16.359 75.062 29.453 1 64.5 339 THR B C 1
ATOM 5582 O O . THR B 1 339 ? -17.25 74.188 29.422 1 64.5 339 THR B O 1
ATOM 5585 N N . ARG B 1 340 ? -15.211 74.75 29.922 1 74.19 340 ARG B N 1
ATOM 5586 C CA . ARG B 1 340 ? -14.867 73.375 30.234 1 74.19 340 ARG B CA 1
ATOM 5587 C C . ARG B 1 340 ? -15.18 73.062 31.703 1 74.19 340 ARG B C 1
ATOM 5589 O O . ARG B 1 340 ? -15.031 73.938 32.562 1 74.19 340 ARG B O 1
ATOM 5596 N N . ARG B 1 341 ? -15.781 71.938 31.875 1 67.69 341 ARG B N 1
ATOM 5597 C CA . ARG B 1 341 ? -16.219 71.562 33.219 1 67.69 341 ARG B CA 1
ATOM 5598 C C . ARG B 1 341 ? -15.305 70.5 33.844 1 67.69 341 ARG B C 1
ATOM 5600 O O . ARG B 1 341 ? -15.625 69.875 34.875 1 67.69 341 ARG B O 1
ATOM 5607 N N . ASP B 1 342 ? -14.203 70.188 33.312 1 70.44 342 ASP B N 1
ATOM 5608 C CA . ASP B 1 342 ? -13.273 69.25 33.906 1 70.44 342 ASP B CA 1
ATOM 5609 C C . ASP B 1 342 ? -12.281 69.938 34.812 1 70.44 342 ASP B C 1
ATOM 5611 O O . ASP B 1 342 ? -12.492 71.062 35.219 1 70.44 342 ASP B O 1
ATOM 5615 N N . GLU B 1 343 ? -11.211 69.062 35.344 1 74.25 343 GLU B N 1
ATOM 5616 C CA . GLU B 1 343 ? -10.227 69.625 36.281 1 74.25 343 GLU B CA 1
ATOM 5617 C C . GLU B 1 343 ? -9.531 70.812 35.688 1 74.25 343 GLU B C 1
ATOM 5619 O O . GLU B 1 343 ? -9.219 71.812 36.406 1 74.25 343 GLU B O 1
ATOM 5624 N N . LEU B 1 344 ? -9.438 70.812 34.375 1 72.19 344 LEU B N 1
ATOM 5625 C CA . LEU B 1 344 ? -8.789 71.938 33.719 1 72.19 344 LEU B CA 1
ATOM 5626 C C . LEU B 1 344 ? -9.727 73.125 33.656 1 72.19 344 LEU B C 1
ATOM 5628 O O . LEU B 1 344 ? -9.273 74.312 33.781 1 72.19 344 LEU B O 1
ATOM 5632 N N . GLY B 1 345 ? -11.016 72.75 33.531 1 71.75 345 GLY B N 1
ATOM 5633 C CA . GLY B 1 345 ? -11.992 73.875 33.594 1 71.75 345 GLY B CA 1
ATOM 5634 C C . GLY B 1 345 ? -12.055 74.5 34.969 1 71.75 345 GLY B C 1
ATOM 5635 O O . GLY B 1 345 ? -12.109 75.75 35.062 1 71.75 345 GLY B O 1
ATOM 5636 N N . VAL B 1 346 ? -12.023 73.688 35.969 1 73.19 346 VAL B N 1
ATOM 5637 C CA . VAL B 1 346 ? -12.055 74.188 37.344 1 73.19 346 VAL B CA 1
ATOM 5638 C C . VAL B 1 346 ? -10.805 75 37.594 1 73.19 346 VAL B C 1
ATOM 5640 O O . VAL B 1 346 ? -10.867 76.062 38.281 1 73.19 346 VAL B O 1
ATOM 5643 N N . LEU B 1 347 ? -9.727 74.5 37.062 1 74.25 347 LEU B N 1
ATOM 5644 C CA . LEU B 1 347 ? -8.477 75.25 37.219 1 74.25 347 LEU B CA 1
ATOM 5645 C C . LEU B 1 347 ? -8.57 76.625 36.531 1 74.25 347 LEU B C 1
ATOM 5647 O O . LEU B 1 347 ? -8.156 77.625 37.125 1 74.25 347 LEU B O 1
ATOM 5651 N N . GLN B 1 348 ? -9.133 76.688 35.406 1 75.25 348 GLN B N 1
ATOM 5652 C CA . GLN B 1 348 ? -9.273 77.938 34.656 1 75.25 348 GLN B CA 1
ATOM 5653 C C . GLN B 1 348 ? -10.195 78.875 35.375 1 75.25 348 GLN B C 1
ATOM 5655 O O . GLN B 1 348 ? -9.93 80.062 35.438 1 75.25 348 GLN B O 1
ATOM 5660 N N . GLN B 1 349 ? -11.258 78.312 35.938 1 75.56 349 GLN B N 1
ATOM 5661 C CA . GLN B 1 349 ? -12.18 79.125 36.719 1 75.56 349 GLN B CA 1
ATOM 5662 C C . GLN B 1 349 ? -11.492 79.688 37.938 1 75.56 349 GLN B C 1
ATOM 5664 O O . GLN B 1 349 ? -11.727 80.875 38.312 1 75.56 349 GLN B O 1
ATOM 5669 N N . GLY B 1 350 ? -10.773 78.75 38.562 1 73.31 350 GLY B N 1
ATOM 5670 C CA . GLY B 1 350 ? -10.023 79.25 39.719 1 73.31 350 GLY B CA 1
ATOM 5671 C C . GLY B 1 350 ? -9.055 80.312 39.406 1 73.31 350 GLY B C 1
ATOM 5672 O O . GLY B 1 350 ? -8.969 81.312 40.125 1 73.31 350 GLY B O 1
ATOM 5673 N N . ILE B 1 351 ? -8.445 80.25 38.312 1 75.75 351 ILE B N 1
ATOM 5674 C CA . ILE B 1 351 ? -7.477 81.25 37.844 1 75.75 351 ILE B CA 1
ATOM 5675 C C . ILE B 1 351 ? -8.195 82.562 37.5 1 75.75 351 ILE B C 1
ATOM 5677 O O . ILE B 1 351 ? -7.711 83.625 37.781 1 75.75 351 ILE B O 1
ATOM 5681 N N . GLN B 1 352 ? -9.336 82.438 36.906 1 75.62 352 GLN B N 1
ATOM 5682 C CA . GLN B 1 352 ? -10.117 83.625 36.562 1 75.62 352 GLN B CA 1
ATOM 5683 C C . GLN B 1 352 ? -10.594 84.375 37.812 1 75.62 352 GLN B C 1
ATOM 5685 O O . GLN B 1 352 ? -10.609 85.625 37.844 1 75.62 352 GLN B O 1
ATOM 5690 N N . ARG B 1 353 ? -10.992 83.625 38.812 1 76.25 353 ARG B N 1
ATOM 5691 C CA . ARG B 1 353 ? -11.406 84.25 40.094 1 76.25 353 ARG B CA 1
ATOM 5692 C C . ARG B 1 353 ? -10.25 85 40.75 1 76.25 353 ARG B C 1
ATOM 5694 O O . ARG B 1 353 ? -10.438 86.062 41.312 1 76.25 353 ARG B O 1
ATOM 5701 N N . MET B 1 354 ? -9.125 84.375 40.656 1 74.06 354 MET B N 1
ATOM 5702 C CA . MET B 1 354 ? -7.918 85 41.156 1 74.06 354 MET B CA 1
ATOM 5703 C C . MET B 1 354 ? -7.617 86.312 40.406 1 74.06 354 MET B C 1
ATOM 5705 O O . MET B 1 354 ? -7.258 87.312 41.031 1 74.06 354 MET B O 1
ATOM 5709 N N . GLY B 1 355 ? -7.863 86.188 39.094 1 73.06 355 GLY B N 1
ATOM 5710 C CA . GLY B 1 355 ? -7.672 87.375 38.281 1 73.06 355 GLY B CA 1
ATOM 5711 C C . GLY B 1 355 ? -8.648 88.5 38.625 1 73.06 355 GLY B C 1
ATOM 5712 O O . GLY B 1 355 ? -8.266 89.625 38.688 1 73.06 355 GLY B O 1
ATOM 5713 N N . THR B 1 356 ? -9.836 88.062 38.875 1 75.06 356 THR B N 1
ATOM 5714 C CA . THR B 1 356 ? -10.867 89.062 39.219 1 75.06 356 THR B CA 1
ATOM 5715 C C . THR B 1 356 ? -10.578 89.688 40.594 1 75.06 356 THR B C 1
ATOM 5717 O O . THR B 1 356 ? -10.75 90.875 40.781 1 75.06 356 THR B O 1
ATOM 5720 N N . THR B 1 357 ? -10.203 88.875 41.469 1 73.06 357 THR B N 1
ATOM 5721 C CA . THR B 1 357 ? -9.875 89.375 42.781 1 73.06 357 THR B CA 1
ATOM 5722 C C . THR B 1 357 ? -8.695 90.312 42.75 1 73.06 357 THR B C 1
ATOM 5724 O O . THR B 1 357 ? -8.688 91.312 43.438 1 73.06 357 THR B O 1
ATOM 5727 N N . LEU B 1 358 ? -7.805 90.062 41.844 1 72.12 358 LEU B N 1
ATOM 5728 C CA . LEU B 1 358 ? -6.641 90.938 41.688 1 72.12 358 LEU B CA 1
ATOM 5729 C C . LEU B 1 358 ? -7.039 92.25 41.031 1 72.12 358 LEU B C 1
ATOM 5731 O O . LEU B 1 358 ? -6.535 93.312 41.438 1 72.12 358 LEU B O 1
ATOM 5735 N N . ARG B 1 359 ? -8.039 92.312 40.281 1 74.75 359 ARG B N 1
ATOM 5736 C CA . ARG B 1 359 ? -8.523 93.5 39.625 1 74.75 359 ARG B CA 1
ATOM 5737 C C . ARG B 1 359 ? -9.281 94.375 40.625 1 74.75 359 ARG B C 1
ATOM 5739 O O . ARG B 1 359 ? -9.117 95.625 40.625 1 74.75 359 ARG B O 1
ATOM 5746 N N . GLU B 1 360 ? -9.961 93.688 41.375 1 73.88 360 GLU B N 1
ATOM 5747 C CA . GLU B 1 360 ? -10.742 94.438 42.375 1 73.88 360 GLU B CA 1
ATOM 5748 C C . GLU B 1 360 ? -9.828 95.062 43.406 1 73.88 360 GLU B C 1
ATOM 5750 O O . GLU B 1 360 ? -10.062 96.188 43.844 1 73.88 360 GLU B O 1
ATOM 5755 N N . LEU B 1 361 ? -8.82 94.375 43.719 1 69.31 361 LEU B N 1
ATOM 5756 C CA . LEU B 1 361 ? -7.875 94.875 44.688 1 69.31 361 LEU B CA 1
ATOM 5757 C C . LEU B 1 361 ? -7.082 96.062 44.094 1 69.31 361 LEU B C 1
ATOM 5759 O O . LEU B 1 361 ? -6.91 97.125 44.781 1 69.31 361 LEU B O 1
ATOM 5763 N N . ILE B 1 362 ? -6.785 96 42.875 1 70.25 362 ILE B N 1
ATOM 5764 C CA . ILE B 1 362 ? -6.035 97.062 42.188 1 70.25 362 ILE B CA 1
ATOM 5765 C C . ILE B 1 362 ? -6.926 98.312 42.031 1 70.25 362 ILE B C 1
ATOM 5767 O O . ILE B 1 362 ? -6.48 99.438 42.219 1 70.25 362 ILE B O 1
ATOM 5771 N N . SER B 1 363 ? -8.133 98 41.781 1 72.12 363 SER B N 1
ATOM 5772 C CA . SER B 1 363 ? -9.086 99.125 41.656 1 72.12 363 SER B CA 1
ATOM 5773 C C . SER B 1 363 ? -9.344 99.75 43 1 72.12 363 SER B C 1
ATOM 5775 O O . SER B 1 363 ? -9.461 101 43.094 1 72.12 363 SER B O 1
ATOM 5777 N N . GLY B 1 364 ? -9.336 99.062 43.969 1 66.38 364 GLY B N 1
ATOM 5778 C CA . GLY B 1 364 ? -9.5 99.562 45.312 1 66.38 364 GLY B CA 1
ATOM 5779 C C . GLY B 1 364 ? -8.32 100.438 45.781 1 66.38 364 GLY B C 1
ATOM 5780 O O . GLY B 1 364 ? -8.5 101.5 46.375 1 66.38 364 GLY B O 1
ATOM 5781 N N . ILE B 1 365 ? -7.234 100 45.312 1 62.41 365 ILE B N 1
ATOM 5782 C CA . ILE B 1 365 ? -6.016 100.75 45.656 1 62.41 365 ILE B CA 1
ATOM 5783 C C . ILE B 1 365 ? -5.988 102.062 44.875 1 62.41 365 ILE B C 1
ATOM 5785 O O . ILE B 1 365 ? -5.633 103.125 45.438 1 62.41 365 ILE B O 1
ATOM 5789 N N . ARG B 1 366 ? -6.453 102 43.812 1 67 366 ARG B N 1
ATOM 5790 C CA . ARG B 1 366 ? -6.516 103.188 43 1 67 366 ARG B CA 1
ATOM 5791 C C . ARG B 1 366 ? -7.527 104.188 43.562 1 67 366 ARG B C 1
ATOM 5793 O O . ARG B 1 366 ? -7.258 105.375 43.656 1 67 366 ARG B O 1
ATOM 5800 N N . ASP B 1 367 ? -8.57 103.625 44.062 1 68.69 367 ASP B N 1
ATOM 5801 C CA . ASP B 1 367 ? -9.578 104.5 44.688 1 68.69 367 ASP B CA 1
ATOM 5802 C C . ASP B 1 367 ? -9.078 105.062 46.031 1 68.69 367 ASP B C 1
ATOM 5804 O O . ASP B 1 367 ? -9.328 106.188 46.344 1 68.69 367 ASP B O 1
ATOM 5808 N N . GLY B 1 368 ? -8.352 104.188 46.656 1 62.25 368 GLY B N 1
ATOM 5809 C CA . GLY B 1 368 ? -7.77 104.625 47.906 1 62.25 368 GLY B CA 1
ATOM 5810 C C . GLY B 1 368 ? -6.73 105.75 47.719 1 62.25 368 GLY B C 1
ATOM 5811 O O . GLY B 1 368 ? -6.73 106.75 48.469 1 62.25 368 GLY B O 1
ATOM 5812 N N . VAL B 1 369 ? -6.074 105.625 46.688 1 66.19 369 VAL B N 1
ATOM 5813 C CA . VAL B 1 369 ? -5.035 106.625 46.406 1 66.19 369 VAL B CA 1
ATOM 5814 C C . VAL B 1 369 ? -5.676 107.938 45.938 1 66.19 369 VAL B C 1
ATOM 5816 O O . VAL B 1 369 ? -5.219 109 46.312 1 66.19 369 VAL B O 1
ATOM 5819 N N . THR B 1 370 ? -6.754 107.812 45.312 1 67.81 370 THR B N 1
ATOM 5820 C CA . THR B 1 370 ? -7.465 109 44.875 1 67.81 370 THR B CA 1
ATOM 5821 C C . THR B 1 370 ? -8.141 109.688 46.031 1 67.81 370 THR B C 1
ATOM 5823 O O . THR B 1 370 ? -8.164 110.938 46.125 1 67.81 370 THR B O 1
ATOM 5826 N N . GLN B 1 371 ? -8.547 109 46.938 1 63.88 371 GLN B N 1
ATOM 5827 C CA . GLN B 1 371 ? -9.172 109.562 48.125 1 63.88 371 GLN B CA 1
ATOM 5828 C C . GLN B 1 371 ? -8.141 110.188 49.031 1 63.88 371 GLN B C 1
ATOM 5830 O O . GLN B 1 371 ? -8.398 111.312 49.562 1 63.88 371 GLN B O 1
ATOM 5835 N N . ILE B 1 372 ? -7.035 109.75 49.094 1 61.94 372 ILE B N 1
ATOM 5836 C CA . ILE B 1 372 ? -5.969 110.312 49.906 1 61.94 372 ILE B CA 1
ATOM 5837 C C . ILE B 1 372 ? -5.426 111.562 49.281 1 61.94 372 ILE B C 1
ATOM 5839 O O . ILE B 1 372 ? -5.152 112.562 49.938 1 61.94 372 ILE B O 1
ATOM 5843 N N . ALA B 1 373 ? -5.445 111.5 48.031 1 64.19 373 ALA B N 1
ATOM 5844 C CA . ALA B 1 373 ? -5.016 112.688 47.312 1 64.19 373 ALA B CA 1
ATOM 5845 C C . ALA B 1 373 ? -6.039 113.812 47.438 1 64.19 373 ALA B C 1
ATOM 5847 O O . ALA B 1 373 ? -5.672 115 47.625 1 64.19 373 ALA B O 1
ATOM 5848 N N . SER B 1 374 ? -7.266 113.5 47.5 1 69.06 374 SER B N 1
ATOM 5849 C CA . SER B 1 374 ? -8.312 114.5 47.688 1 69.06 374 SER B CA 1
ATOM 5850 C C . SER B 1 374 ? -8.352 115 49.125 1 69.06 374 SER B C 1
ATOM 5852 O O . SER B 1 374 ? -8.523 116.25 49.344 1 69.06 374 SER B O 1
ATOM 5854 N N . ALA B 1 375 ? -8.023 114.188 50.031 1 63.62 375 ALA B N 1
ATOM 5855 C CA . ALA B 1 375 ? -7.98 114.625 51.438 1 63.62 375 ALA B CA 1
ATOM 5856 C C . ALA B 1 375 ? -6.754 115.438 51.688 1 63.62 375 ALA B C 1
ATOM 5858 O O . ALA B 1 375 ? -6.832 116.438 52.469 1 63.62 375 ALA B O 1
ATOM 5859 N N . ALA B 1 376 ? -5.746 115.25 50.969 1 62.56 376 ALA B N 1
ATOM 5860 C CA . ALA B 1 376 ? -4.527 116.062 51.125 1 62.56 376 ALA B CA 1
ATOM 5861 C C . ALA B 1 376 ? -4.699 117.438 50.469 1 62.56 376 ALA B C 1
ATOM 5863 O O . ALA B 1 376 ? -4.227 118.438 51.031 1 62.56 376 ALA B O 1
ATOM 5864 N N . GLU B 1 377 ? -5.488 117.375 49.5 1 68 377 GLU B N 1
ATOM 5865 C CA . GLU B 1 377 ? -5.785 118.688 48.875 1 68 377 GLU B CA 1
ATOM 5866 C C . GLU B 1 377 ? -6.73 119.5 49.719 1 68 377 GLU B C 1
ATOM 5868 O O . GLU B 1 377 ? -6.551 120.75 49.875 1 68 377 GLU B O 1
ATOM 5873 N N . GLU B 1 378 ? -7.656 118.938 50.375 1 63.44 378 GLU B N 1
ATOM 5874 C CA . GLU B 1 378 ? -8.586 119.625 51.25 1 63.44 378 GLU B CA 1
ATOM 5875 C C . GLU B 1 378 ? -7.891 120.125 52.531 1 63.44 378 GLU B C 1
ATOM 5877 O O . GLU B 1 378 ? -8.133 121.25 53 1 63.44 378 GLU B O 1
ATOM 5882 N N . LEU B 1 379 ? -6.992 119.5 53.031 1 61.56 379 LEU B N 1
ATOM 5883 C CA . LEU B 1 379 ? -6.242 119.875 54.219 1 61.56 379 LEU B CA 1
ATOM 5884 C C . LEU B 1 379 ? -5.273 121 53.938 1 61.56 379 LEU B C 1
ATOM 5886 O O . LEU B 1 379 ? -5.094 121.875 54.75 1 61.56 379 LEU B O 1
ATOM 5890 N N . SER B 1 380 ? -4.77 120.938 52.719 1 61.31 380 SER B N 1
ATOM 5891 C CA . SER B 1 380 ? -3.9 122 52.312 1 61.31 380 SER B CA 1
ATOM 5892 C C . SER B 1 380 ? -4.688 123.312 52.094 1 61.31 380 SER B C 1
ATOM 5894 O O . SER B 1 380 ? -4.227 124.375 52.469 1 61.31 380 SER B O 1
ATOM 5896 N N . ALA B 1 381 ? -5.949 123.188 51.781 1 66.75 381 ALA B N 1
ATOM 5897 C CA . ALA B 1 381 ? -6.801 124.375 51.594 1 66.75 381 ALA B CA 1
ATOM 5898 C C . ALA B 1 381 ? -7.254 124.938 52.938 1 66.75 381 ALA B C 1
ATOM 5900 O O . ALA B 1 381 ? -7.289 126.125 53.125 1 66.75 381 ALA B O 1
ATOM 5901 N N . VAL B 1 382 ? -7.445 124.188 53.906 1 60.97 382 VAL B N 1
ATOM 5902 C CA . VAL B 1 382 ? -7.871 124.625 55.25 1 60.97 382 VAL B CA 1
ATOM 5903 C C . VAL B 1 382 ? -6.691 125.25 55.969 1 60.97 382 VAL B C 1
ATOM 5905 O O . VAL B 1 382 ? -6.844 126.25 56.656 1 60.97 382 VAL B O 1
ATOM 5908 N N . THR B 1 383 ? -5.551 124.75 55.719 1 59.09 383 THR B N 1
ATOM 5909 C CA . THR B 1 383 ? -4.363 125.312 56.344 1 59.09 383 THR B CA 1
ATOM 5910 C C . THR B 1 383 ? -4.004 126.688 55.719 1 59.09 383 THR B C 1
ATOM 5912 O O . THR B 1 383 ? -3.584 127.625 56.406 1 59.09 383 THR B O 1
ATOM 5915 N N . GLU B 1 384 ? -4.293 126.812 54.5 1 60.78 384 GLU B N 1
ATOM 5916 C CA . GLU B 1 384 ? -4.051 128.125 53.844 1 60.78 384 GLU B CA 1
ATOM 5917 C C . GLU B 1 384 ? -5.082 129.125 54.281 1 60.78 384 GLU B C 1
ATOM 5919 O O . GLU B 1 384 ? -4.754 130.25 54.469 1 60.78 384 GLU B O 1
ATOM 5924 N N . GLN B 1 385 ? -6.277 128.875 54.688 1 56.62 385 GLN B N 1
ATOM 5925 C CA . GLN B 1 385 ? -7.297 129.75 55.125 1 56.62 385 GLN B CA 1
ATOM 5926 C C . GLN B 1 385 ? -7.098 130.125 56.594 1 56.62 385 GLN B C 1
ATOM 5928 O O . GLN B 1 385 ? -7.438 131.25 57.031 1 56.62 385 GLN B O 1
ATOM 5933 N N . THR B 1 386 ? -6.688 129.375 57.406 1 54.5 386 THR B N 1
ATOM 5934 C CA . THR B 1 386 ? -6.445 129.75 58.812 1 54.5 386 THR B CA 1
ATOM 5935 C C . THR B 1 386 ? -5.145 130.5 58.938 1 54.5 386 THR B C 1
ATOM 5937 O O . THR B 1 386 ? -4.922 131.125 59.969 1 54.5 386 THR B O 1
ATOM 5940 N N . SER B 1 387 ? -4.258 130.25 58.156 1 52.94 387 SER B N 1
ATOM 5941 C CA . SER B 1 387 ? -3.07 131.125 58.219 1 52.94 387 SER B CA 1
ATOM 5942 C C . SER B 1 387 ? -3.299 132.375 57.5 1 52.94 387 SER B C 1
ATOM 5944 O O . SER B 1 387 ? -2.549 133.375 57.688 1 52.94 387 SER B O 1
ATOM 5946 N N . ALA B 1 388 ? -4.316 132.375 56.719 1 51.94 388 ALA B N 1
ATOM 5947 C CA . ALA B 1 388 ? -4.621 133.75 56.188 1 51.94 388 ALA B CA 1
ATOM 5948 C C . ALA B 1 388 ? -5.551 134.5 57.125 1 51.94 388 ALA B C 1
ATOM 5950 O O . ALA B 1 388 ? -6.332 133.875 57.875 1 51.94 388 ALA B O 1
#

Nearest PDB structures (foldseek):
  2yfb-assembly1_A  TM=9.522E-01  e=2.307E-13  Pseudomonas putida KT2440
  3ja6-assembly1_I  TM=2.323E-01  e=2.547E-02  Escherichia coli
  3ja6-assembly1_H  TM=3.064E-0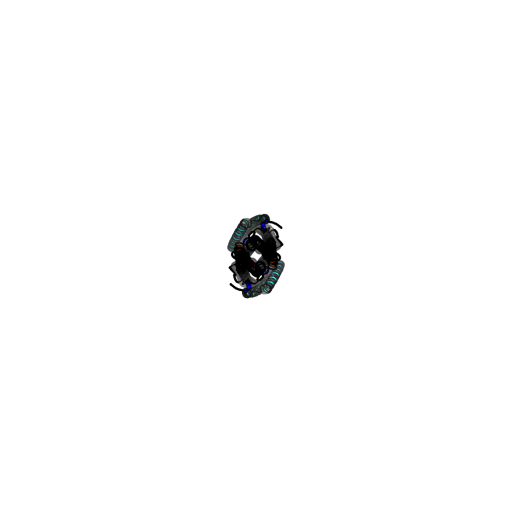1  e=2.128E-01  Escherichia coli
  1i4d-assembly1_B  TM=2.437E-01  e=7.021E-01  Homo sapiens
  7nyw-assembly1_B  TM=1.397E-01  e=9.155E-01  Photorhabdus thracensis

Radius of gyration: 57.03 Å; Cα contacts (8 Å, |Δi|>4): 693; chains: 2; bounding box: 45×201×106 Å

InterPro domains:
  IPR003660 HAMP domain [PF00672] (308-360)
  IPR003660 HAMP domain [PS50885] (311-363)
  IPR003660 HAMP domain [SM00304] (311-363)
  IPR032255 Helical bimodular sensor domain [PF16591] (33-287)
  IPR032255 Helical bimodular sensor domain [PS51753] (41-284)
  IPR032255 Helical bimodular sensor domain [SM01358] (33-289)

pLDDT: mean 82.86, std 11.72, range [37.19, 98.06]